Protein AF-0000000074857469 (afdb_homodimer)

InterPro domains:
  IPR003080 Glutathione S-transferase, alpha class [PR01266] (13-27)
  IPR003080 Glutathione S-transferase, alpha class [PR01266] (80-96)
  IPR003080 Glutathione S-transferase, alpha class [PR01266] (129-143)
  IPR004045 Glutathione S-transferase, N-terminal [PF02798] (4-75)
  IPR004045 Glutathione S-transferase, N-terminal [PS50404] (1-81)
  IPR004046 Glutathione S-transferase, C-terminal [PF14497] (116-196)
  IPR010987 Glutathione S-transferase, C-terminal-like [PS50405] (83-204)
  IPR036249 Thioredoxin-like superfamily [SSF52833] (1-76)
  IPR036282 Glutathione S-transferase, C-terminal domain superfamily [SSF47616] (79-199)
  IPR040079 Glutathione transferase family [SFLDS00019] (2-199)
  IPR050213 Glutathione S-transferase superfamily [PTHR11571] (2-197)

Solvent-accessible surface area (backbone atoms only — not comparable to full-atom values): 23228 Å² total; per-residue (Å²): 129,76,26,36,38,34,37,64,84,54,36,67,85,45,41,59,47,52,53,45,29,44,69,38,68,49,63,66,46,79,45,57,61,87,43,37,67,50,51,52,48,40,40,74,72,60,65,25,80,82,66,55,72,45,32,40,36,45,92,92,37,72,36,39,47,66,69,30,41,41,50,56,41,25,65,76,38,62,18,49,52,91,45,72,70,44,28,52,52,29,39,28,40,23,52,51,14,43,66,61,25,53,65,60,58,43,52,63,80,43,63,51,70,60,42,50,47,46,40,64,69,49,43,46,68,58,43,50,60,46,48,22,49,42,19,48,72,52,64,60,44,27,61,54,70,84,50,75,30,51,26,45,49,32,38,44,55,31,51,55,54,47,33,73,76,67,34,73,64,75,36,68,94,25,66,40,37,43,46,26,50,53,48,55,49,59,36,67,56,46,32,51,44,72,73,34,88,81,45,56,62,79,79,44,74,66,56,37,53,51,51,34,57,42,68,62,66,119,129,77,25,36,39,34,37,64,84,55,35,67,84,47,40,60,47,52,54,46,28,43,70,39,67,49,63,65,47,79,45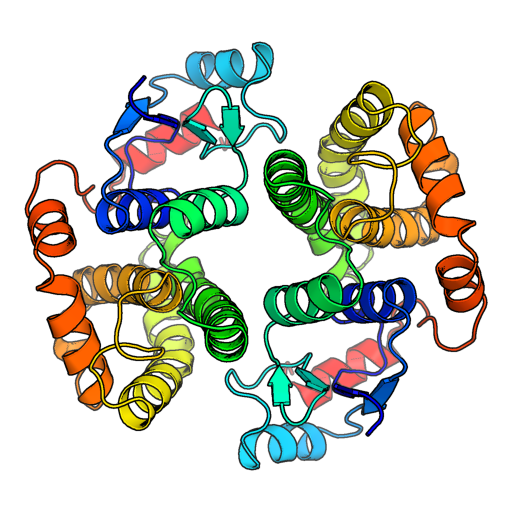,56,60,88,45,38,67,51,50,51,47,40,41,74,72,60,65,25,82,83,67,56,73,44,31,41,36,45,92,92,38,72,36,40,45,65,70,31,40,42,49,56,43,26,64,76,37,60,17,49,52,91,45,72,70,44,30,52,51,31,38,28,41,24,52,50,15,44,65,63,26,52,66,62,55,43,52,62,80,42,64,52,71,60,43,51,48,45,38,64,71,48,43,45,68,59,43,50,60,45,49,22,49,44,21,48,73,52,62,60,43,28,61,54,70,83,50,76,30,51,26,43,49,33,38,43,55,32,50,56,53,45,34,71,75,66,33,74,64,74,38,68,93,25,65,40,37,44,45,25,51,52,47,55,51,60,35,67,56,47,32,53,43,69,71,34,88,82,46,56,61,80,78,45,72,67,56,37,53,51,52,34,58,42,68,63,66,120

Organism: Aplysia californica (NCBI:txid6500)

Secondary structure (DSSP, 8-state):
--EEEE--SSSGGGHHHHHHHHHHT--EEEE--SSHHHHHHHHHTT--TTS-S-EEEETTEEEESHHHHHHHHHHHTT-S-SSHHHHHHHHHHHHHHHHHHGGGGGBTTB-HHHHHHHIIIIIHHHHHHHHHHHHHHH-SSSSSTTS--HHHHHHHHHHHHHHHHH-GGGGTT-HHHHHHHHHHHHSHHHHHHHTSTTS-----HHHHHHHHHHHT--/--EEEE--SSSGGGHHHHHHHHHHT--EEEE--SSHHHHHHHHHTT--TTS-S-EEEETTEEEESHHHHHHHHHHHTT-S-SSHHHHHHHHHHHHHHHHHHGGGGGBTTB-HHHHHHHIIIIIHHHHHHHHHHHHHHH-SSSSSTTS--HHHHHHHHHHHHHHHHH-GGGGTT-HHHHHHHHHHHHSHHHHHHHTSTTS-----HHHHHHHHHHHT--

Nearest PDB structures (foldseek):
  6zj9-assembly1_A  TM=9.426E-01  e=2.611E-17  Equus caballus
  1vf4-assembly1_A  TM=9.135E-01  e=1.188E-16  Gallus gallus
  7bic-assembly2_C  TM=9.462E-01  e=5.678E-16  Homo sapiens
  3q74-assembly1_B  TM=9.249E-01  e=1.303E-15  Homo sapiens
  7bic-assembly1_A  TM=9.121E-01  e=4.878E-15  Homo sapiens

Structure (mmCIF, N/CA/C/O backbone):
data_AF-0000000074857469-model_v1
#
loop_
_entity.id
_entity.type
_entity.pdbx_description
1 polymer 'Glutathione S-transferase alpha-5'
#
loop_
_atom_site.group_PDB
_atom_site.id
_atom_site.type_symbol
_atom_site.label_atom_id
_atom_site.label_alt_id
_atom_site.label_comp_id
_atom_site.label_asym_id
_atom_site.label_entity_id
_atom_site.label_seq_id
_atom_site.pdbx_PDB_ins_code
_atom_site.Cartn_x
_atom_site.Cartn_y
_atom_site.Cartn_z
_atom_site.occupancy
_atom_site.B_iso_or_equiv
_atom_site.auth_seq_id
_atom_site.auth_comp_id
_atom_site.auth_asym_id
_atom_site.auth_atom_id
_atom_site.pdbx_PDB_model_num
ATOM 1 N N . MET A 1 1 ? -25.703 6.844 -10.453 1 59.84 1 MET A N 1
ATOM 2 C CA . MET A 1 1 ? -26.016 6.352 -9.109 1 59.84 1 MET A CA 1
ATOM 3 C C . MET A 1 1 ? -24.938 6.734 -8.117 1 59.84 1 MET A C 1
ATOM 5 O O . MET A 1 1 ? -23.766 6.867 -8.492 1 59.84 1 MET A O 1
ATOM 9 N N . SER A 1 2 ? -25.266 7.254 -6.816 1 86.94 2 SER A N 1
ATOM 10 C CA . SER A 1 2 ? -24.391 7.781 -5.785 1 86.94 2 SER A CA 1
ATOM 11 C C . SER A 1 2 ? -23.484 6.691 -5.227 1 86.94 2 SER A C 1
ATOM 13 O O . SER A 1 2 ? -23.844 5.516 -5.207 1 86.94 2 SER A O 1
ATOM 15 N N . ALA A 1 3 ? -22.188 6.82 -5.094 1 97.31 3 ALA A N 1
ATOM 16 C CA . ALA A 1 3 ? -21.219 5.898 -4.508 1 97.31 3 ALA A CA 1
ATOM 17 C C . ALA A 1 3 ? -21.641 5.48 -3.102 1 97.31 3 ALA A C 1
ATOM 19 O O . ALA A 1 3 ? -22.344 6.219 -2.414 1 97.31 3 ALA A O 1
ATOM 20 N N . LYS A 1 4 ? -21.422 4.199 -2.738 1 98.38 4 LYS A N 1
ATOM 21 C CA . LYS A 1 4 ? -21.672 3.676 -1.399 1 98.38 4 LYS A CA 1
ATOM 22 C C . LYS A 1 4 ? -20.391 3.125 -0.779 1 98.38 4 LYS A C 1
ATOM 24 O O . LYS A 1 4 ? -19.719 2.283 -1.379 1 98.38 4 LYS A O 1
ATOM 29 N N . LEU A 1 5 ? -20 3.619 0.391 1 98.38 5 LEU A N 1
ATOM 30 C CA . LEU A 1 5 ? -18.828 3.141 1.124 1 98.38 5 LEU A CA 1
ATOM 31 C C . LEU A 1 5 ? -19.234 2.148 2.207 1 98.38 5 LEU A C 1
ATOM 33 O O . LEU A 1 5 ? -19.953 2.506 3.143 1 98.38 5 LEU A O 1
ATOM 37 N N . TYR A 1 6 ? -18.828 0.907 2.043 1 98.31 6 TYR A N 1
ATOM 38 C CA . TYR A 1 6 ? -19.078 -0.149 3.021 1 98.31 6 TYR A CA 1
ATOM 39 C C . TYR A 1 6 ? -17.922 -0.228 4.027 1 98.31 6 TYR A C 1
ATOM 41 O O . TYR A 1 6 ? -16.797 -0.571 3.666 1 98.31 6 TYR A O 1
ATOM 49 N N . TYR A 1 7 ? -18.188 0.102 5.254 1 96.69 7 TYR A N 1
ATOM 50 C CA . TYR A 1 7 ? -17.203 0.071 6.336 1 96.69 7 TYR A CA 1
ATOM 51 C C . TYR A 1 7 ? -17.891 0.152 7.695 1 96.69 7 TYR A C 1
ATOM 53 O O . TYR A 1 7 ? -19.109 0.265 7.773 1 96.69 7 TYR A O 1
ATOM 61 N N . PHE A 1 8 ? -17.156 -0.029 8.773 1 93.75 8 PHE A N 1
ATOM 62 C CA . PHE A 1 8 ? -17.688 0.167 10.117 1 93.75 8 PHE A CA 1
ATOM 63 C C . PHE A 1 8 ? -18.031 1.632 10.359 1 93.75 8 PHE A C 1
ATOM 65 O O . PHE A 1 8 ? -17.578 2.51 9.617 1 93.75 8 PHE A O 1
ATOM 72 N N . TYR A 1 9 ? -18.797 1.899 11.367 1 89.19 9 TYR A N 1
ATOM 73 C CA . TYR A 1 9 ? -19.188 3.27 11.68 1 89.19 9 TYR A CA 1
ATOM 74 C C . TYR A 1 9 ? -18 4.062 12.227 1 89.19 9 TYR A C 1
ATOM 76 O O . TYR A 1 9 ? -18.047 5.293 12.289 1 89.19 9 TYR A O 1
ATOM 84 N N . HIS A 1 10 ? -16.938 3.508 12.398 1 87.25 10 HIS A N 1
ATOM 85 C CA . HIS A 1 10 ? -15.75 4.156 12.961 1 87.25 10 HIS A CA 1
ATOM 86 C C . HIS A 1 10 ? -14.828 4.672 11.859 1 87.25 10 HIS A C 1
ATOM 88 O O . HIS A 1 10 ? -15.039 4.383 10.68 1 87.25 10 HIS A O 1
ATOM 94 N N . ARG A 1 11 ? -13.945 5.605 12.156 1 88.69 11 ARG A N 1
ATOM 95 C CA . ARG A 1 11 ? -13.008 6.195 11.211 1 88.69 11 ARG A CA 1
ATOM 96 C C . ARG A 1 11 ? -12.125 5.121 10.578 1 88.69 11 ARG A C 1
ATOM 98 O O . ARG A 1 11 ? -12.18 4.898 9.367 1 88.69 11 ARG A O 1
ATOM 105 N N . GLY A 1 12 ? -11.328 4.402 11.383 1 89.75 12 GLY A N 1
ATOM 106 C CA . GLY A 1 12 ? -10.484 3.289 10.992 1 89.75 12 GLY A CA 1
ATOM 107 C C . GLY A 1 12 ? -9.891 3.455 9.602 1 89.75 12 GLY A C 1
ATOM 108 O O . GLY A 1 12 ? -9.5 4.559 9.219 1 89.75 12 GLY A O 1
ATOM 109 N N . ALA A 1 13 ? -9.82 2.447 8.82 1 92.06 13 ALA A N 1
ATOM 110 C CA . ALA A 1 13 ? -9.125 2.377 7.535 1 92.06 13 ALA A CA 1
ATOM 111 C C . ALA A 1 13 ? -9.891 3.127 6.453 1 92.06 13 ALA A C 1
ATOM 113 O O . ALA A 1 13 ? -9.344 3.436 5.391 1 92.06 13 ALA A O 1
ATOM 114 N N . ALA A 1 14 ? -11.117 3.482 6.699 1 95.69 14 ALA A N 1
ATOM 115 C CA . ALA A 1 14 ? -11.945 4.09 5.66 1 95.69 14 ALA A CA 1
ATOM 116 C C . ALA A 1 14 ? -11.789 5.605 5.645 1 95.69 14 ALA A C 1
ATOM 118 O O . ALA A 1 14 ? -12.234 6.273 4.711 1 95.69 14 ALA A O 1
ATOM 119 N N . GLU A 1 15 ? -11.141 6.133 6.656 1 96.25 15 GLU A N 1
ATOM 120 C CA . GLU A 1 15 ? -11.094 7.586 6.777 1 96.25 15 GLU A CA 1
ATOM 121 C C . GLU A 1 15 ? -10.406 8.219 5.574 1 96.25 15 GLU A C 1
ATOM 123 O O . GLU A 1 15 ? -10.859 9.242 5.055 1 96.25 15 GLU A O 1
ATOM 128 N N . LEU A 1 16 ? -9.328 7.668 5.168 1 97.88 16 LEU A N 1
ATOM 129 C CA . LEU A 1 16 ? -8.656 8.242 4.012 1 97.88 16 LEU A CA 1
ATOM 130 C C . LEU A 1 16 ? -9.539 8.172 2.773 1 97.88 16 LEU A C 1
ATOM 132 O O . LEU A 1 16 ? -9.523 9.078 1.939 1 97.88 16 LEU A O 1
ATOM 136 N N . THR A 1 17 ? -10.289 7.086 2.596 1 98.31 17 THR A N 1
ATOM 137 C CA . THR A 1 17 ? -11.242 6.977 1.496 1 98.31 17 THR A CA 1
ATOM 138 C C . THR A 1 17 ? -12.273 8.094 1.562 1 98.31 17 THR A C 1
ATOM 140 O O . THR A 1 17 ? -12.578 8.727 0.549 1 98.31 17 THR A O 1
ATOM 143 N N . ARG A 1 18 ? -12.766 8.383 2.758 1 98.19 18 ARG A N 1
ATOM 144 C CA . ARG A 1 18 ? -13.727 9.461 2.951 1 98.19 18 ARG A CA 1
ATOM 145 C C . ARG A 1 18 ? -13.133 10.805 2.541 1 98.19 18 ARG A C 1
ATOM 147 O O . ARG A 1 18 ? -13.734 11.539 1.758 1 98.19 18 ARG A O 1
ATOM 154 N N . LEU A 1 19 ? -11.961 11.07 3.029 1 98.5 19 LEU A N 1
ATOM 155 C CA . LEU A 1 19 ? -11.281 12.32 2.705 1 98.5 19 LEU A CA 1
ATOM 156 C C . LEU A 1 19 ? -11.07 12.445 1.201 1 98.5 19 LEU A C 1
ATOM 158 O O . LEU A 1 19 ? -11.227 13.531 0.636 1 98.5 19 LEU A O 1
ATOM 162 N N . THR A 1 20 ? -10.695 11.352 0.562 1 98.81 20 THR A N 1
ATOM 163 C CA . THR A 1 20 ? -10.414 11.375 -0.87 1 98.81 20 THR A CA 1
ATOM 164 C C . THR A 1 20 ? -11.688 11.617 -1.667 1 98.81 20 THR A C 1
ATOM 166 O O . THR A 1 20 ? -11.688 12.383 -2.631 1 98.81 20 THR A O 1
ATOM 169 N N . CYS A 1 21 ? -12.805 10.984 -1.273 1 98.56 21 CYS A N 1
ATOM 170 C CA . CYS A 1 21 ? -14.086 11.227 -1.926 1 98.56 21 CYS A CA 1
ATOM 171 C C . CYS A 1 21 ? -14.492 12.688 -1.805 1 98.56 21 CYS A C 1
ATOM 173 O O . CYS A 1 21 ? -14.914 13.305 -2.787 1 98.56 21 CYS A O 1
ATOM 175 N N . VAL A 1 22 ? -14.328 13.234 -0.661 1 98.44 22 VAL A N 1
ATOM 176 C CA . VAL A 1 22 ? -14.672 14.625 -0.393 1 98.44 22 VAL A CA 1
ATOM 177 C C . VAL A 1 22 ? -13.836 15.547 -1.278 1 98.44 22 VAL A C 1
ATOM 179 O O . VAL A 1 22 ? -14.375 16.422 -1.953 1 98.44 22 VAL A O 1
ATOM 182 N N . ALA A 1 23 ? -12.555 15.305 -1.281 1 98.62 23 ALA A N 1
ATOM 183 C CA . ALA A 1 23 ? -11.641 16.109 -2.08 1 98.62 23 ALA A CA 1
ATOM 184 C C . ALA A 1 23 ? -11.984 16.031 -3.564 1 98.62 23 ALA A C 1
ATOM 186 O O . ALA A 1 23 ? -11.891 17.031 -4.285 1 98.62 23 ALA A O 1
ATOM 187 N N . ALA A 1 24 ? -12.398 14.859 -4.02 1 98.25 24 ALA A N 1
ATOM 188 C CA . ALA A 1 24 ? -12.688 14.625 -5.43 1 98.25 24 ALA A CA 1
ATOM 189 C C . ALA A 1 24 ? -14.094 15.102 -5.793 1 98.25 24 ALA A C 1
ATOM 191 O O . ALA A 1 24 ? -14.477 15.086 -6.965 1 98.25 24 ALA A O 1
ATOM 192 N N . GLY A 1 25 ? -14.852 15.477 -4.77 1 97.44 25 GLY A N 1
ATOM 193 C CA . GLY A 1 25 ? -16.219 15.898 -5.008 1 97.44 25 GLY A CA 1
ATOM 194 C C . GLY A 1 25 ? -17.156 14.742 -5.312 1 97.44 25 GLY A C 1
ATOM 195 O O . GLY A 1 25 ? -18.156 14.914 -6.023 1 97.44 25 GLY A O 1
ATOM 196 N N . ILE A 1 26 ? -16.859 13.602 -4.871 1 97.56 26 ILE A N 1
ATOM 197 C CA . ILE A 1 26 ? -17.688 12.422 -5.078 1 97.56 26 ILE A CA 1
ATOM 198 C C . ILE A 1 26 ? -18.656 12.258 -3.906 1 97.56 26 ILE A C 1
ATOM 200 O O . ILE A 1 26 ? -18.234 12.047 -2.768 1 97.56 26 ILE A O 1
ATOM 204 N N . GLU A 1 27 ? -19.891 12.375 -4.191 1 96.69 27 GLU A N 1
ATOM 205 C CA . GLU A 1 27 ? -20.906 12.109 -3.188 1 96.69 27 GLU A CA 1
ATOM 206 C C . GLU A 1 27 ? -21.047 10.609 -2.928 1 96.69 27 GLU A C 1
ATOM 208 O O . GLU A 1 27 ? -21 9.805 -3.859 1 96.69 27 GLU A O 1
ATOM 213 N N . TYR A 1 28 ? -21.156 10.305 -1.62 1 97.38 28 TYR A N 1
ATOM 214 C CA . TYR A 1 28 ? -21.312 8.898 -1.262 1 97.38 28 TYR A CA 1
ATOM 215 C C . TYR A 1 28 ? -22.172 8.734 -0.02 1 97.38 28 TYR A C 1
ATOM 217 O O . TYR A 1 28 ? -22.297 9.656 0.787 1 97.38 28 TYR A O 1
ATOM 225 N N . THR A 1 29 ? -22.766 7.574 0.077 1 97.31 29 THR A N 1
ATOM 226 C CA . THR A 1 29 ? -23.438 7.172 1.31 1 97.31 29 THR A CA 1
ATOM 227 C C . THR A 1 29 ? -22.641 6.078 2.021 1 97.31 29 THR A C 1
ATOM 229 O O . THR A 1 29 ? -21.812 5.41 1.409 1 97.31 29 THR A O 1
ATOM 232 N N . GLU A 1 30 ? -22.844 5.949 3.309 1 96.5 30 GLU A N 1
ATOM 233 C CA . GLU A 1 30 ? -22.156 4.934 4.094 1 96.5 30 GLU A CA 1
ATOM 234 C C . GLU A 1 30 ? -23.062 3.736 4.367 1 96.5 30 GLU A C 1
ATOM 236 O O . GLU A 1 30 ? -24.25 3.902 4.629 1 96.5 30 GLU A O 1
ATOM 241 N N . VAL A 1 31 ? -22.562 2.557 4.219 1 97.25 31 VAL A N 1
ATOM 242 C CA . VAL A 1 31 ? -23.219 1.314 4.602 1 97.25 31 VAL A CA 1
ATOM 243 C C . VAL A 1 31 ? -22.422 0.622 5.703 1 97.25 31 VAL A C 1
ATOM 245 O O . VAL A 1 31 ? -21.328 0.12 5.465 1 97.25 31 VAL A O 1
ATOM 248 N N . ASN A 1 32 ? -22.938 0.618 6.914 1 96.31 32 ASN A N 1
ATOM 249 C CA . ASN A 1 32 ? -22.266 0.044 8.078 1 96.31 32 ASN A CA 1
ATOM 250 C C . ASN A 1 32 ? -22.922 -1.263 8.516 1 96.31 32 ASN A C 1
ATOM 252 O O . ASN A 1 32 ? -24.156 -1.355 8.578 1 96.31 32 ASN A O 1
ATOM 256 N N . PRO A 1 33 ? -22.172 -2.252 8.727 1 95.81 33 PRO A N 1
ATOM 257 C CA . PRO A 1 33 ? -22.781 -3.459 9.305 1 95.81 33 PRO A CA 1
ATOM 258 C C . PRO A 1 33 ? -23.203 -3.271 10.758 1 95.81 33 PRO A C 1
ATOM 260 O O . PRO A 1 33 ? -22.469 -2.676 11.547 1 95.81 33 PRO A O 1
ATOM 263 N N . GLU A 1 34 ? -24.328 -3.75 11.117 1 93.62 34 GLU A N 1
ATOM 264 C CA . GLU A 1 34 ? -24.797 -3.701 12.5 1 93.62 34 GLU A CA 1
ATOM 265 C C . GLU A 1 34 ? -24.484 -5.004 13.234 1 93.62 34 GLU A C 1
ATOM 267 O O . GLU A 1 34 ? -24.328 -5.008 14.453 1 93.62 34 GLU A O 1
ATOM 272 N N . THR A 1 35 ? -24.469 -6.078 12.516 1 94.88 35 THR A N 1
ATOM 273 C CA . THR A 1 35 ? -24.188 -7.395 13.086 1 94.88 35 THR A CA 1
ATOM 274 C C . THR A 1 35 ? -23.172 -8.141 12.234 1 94.88 35 THR A C 1
ATOM 276 O O . THR A 1 35 ? -22.859 -7.727 11.117 1 94.88 35 THR A O 1
ATOM 279 N N . ARG A 1 36 ? -22.656 -9.188 12.789 1 95.44 36 ARG A N 1
ATOM 280 C CA . ARG A 1 36 ? -21.766 -10.07 12.031 1 95.44 36 ARG A CA 1
ATOM 281 C C . ARG A 1 36 ? -22.469 -10.617 10.797 1 95.44 36 ARG A C 1
ATOM 283 O O . ARG A 1 36 ? -21.844 -10.773 9.742 1 95.44 36 ARG A O 1
ATOM 290 N N . SER A 1 37 ? -23.734 -10.953 10.922 1 96.81 37 SER A N 1
ATOM 291 C CA . SER A 1 37 ? -24.516 -11.492 9.812 1 96.81 37 SER A CA 1
ATOM 292 C C . SER A 1 37 ? -24.547 -10.516 8.641 1 96.81 37 SER A C 1
ATOM 294 O O . SER A 1 37 ? -24.547 -10.93 7.48 1 96.81 37 SER A O 1
ATOM 296 N N . ASP A 1 38 ? -24.578 -9.227 8.875 1 96.81 38 ASP A N 1
ATOM 297 C CA . ASP A 1 38 ? -24.531 -8.211 7.824 1 96.81 38 ASP A CA 1
ATOM 298 C C . ASP A 1 38 ? -23.234 -8.312 7.016 1 96.81 38 ASP A C 1
ATOM 300 O O . ASP A 1 38 ? -23.266 -8.312 5.785 1 96.81 38 ASP A O 1
ATOM 304 N N . PHE A 1 39 ? -22.203 -8.453 7.75 1 96.56 39 PHE A N 1
ATOM 305 C CA . PHE A 1 39 ? -20.875 -8.547 7.145 1 96.56 39 PHE A CA 1
ATOM 306 C C . PHE A 1 39 ? -20.734 -9.828 6.328 1 96.56 39 PHE A C 1
ATOM 308 O O . PHE A 1 39 ? -20.297 -9.797 5.184 1 96.56 39 PHE A O 1
ATOM 315 N N . LEU A 1 40 ? -21.203 -10.953 6.898 1 96.94 40 LEU A N 1
ATOM 316 C CA . LEU A 1 40 ? -21.125 -12.25 6.223 1 96.94 40 LEU A CA 1
ATOM 317 C C . LEU A 1 40 ? -21.984 -12.258 4.969 1 96.94 40 LEU A C 1
ATOM 319 O O . LEU A 1 40 ? -21.641 -12.906 3.977 1 96.94 40 LEU A O 1
ATOM 323 N N . LYS A 1 41 ? -23.078 -11.562 4.988 1 97.5 41 LYS A N 1
ATOM 324 C CA . LYS A 1 41 ? -23.953 -11.453 3.824 1 97.5 41 LYS A CA 1
ATOM 325 C C . LYS A 1 41 ? -23.234 -10.781 2.66 1 97.5 41 LYS A C 1
ATOM 327 O O . LYS A 1 41 ? -23.391 -11.195 1.507 1 97.5 41 LYS A O 1
ATOM 332 N N . TRP A 1 42 ? -22.438 -9.68 2.99 1 97.19 42 TRP A N 1
ATOM 333 C CA . TRP A 1 42 ? -21.672 -9.016 1.949 1 97.19 42 TRP A CA 1
ATOM 334 C C . TRP A 1 42 ? -20.672 -9.977 1.309 1 97.19 42 TRP A C 1
ATOM 336 O O . TRP A 1 42 ? -20.453 -9.938 0.096 1 97.19 42 TRP A O 1
ATOM 346 N N . ILE A 1 43 ? -20.062 -10.844 2.1 1 96.25 43 ILE A N 1
ATOM 347 C CA . ILE A 1 43 ? -19.109 -11.836 1.61 1 96.25 43 ILE A CA 1
ATOM 348 C C . ILE A 1 43 ? -19.844 -12.859 0.731 1 96.25 43 ILE A C 1
ATOM 350 O O . ILE A 1 43 ? -19.391 -13.164 -0.375 1 96.25 43 ILE A O 1
ATOM 354 N N . GLU A 1 44 ? -20.953 -13.344 1.202 1 96.31 44 GLU A N 1
ATOM 355 C CA . GLU A 1 44 ? -21.734 -14.359 0.499 1 96.31 44 GLU A CA 1
ATOM 356 C C . GLU A 1 44 ? -22.234 -13.836 -0.845 1 96.31 44 GLU A C 1
ATOM 358 O O . GLU A 1 44 ? -22.328 -14.594 -1.814 1 96.31 44 GLU A O 1
ATOM 363 N N . GLU A 1 45 ? -22.5 -12.578 -0.881 1 95.94 45 GLU A N 1
ATOM 364 C CA . GLU A 1 45 ? -23 -11.945 -2.1 1 95.94 45 GLU A CA 1
ATOM 365 C C . GLU A 1 45 ? -21.859 -11.68 -3.086 1 95.94 45 GLU A C 1
ATOM 367 O O . GLU A 1 45 ? -22.094 -11.273 -4.223 1 95.94 45 GLU A O 1
ATOM 372 N N . GLY A 1 46 ? -20.656 -11.883 -2.619 1 93.56 46 GLY A N 1
ATOM 373 C CA . GLY A 1 46 ? -19.516 -11.727 -3.502 1 93.56 46 GLY A CA 1
ATOM 374 C C . GLY A 1 46 ? -19.031 -10.297 -3.611 1 93.56 46 GLY A C 1
ATOM 375 O O . GLY A 1 46 ? -18.219 -9.969 -4.492 1 93.56 46 GLY A O 1
ATOM 376 N N . LYS A 1 47 ? -19.422 -9.422 -2.689 1 93.06 47 LYS A N 1
ATOM 377 C CA . LYS A 1 47 ? -19.078 -8.008 -2.74 1 93.06 47 LYS A CA 1
ATOM 378 C C . LYS A 1 47 ? -17.641 -7.777 -2.295 1 93.06 47 LYS A C 1
ATOM 380 O O . LYS A 1 47 ? -16.984 -6.824 -2.736 1 93.06 47 LYS A O 1
ATOM 385 N N . LEU A 1 48 ? -17.203 -8.68 -1.419 1 97.12 48 LEU A N 1
ATOM 386 C CA . LEU A 1 48 ? -15.906 -8.477 -0.77 1 97.12 48 LEU A CA 1
ATOM 387 C C . LEU A 1 48 ? -14.898 -9.531 -1.22 1 97.12 48 LEU A C 1
ATOM 389 O O . LEU A 1 48 ? -14.719 -10.547 -0.546 1 97.12 48 LEU A O 1
ATOM 393 N N . LEU A 1 49 ? -14.219 -9.227 -2.248 1 97.25 49 LEU A N 1
ATOM 394 C CA . LEU A 1 49 ? -13.344 -10.195 -2.896 1 97.25 49 LEU A CA 1
ATOM 395 C C . LEU A 1 49 ? -12.391 -10.828 -1.886 1 97.25 49 LEU A C 1
ATOM 397 O O . LEU A 1 49 ? -12.211 -12.047 -1.875 1 97.25 49 LEU A O 1
ATOM 401 N N . PHE A 1 50 ? -11.852 -10.039 -1.016 1 98.06 50 PHE A N 1
ATOM 402 C CA . PHE A 1 50 ? -10.867 -10.531 -0.059 1 98.06 50 PHE A CA 1
ATOM 403 C C . PHE A 1 50 ? -11.484 -10.68 1.326 1 98.06 50 PHE A C 1
ATOM 405 O O . PHE A 1 50 ? -10.766 -10.766 2.326 1 98.06 50 PHE A O 1
ATOM 412 N N . LYS A 1 51 ? -12.844 -10.539 1.358 1 96.75 51 LYS A N 1
ATOM 413 C CA . LYS A 1 51 ? -13.609 -10.742 2.586 1 96.75 51 LYS A CA 1
ATOM 414 C C . LYS A 1 51 ? -13.219 -9.727 3.652 1 96.75 51 LYS A C 1
ATOM 416 O O . LYS A 1 51 ? -13.086 -10.07 4.828 1 96.75 51 LYS A O 1
ATOM 421 N N . GLN A 1 52 ? -12.961 -8.539 3.154 1 96 52 GLN A N 1
ATOM 422 C CA . GLN A 1 52 ? -12.594 -7.43 4.031 1 96 52 GLN A CA 1
ATOM 423 C C . GLN A 1 52 ? -13.281 -6.137 3.602 1 96 52 GLN A C 1
ATOM 425 O O . GLN A 1 52 ? -13.766 -6.027 2.473 1 96 52 GLN A O 1
ATOM 430 N N . ILE A 1 53 ? -13.438 -5.262 4.43 1 96.62 53 ILE A N 1
ATOM 431 C CA . ILE A 1 53 ? -13.867 -3.896 4.148 1 96.62 53 ILE A CA 1
ATOM 432 C C . ILE A 1 53 ? -12.766 -2.916 4.547 1 96.62 53 ILE A C 1
ATOM 434 O O . ILE A 1 53 ? -11.945 -3.215 5.422 1 96.62 53 ILE A O 1
ATOM 438 N N . PRO A 1 54 ? -12.594 -1.816 3.816 1 97.69 54 PRO A N 1
ATOM 439 C CA . PRO A 1 54 ? -13.633 -1.077 3.094 1 97.69 54 PRO A CA 1
ATOM 440 C C . PRO A 1 54 ? -13.836 -1.592 1.671 1 97.69 54 PRO A C 1
ATOM 442 O O . PRO A 1 54 ? -12.938 -2.215 1.099 1 97.69 54 PRO A O 1
ATOM 445 N N . MET A 1 55 ? -15.008 -1.396 1.187 1 98.62 55 MET A N 1
ATOM 446 C CA . MET A 1 55 ? -15.391 -1.554 -0.213 1 98.62 55 MET A CA 1
ATOM 447 C C . MET A 1 55 ? -16.188 -0.348 -0.697 1 98.62 55 MET A C 1
ATOM 449 O O . MET A 1 55 ? -17.062 0.15 0.017 1 98.62 55 MET A O 1
ATOM 453 N N . LEU A 1 56 ? -15.828 0.233 -1.832 1 98.75 56 LEU A N 1
ATOM 454 C CA . LEU A 1 56 ? -16.562 1.338 -2.443 1 98.75 56 LEU A CA 1
ATOM 455 C C . LEU A 1 56 ? -17.328 0.866 -3.672 1 98.75 56 LEU A C 1
ATOM 457 O O . LEU A 1 56 ? -16.734 0.331 -4.613 1 98.75 56 LEU A O 1
ATOM 461 N N . GLU A 1 57 ? -18.609 0.911 -3.578 1 98.25 57 GLU A N 1
ATOM 462 C CA . GLU A 1 57 ? -19.453 0.713 -4.754 1 98.25 57 GLU A CA 1
ATOM 463 C C . GLU A 1 57 ? -19.625 2.012 -5.539 1 98.25 57 GLU A C 1
ATOM 465 O O . GLU A 1 57 ? -20.156 2.994 -5.016 1 98.25 57 GLU A O 1
ATOM 470 N N . ILE A 1 58 ? -19.156 2.047 -6.73 1 97.88 58 ILE A N 1
ATOM 471 C CA . ILE A 1 58 ? -19.172 3.256 -7.547 1 97.88 58 ILE A CA 1
ATOM 472 C C . ILE A 1 58 ? -19.125 2.881 -9.023 1 97.88 58 ILE A C 1
ATOM 474 O O . ILE A 1 58 ? -18.406 1.965 -9.414 1 97.88 58 ILE A O 1
ATOM 478 N N . ASP A 1 59 ? -19.844 3.568 -9.961 1 96.62 59 ASP A N 1
ATOM 479 C CA . ASP A 1 59 ? -19.828 3.4 -11.414 1 96.62 59 ASP A CA 1
ATOM 480 C C . ASP A 1 59 ? -20.094 1.946 -11.797 1 96.62 59 ASP A C 1
ATOM 482 O O . ASP A 1 59 ? -19.469 1.422 -12.719 1 96.62 59 ASP A O 1
ATOM 486 N N . GLY A 1 60 ? -20.922 1.323 -11.023 1 94.94 60 GLY A N 1
ATOM 487 C CA . GLY A 1 60 ? -21.297 -0.05 -11.328 1 94.94 60 GLY A CA 1
ATOM 488 C C . GLY A 1 60 ? -20.234 -1.058 -10.93 1 94.94 60 GLY A C 1
ATOM 489 O O . GLY A 1 60 ? -20.281 -2.217 -11.344 1 94.94 60 GLY A O 1
ATOM 490 N N . ARG A 1 61 ? -19.312 -0.639 -10.086 1 95.62 61 ARG A N 1
ATOM 491 C CA . ARG A 1 61 ? -18.234 -1.513 -9.664 1 95.62 61 ARG A CA 1
ATOM 492 C C . ARG A 1 61 ? -18.156 -1.598 -8.148 1 95.62 61 ARG A C 1
ATOM 494 O O . ARG A 1 61 ? -18.578 -0.677 -7.445 1 95.62 61 ARG A O 1
ATOM 501 N N . GLN A 1 62 ? -17.656 -2.729 -7.703 1 97.81 62 GLN A N 1
ATOM 502 C CA . GLN A 1 62 ? -17.234 -2.914 -6.316 1 97.81 62 GLN A CA 1
ATOM 503 C C . GLN A 1 62 ? -15.711 -2.875 -6.199 1 97.81 62 GLN A C 1
ATOM 505 O O . GLN A 1 62 ? -15.023 -3.801 -6.641 1 97.81 62 GLN A O 1
ATOM 510 N N . ILE A 1 63 ? -15.219 -1.826 -5.645 1 98.5 63 ILE A N 1
ATOM 511 C CA . ILE A 1 63 ? -13.766 -1.668 -5.543 1 98.5 63 ILE A CA 1
ATOM 512 C C . ILE A 1 63 ? -13.32 -1.932 -4.109 1 98.5 63 ILE A C 1
ATOM 514 O O . ILE A 1 63 ? -13.82 -1.312 -3.17 1 98.5 63 ILE A O 1
ATOM 518 N N . VAL A 1 64 ? -12.383 -2.898 -4 1 98.44 64 VAL A N 1
ATOM 519 C CA . VAL A 1 64 ? -11.859 -3.27 -2.691 1 98.44 64 VAL A CA 1
ATOM 520 C C . VAL A 1 64 ? -10.383 -2.893 -2.6 1 98.44 64 VAL A C 1
ATOM 522 O O . VAL A 1 64 ? -9.781 -2.457 -3.586 1 98.44 64 VAL A O 1
ATOM 525 N N . GLN A 1 65 ? -9.828 -3.033 -1.409 1 98.06 65 GLN A N 1
ATOM 526 C CA . GLN A 1 65 ? -8.461 -2.625 -1.109 1 98.06 65 GLN A CA 1
ATOM 527 C C . GLN A 1 65 ? -8.344 -1.104 -1.058 1 98.06 65 GLN A C 1
ATOM 529 O O . GLN A 1 65 ? -8.477 -0.429 -2.08 1 98.06 65 GLN A O 1
ATOM 534 N N . THR A 1 66 ? -7.98 -0.619 0.079 1 98 66 THR A N 1
ATOM 535 C CA . THR A 1 66 ? -7.992 0.807 0.39 1 98 66 THR A CA 1
ATOM 536 C C . THR A 1 66 ? -7.195 1.595 -0.643 1 98 66 THR A C 1
ATOM 538 O O . THR A 1 66 ? -7.699 2.561 -1.22 1 98 66 THR A O 1
ATOM 541 N N . ARG A 1 67 ? -6.027 1.132 -0.958 1 98.5 67 ARG A N 1
ATOM 542 C CA . ARG A 1 67 ? -5.172 1.872 -1.88 1 98.5 67 ARG A CA 1
ATOM 543 C C . ARG A 1 67 ? -5.766 1.889 -3.285 1 98.5 67 ARG A C 1
ATOM 545 O O . ARG A 1 67 ? -5.629 2.875 -4.012 1 98.5 67 ARG A O 1
ATOM 552 N N . ALA A 1 68 ? -6.406 0.803 -3.678 1 98.62 68 ALA A N 1
ATOM 553 C CA . ALA A 1 68 ? -7.066 0.749 -4.98 1 98.62 68 ALA A CA 1
ATOM 554 C C . ALA A 1 68 ? -8.258 1.697 -5.031 1 98.62 68 ALA A C 1
ATOM 556 O O . ALA A 1 68 ? -8.469 2.391 -6.031 1 98.62 68 ALA A O 1
ATOM 557 N N . ILE A 1 69 ? -9.031 1.746 -3.932 1 98.75 69 ILE A N 1
ATOM 558 C CA . ILE A 1 69 ? -10.18 2.646 -3.84 1 98.75 69 ILE A CA 1
ATOM 559 C C . ILE A 1 69 ? -9.703 4.094 -3.984 1 98.75 69 ILE A C 1
ATOM 561 O O . ILE A 1 69 ? -10.242 4.848 -4.801 1 98.75 69 ILE A O 1
ATOM 565 N N . ILE A 1 70 ? -8.695 4.375 -3.262 1 98.75 70 ILE A N 1
ATOM 566 C CA . ILE A 1 70 ? -8.188 5.742 -3.223 1 98.75 70 ILE A CA 1
ATOM 567 C C . ILE A 1 70 ? -7.684 6.145 -4.605 1 98.75 70 ILE A C 1
ATOM 569 O O . ILE A 1 70 ? -7.969 7.25 -5.078 1 98.75 70 ILE A O 1
ATOM 573 N N . ARG A 1 71 ? -6.996 5.293 -5.238 1 98.38 71 ARG A N 1
ATOM 574 C CA . ARG A 1 71 ? -6.461 5.609 -6.559 1 98.38 71 ARG A CA 1
ATOM 575 C C . ARG A 1 71 ? -7.582 5.801 -7.574 1 98.38 71 ARG A C 1
ATOM 577 O O . ARG A 1 71 ? -7.504 6.68 -8.43 1 98.38 71 ARG A O 1
ATOM 584 N N . TYR A 1 72 ? -8.578 4.98 -7.543 1 98.56 72 TYR A N 1
ATOM 585 C CA . TYR A 1 72 ? -9.711 5.121 -8.445 1 98.56 72 TYR A CA 1
ATOM 586 C C . TYR A 1 72 ? -10.367 6.488 -8.289 1 98.56 72 TYR A C 1
ATOM 588 O O . TYR A 1 72 ? -10.602 7.184 -9.281 1 98.56 72 TYR A O 1
ATOM 596 N N . VAL A 1 73 ? -10.617 6.875 -7.051 1 98.5 73 VAL A N 1
ATOM 597 C CA . VAL A 1 73 ? -11.258 8.148 -6.746 1 98.5 73 VAL A CA 1
ATOM 598 C C . VAL A 1 73 ? -10.328 9.305 -7.129 1 98.5 73 VAL A C 1
ATOM 600 O O . VAL A 1 73 ? -10.781 10.312 -7.668 1 98.5 73 VAL A O 1
ATOM 603 N N . ALA A 1 74 ? -9.102 9.102 -6.836 1 98.44 74 ALA A N 1
ATOM 604 C CA . ALA A 1 74 ? -8.109 10.133 -7.117 1 98.44 74 ALA A CA 1
ATOM 605 C C . ALA A 1 74 ? -8.039 10.438 -8.609 1 98.44 74 ALA A C 1
ATOM 607 O O . ALA A 1 74 ? -7.871 11.594 -9.008 1 98.44 74 ALA A O 1
ATOM 608 N N . ARG A 1 75 ? -8.102 9.406 -9.461 1 97.19 75 ARG A N 1
ATOM 609 C CA . ARG A 1 75 ? -8.117 9.609 -10.906 1 97.19 75 ARG A CA 1
ATOM 610 C C . ARG A 1 75 ? -9.32 10.438 -11.336 1 97.19 75 ARG A C 1
ATOM 612 O O . ARG A 1 75 ? -9.211 11.312 -12.188 1 97.19 75 ARG A O 1
ATOM 619 N N . LYS A 1 76 ? -10.406 10.219 -10.711 1 96.56 76 LYS A N 1
ATOM 620 C CA . LYS A 1 76 ? -11.641 10.938 -11.047 1 96.56 76 LYS A CA 1
ATOM 621 C C . LYS A 1 76 ? -11.562 12.398 -10.609 1 96.56 76 LYS A C 1
ATOM 623 O O . LYS A 1 76 ? -12.18 13.266 -11.227 1 96.56 76 LYS A O 1
ATOM 628 N N . GLY A 1 77 ? -10.812 12.633 -9.578 1 97.19 77 GLY A N 1
ATOM 629 C CA . GLY A 1 77 ? -10.75 13.969 -9 1 97.19 77 GLY A CA 1
ATOM 630 C C . GLY A 1 77 ? -9.492 14.719 -9.375 1 97.19 77 GLY A C 1
ATOM 631 O O . GLY A 1 77 ? -9.219 15.797 -8.836 1 97.19 77 GLY A O 1
ATOM 632 N N . ALA A 1 78 ? -8.617 14.141 -10.258 1 97.06 78 ALA A N 1
ATOM 633 C CA . ALA A 1 78 ? -7.348 14.734 -10.656 1 97.06 78 ALA A CA 1
ATOM 634 C C . ALA A 1 78 ? -6.461 15.008 -9.445 1 97.06 78 ALA A C 1
ATOM 636 O O . ALA A 1 78 ? -5.934 16.109 -9.281 1 97.06 78 ALA A O 1
ATOM 637 N N . LEU A 1 79 ? -6.32 14.07 -8.633 1 98.75 79 LEU A N 1
ATOM 638 C CA . LEU A 1 79 ? -5.602 14.195 -7.371 1 98.75 79 LEU A CA 1
ATOM 639 C C . LEU A 1 79 ? -4.266 13.461 -7.434 1 98.75 79 LEU A C 1
ATOM 641 O O . LEU A 1 79 ? -3.666 13.172 -6.395 1 98.75 79 LEU A O 1
ATOM 645 N N . LEU A 1 80 ? -3.775 13.102 -8.648 1 98.5 80 LEU A N 1
ATOM 646 C CA . LEU A 1 80 ? -2.572 12.281 -8.758 1 98.5 80 LEU A CA 1
ATOM 647 C C . LEU A 1 80 ? -1.406 13.109 -9.297 1 98.5 80 LEU A C 1
ATOM 649 O O . LEU A 1 80 ? -0.352 12.562 -9.625 1 98.5 80 LEU A O 1
ATOM 653 N N . GLY A 1 81 ? -1.572 14.43 -9.328 1 98.19 81 GLY A N 1
ATOM 654 C CA . GLY A 1 81 ? -0.553 15.289 -9.898 1 98.19 81 GLY A CA 1
ATOM 655 C C . GLY A 1 81 ? -0.842 15.68 -11.336 1 98.19 81 GLY A C 1
ATOM 656 O O . GLY A 1 81 ? -1.714 15.094 -11.984 1 98.19 81 GLY A O 1
ATOM 657 N N . LYS A 1 82 ? -0.059 16.625 -11.906 1 97.69 82 LYS A N 1
ATOM 658 C CA . LYS A 1 82 ? -0.4 17.25 -13.188 1 97.69 82 LYS A CA 1
ATOM 659 C C . LYS A 1 82 ? 0.443 16.672 -14.32 1 97.69 82 LYS A C 1
ATOM 661 O O . LYS A 1 82 ? 0.178 16.922 -15.492 1 97.69 82 LYS A O 1
ATOM 666 N N . ASN A 1 83 ? 1.453 15.992 -14.016 1 97.25 83 ASN A N 1
ATOM 667 C CA . ASN A 1 83 ? 2.336 15.367 -14.992 1 97.25 83 ASN A CA 1
ATOM 668 C C . ASN A 1 83 ? 3.014 14.125 -14.414 1 97.25 83 ASN A C 1
ATOM 670 O O . ASN A 1 83 ? 2.842 13.805 -13.242 1 97.25 83 ASN A O 1
ATOM 674 N N . ALA A 1 84 ? 3.748 13.43 -15.203 1 95.19 84 ALA A N 1
ATOM 675 C CA . ALA A 1 84 ? 4.336 12.148 -14.828 1 95.19 84 ALA A CA 1
ATOM 676 C C . ALA A 1 84 ? 5.293 12.305 -13.648 1 95.19 84 ALA A C 1
ATOM 678 O O . ALA A 1 84 ? 5.355 11.438 -12.773 1 95.19 84 ALA A O 1
ATOM 679 N N . ASP A 1 85 ? 6.031 13.344 -13.664 1 96.5 85 ASP A N 1
ATOM 680 C CA . ASP A 1 85 ? 6.973 13.594 -12.578 1 96.5 85 ASP A CA 1
ATOM 681 C C . ASP A 1 85 ? 6.242 13.781 -11.25 1 96.5 85 ASP A C 1
ATOM 683 O O . ASP A 1 85 ? 6.633 13.203 -10.234 1 96.5 85 ASP A O 1
ATOM 687 N N . GLU A 1 86 ? 5.199 14.609 -11.273 1 98.38 86 GLU A N 1
ATOM 688 C CA . GLU A 1 86 ? 4.402 14.812 -10.07 1 98.38 86 GLU A CA 1
ATOM 689 C C . GLU A 1 86 ? 3.744 13.508 -9.625 1 98.38 86 GLU A C 1
ATOM 691 O O . GLU A 1 86 ? 3.689 13.211 -8.422 1 98.38 86 GLU A O 1
ATOM 696 N N . GLU A 1 87 ? 3.256 12.773 -10.586 1 98.25 87 GLU A N 1
ATOM 697 C CA . GLU A 1 87 ? 2.586 11.523 -10.25 1 98.25 87 GLU A CA 1
ATOM 698 C C . GLU A 1 87 ? 3.516 10.586 -9.477 1 98.25 87 GLU A C 1
ATOM 700 O O . GLU A 1 87 ? 3.102 9.945 -8.508 1 98.25 87 GLU A O 1
ATOM 705 N N . THR A 1 88 ? 4.762 10.5 -9.883 1 98.38 88 THR A N 1
ATOM 706 C CA . THR A 1 88 ? 5.742 9.656 -9.211 1 98.38 88 THR A CA 1
ATOM 707 C C . THR A 1 88 ? 6.004 10.156 -7.789 1 98.38 88 THR A C 1
ATOM 709 O O . THR A 1 88 ? 6.043 9.367 -6.844 1 98.38 88 THR A O 1
ATOM 712 N N . THR A 1 89 ? 6.148 11.461 -7.66 1 98.75 89 THR A N 1
ATOM 713 C CA . THR A 1 89 ? 6.371 12.047 -6.344 1 98.75 89 THR A CA 1
ATOM 714 C C . THR A 1 89 ? 5.152 11.852 -5.449 1 98.75 89 THR A C 1
ATOM 716 O O . THR A 1 89 ? 5.293 11.547 -4.262 1 98.75 89 THR A O 1
ATOM 719 N N . VAL A 1 90 ? 3.994 11.961 -6.043 1 98.88 90 VAL A N 1
ATOM 720 C CA . VAL A 1 90 ? 2.752 11.742 -5.312 1 98.88 90 VAL A CA 1
ATOM 721 C C . VAL A 1 90 ? 2.707 10.312 -4.789 1 98.88 90 VAL A C 1
ATOM 723 O O . VAL A 1 90 ? 2.383 10.078 -3.621 1 98.88 90 VAL A O 1
ATOM 726 N N . ASP A 1 91 ? 3.088 9.375 -5.629 1 98.75 91 ASP A N 1
ATOM 727 C CA . ASP A 1 91 ? 3.082 7.973 -5.211 1 98.75 91 ASP A CA 1
ATOM 728 C C . ASP A 1 91 ? 4.02 7.746 -4.027 1 98.75 91 ASP A C 1
ATOM 730 O O . ASP A 1 91 ? 3.66 7.066 -3.064 1 98.75 91 ASP A O 1
ATOM 734 N N . MET A 1 92 ? 5.195 8.328 -4.051 1 98.81 92 MET A N 1
ATOM 735 C CA . MET A 1 92 ? 6.172 8.164 -2.98 1 98.81 92 MET A CA 1
ATOM 736 C C . MET A 1 92 ? 5.652 8.75 -1.674 1 98.81 92 MET A C 1
ATOM 738 O O . MET A 1 92 ? 5.68 8.094 -0.635 1 98.81 92 MET A O 1
ATOM 742 N N . LEU A 1 93 ? 5.141 9.93 -1.747 1 98.94 93 LEU A N 1
ATOM 743 C CA . LEU A 1 93 ? 4.727 10.641 -0.542 1 98.94 93 LEU A CA 1
ATOM 744 C C . LEU A 1 93 ? 3.416 10.078 -0.002 1 98.94 93 LEU A C 1
ATOM 746 O O . LEU A 1 93 ? 3.197 10.062 1.211 1 98.94 93 LEU A O 1
ATOM 750 N N . PHE A 1 94 ? 2.57 9.602 -0.938 1 98.94 94 PHE A N 1
ATOM 751 C CA . PHE A 1 94 ? 1.363 8.906 -0.512 1 98.94 94 PHE A CA 1
ATOM 752 C C . PHE A 1 94 ? 1.711 7.703 0.36 1 98.94 94 PHE A C 1
ATOM 754 O O . PHE A 1 94 ? 1.151 7.535 1.445 1 98.94 94 PHE A O 1
ATOM 761 N N . GLU A 1 95 ? 2.639 6.91 -0.104 1 98.81 95 GLU A N 1
ATOM 762 C CA . GLU A 1 95 ? 3.041 5.727 0.647 1 98.81 95 GLU A CA 1
ATOM 763 C C . GLU A 1 95 ? 3.748 6.109 1.945 1 98.81 95 GLU A C 1
ATOM 765 O O . GLU A 1 95 ? 3.57 5.449 2.973 1 98.81 95 GLU A O 1
ATOM 770 N N . GLY A 1 96 ? 4.59 7.145 1.897 1 98.81 96 GLY A N 1
ATOM 771 C CA . GLY A 1 96 ? 5.164 7.664 3.129 1 98.81 96 GLY A CA 1
ATOM 772 C C . GLY A 1 96 ? 4.121 8.133 4.121 1 98.81 96 GLY A C 1
ATOM 773 O O . GLY A 1 96 ? 4.254 7.906 5.328 1 98.81 96 GLY A O 1
ATOM 774 N N . GLY A 1 97 ? 3.102 8.82 3.602 1 98.75 97 GLY A N 1
ATOM 775 C CA . GLY A 1 97 ? 1.98 9.234 4.43 1 98.75 97 GLY A CA 1
ATOM 776 C C . GLY A 1 97 ? 1.25 8.07 5.074 1 98.75 97 GLY A C 1
ATOM 777 O O . GLY A 1 97 ? 0.841 8.148 6.234 1 98.75 97 GLY A O 1
ATOM 778 N N . ARG A 1 98 ? 1.104 7 4.305 1 98.25 98 ARG A N 1
ATOM 779 C CA . ARG A 1 98 ? 0.485 5.801 4.863 1 98.25 98 ARG A CA 1
ATOM 780 C C . ARG A 1 98 ? 1.325 5.234 6.004 1 98.25 98 ARG A C 1
ATOM 782 O O . ARG A 1 98 ? 0.788 4.832 7.039 1 98.25 98 ARG A O 1
ATOM 789 N N . ASP A 1 99 ? 2.656 5.203 5.824 1 98.06 99 ASP A N 1
ATOM 790 C CA . ASP A 1 99 ? 3.543 4.73 6.883 1 98.06 99 ASP A CA 1
ATOM 791 C C . ASP A 1 99 ? 3.424 5.605 8.133 1 98.06 99 ASP A C 1
ATOM 793 O O . ASP A 1 99 ? 3.52 5.109 9.25 1 98.06 99 ASP A O 1
ATOM 797 N N . PHE A 1 100 ? 3.244 6.824 7.965 1 98.44 100 PHE A N 1
ATOM 798 C CA . PHE A 1 100 ? 3.123 7.836 9.008 1 98.44 100 PHE A CA 1
ATOM 799 C C . PHE A 1 100 ? 1.827 7.66 9.789 1 98.44 100 PHE A C 1
ATOM 801 O O . PHE A 1 100 ? 1.812 7.785 11.016 1 98.44 100 PHE A O 1
ATOM 808 N N . THR A 1 101 ? 0.77 7.258 9.07 1 97.81 101 THR A N 1
ATOM 809 C CA . THR A 1 101 ? -0.58 7.324 9.617 1 97.81 101 THR A CA 1
ATOM 810 C C . THR A 1 101 ? -1.021 5.957 10.141 1 97.81 101 THR A C 1
ATOM 812 O O . THR A 1 101 ? -1.739 5.871 11.141 1 97.81 101 THR A O 1
ATOM 815 N N . THR A 1 102 ? -0.572 4.91 9.586 1 96.5 102 THR A N 1
ATOM 816 C CA . THR A 1 102 ? -1.121 3.57 9.781 1 96.5 102 THR A CA 1
ATOM 817 C C . THR A 1 102 ? -0.935 3.115 11.227 1 96.5 102 THR A C 1
ATOM 819 O O . THR A 1 102 ? -1.812 2.461 11.789 1 96.5 102 THR A O 1
ATOM 822 N N . PRO A 1 103 ? 0.195 3.447 11.891 1 95.69 103 PRO A N 1
ATOM 823 C CA . PRO A 1 103 ? 0.362 3.012 13.273 1 95.69 103 PRO A CA 1
ATOM 824 C C . PRO A 1 103 ? -0.75 3.518 14.188 1 95.69 103 PRO A C 1
ATOM 826 O O . PRO A 1 103 ? -1.102 2.854 15.172 1 95.69 103 PRO A O 1
ATOM 829 N N . SER A 1 104 ? -1.313 4.598 13.859 1 95.06 104 SER A N 1
ATOM 830 C CA . SER A 1 104 ? -2.342 5.18 14.719 1 95.06 104 SER A CA 1
ATOM 831 C C . SER A 1 104 ? -3.689 4.496 14.508 1 95.06 104 SER A C 1
ATOM 833 O O . SER A 1 104 ? -4.609 4.66 15.312 1 95.06 104 SER A O 1
ATOM 835 N N . LEU A 1 105 ? -3.805 3.701 13.445 1 92 105 LEU A N 1
ATOM 836 C CA . LEU A 1 105 ? -5.062 3.023 13.156 1 92 105 LEU A CA 1
ATOM 837 C C . LEU A 1 105 ? -5.355 1.955 14.203 1 92 105 LEU A C 1
ATOM 839 O O . LEU A 1 105 ? -6.492 1.491 14.32 1 92 105 LEU A O 1
ATOM 843 N N . ALA A 1 106 ? -4.344 1.609 14.945 1 89.56 106 ALA A N 1
ATOM 844 C CA . ALA A 1 106 ? -4.492 0.569 15.961 1 89.56 106 ALA A CA 1
ATOM 845 C C . ALA A 1 106 ? -5.18 1.114 17.203 1 89.56 106 ALA A C 1
ATOM 847 O O . ALA A 1 106 ? -5.551 0.351 18.109 1 89.56 106 ALA A O 1
ATOM 848 N N . ILE A 1 107 ? -5.328 2.41 17.219 1 87.44 107 ILE A N 1
ATOM 849 C CA . ILE A 1 107 ? -6 3.008 18.375 1 87.44 107 ILE A CA 1
ATOM 850 C C . ILE A 1 107 ? -7.383 2.383 18.547 1 87.44 107 ILE A C 1
ATOM 852 O O . ILE A 1 107 ? -8.156 2.297 17.594 1 87.44 107 ILE A O 1
ATOM 856 N N . GLY A 1 108 ? -7.684 1.767 19.688 1 79.56 108 GLY A N 1
ATOM 857 C CA . GLY A 1 108 ? -8.945 1.111 20 1 79.56 108 GLY A CA 1
ATOM 858 C C . GLY A 1 108 ? -8.852 -0.402 19.953 1 79.56 108 GLY A C 1
ATOM 859 O O . GLY A 1 108 ? -9.68 -1.092 20.562 1 79.56 108 GLY A O 1
ATOM 860 N N . PHE A 1 109 ? -7.805 -0.867 19.188 1 82.06 109 PHE A N 1
ATOM 861 C CA . PHE A 1 109 ? -7.672 -2.314 19.078 1 82.06 109 PHE A CA 1
ATOM 862 C C . PHE A 1 109 ? -6.535 -2.828 19.953 1 82.06 109 PHE A C 1
ATOM 864 O O . PHE A 1 109 ? -6.434 -4.031 20.188 1 82.06 109 PHE A O 1
ATOM 871 N N . ARG A 1 110 ? -5.727 -1.823 20.25 1 86.94 110 ARG A N 1
ATOM 872 C CA . ARG A 1 110 ? -4.652 -2.02 21.234 1 86.94 110 ARG A CA 1
ATOM 873 C C . ARG A 1 110 ? -4.754 -1.012 22.359 1 86.94 110 ARG A C 1
ATOM 875 O O . ARG A 1 110 ? -5.52 -0.048 22.281 1 86.94 110 ARG A O 1
ATOM 882 N N . PRO A 1 111 ? -4.082 -1.36 23.469 1 89.94 111 PRO A N 1
ATOM 883 C CA . PRO A 1 111 ? -4.105 -0.334 24.516 1 89.94 111 PRO A CA 1
ATOM 884 C C . PRO A 1 111 ? -3.719 1.048 23.984 1 89.94 111 PRO A C 1
ATOM 886 O O . PRO A 1 111 ? -2.637 1.216 23.422 1 89.94 111 PRO A O 1
ATOM 889 N N . GLU A 1 112 ? -4.625 1.924 24.203 1 91.25 112 GLU A N 1
ATOM 890 C CA . GLU A 1 112 ? -4.492 3.27 23.641 1 91.25 112 GLU A CA 1
ATOM 891 C C . GLU A 1 112 ? -3.174 3.908 24.062 1 91.25 112 GLU A C 1
ATOM 893 O O . GLU A 1 112 ? -2.49 4.527 23.234 1 91.25 112 GLU A O 1
ATOM 898 N N . ALA A 1 113 ? -2.82 3.725 25.328 1 93.94 113 ALA A N 1
ATOM 899 C CA . ALA A 1 113 ? -1.597 4.316 25.859 1 93.94 113 ALA A CA 1
ATOM 900 C C . ALA A 1 113 ? -0.368 3.807 25.109 1 93.94 113 ALA A C 1
ATOM 902 O O . ALA A 1 113 ? 0.568 4.566 24.859 1 93.94 113 ALA A O 1
ATOM 903 N N . ASP A 1 114 ? -0.394 2.529 24.766 1 95.88 114 ASP A N 1
ATOM 904 C CA . ASP A 1 114 ? 0.727 1.932 24.047 1 95.88 114 ASP A CA 1
ATOM 905 C C . ASP A 1 114 ? 0.823 2.48 22.625 1 95.88 114 ASP A C 1
ATOM 907 O O . ASP A 1 114 ? 1.916 2.789 22.156 1 95.88 114 ASP A O 1
ATOM 911 N N . VAL A 1 115 ? -0.274 2.621 22 1 95.56 115 VAL A N 1
ATOM 912 C CA . VAL A 1 115 ? -0.313 3.121 20.625 1 95.56 115 VAL A CA 1
ATOM 913 C C . VAL A 1 115 ? 0.144 4.578 20.594 1 95.56 115 VAL A C 1
ATOM 915 O O . VAL A 1 115 ? 0.993 4.953 19.781 1 95.56 115 VAL A O 1
ATOM 918 N N . LEU A 1 116 ? -0.369 5.344 21.5 1 96.44 116 LEU A N 1
ATOM 919 C CA . LEU A 1 116 ? -0.035 6.766 21.531 1 96.44 116 LEU A CA 1
ATOM 920 C C . LEU A 1 116 ? 1.433 6.969 21.891 1 96.44 116 LEU A C 1
ATOM 922 O O . LEU A 1 116 ? 2.078 7.891 21.391 1 96.44 116 LEU A O 1
ATOM 926 N N . SER A 1 117 ? 1.922 6.113 22.781 1 97.62 117 SER A N 1
ATOM 927 C CA . SER A 1 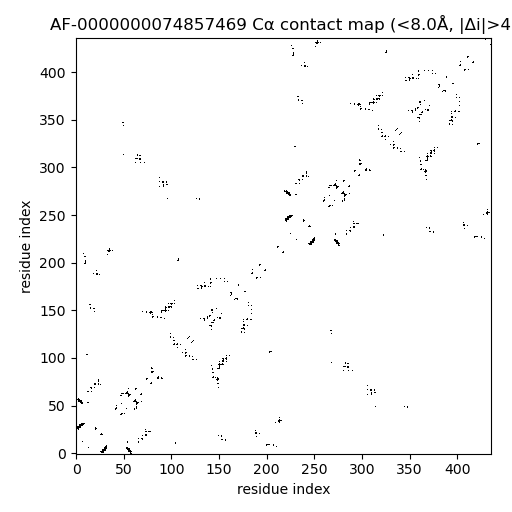117 ? 3.338 6.184 23.125 1 97.62 117 SER A CA 1
ATOM 928 C C . SER A 1 117 ? 4.215 5.906 21.906 1 97.62 117 SER A C 1
ATOM 930 O O . SER A 1 117 ? 5.207 6.602 21.672 1 97.62 117 SER A O 1
ATOM 932 N N . ASN A 1 118 ? 3.852 4.926 21.125 1 97.69 118 ASN A N 1
ATOM 933 C CA . ASN A 1 118 ? 4.59 4.613 19.906 1 97.69 118 ASN A CA 1
ATOM 934 C C . ASN A 1 118 ? 4.535 5.766 18.906 1 97.69 118 ASN A C 1
ATOM 936 O O . ASN A 1 118 ? 5.551 6.121 18.312 1 97.69 118 ASN A O 1
ATOM 940 N N . VAL A 1 119 ? 3.373 6.344 18.781 1 97.88 119 VAL A N 1
ATOM 941 C CA . VAL A 1 119 ? 3.189 7.457 17.844 1 97.88 119 VAL A CA 1
ATOM 942 C C . VAL A 1 119 ? 4.062 8.633 18.281 1 97.88 119 VAL A C 1
ATOM 944 O O . VAL A 1 119 ? 4.809 9.188 17.469 1 97.88 119 VAL A O 1
ATOM 947 N N . LYS A 1 120 ? 3.998 8.961 19.5 1 97.69 120 LYS A N 1
ATOM 948 C CA . LYS A 1 120 ? 4.684 10.141 20.031 1 97.69 120 LYS A CA 1
ATOM 949 C C . LYS A 1 120 ? 6.195 9.938 20.031 1 97.69 120 LYS A C 1
ATOM 951 O O . LYS A 1 120 ? 6.945 10.867 19.719 1 97.69 120 LYS A O 1
ATOM 956 N N . ASN A 1 121 ? 6.613 8.734 20.312 1 97.75 121 ASN A N 1
ATOM 957 C CA . ASN A 1 121 ? 8.031 8.523 20.594 1 97.75 121 ASN A CA 1
ATOM 958 C C . ASN A 1 121 ? 8.758 7.973 19.359 1 97.75 121 ASN A C 1
ATOM 960 O O . ASN A 1 121 ? 9.984 8.07 19.281 1 97.75 121 ASN A O 1
ATOM 964 N N . ASP A 1 122 ? 8.039 7.414 18.438 1 97.56 122 ASP A N 1
ATOM 965 C CA . ASP A 1 122 ? 8.711 6.754 17.328 1 97.56 122 ASP A CA 1
ATOM 966 C C . ASP A 1 122 ? 8.227 7.316 15.992 1 97.56 122 ASP A C 1
ATOM 968 O O . ASP A 1 122 ? 9.031 7.758 15.172 1 97.56 122 ASP A O 1
ATOM 972 N N . ILE A 1 123 ? 6.953 7.387 15.844 1 98.31 123 ILE A N 1
ATOM 973 C CA . ILE A 1 123 ? 6.395 7.703 14.531 1 98.31 123 ILE A CA 1
ATOM 974 C C . ILE A 1 123 ? 6.578 9.195 14.242 1 98.31 123 ILE A C 1
ATOM 976 O O . ILE A 1 123 ? 7.195 9.562 13.242 1 98.31 123 ILE A O 1
ATOM 980 N N . MET A 1 124 ? 6.098 10.078 15.109 1 98.5 124 MET A N 1
ATOM 981 C CA . MET A 1 124 ? 6.156 11.523 14.875 1 98.5 124 MET A CA 1
ATOM 982 C C . MET A 1 124 ? 7.598 11.992 14.742 1 98.5 124 MET A C 1
ATOM 984 O O . MET A 1 124 ? 7.941 12.711 13.805 1 98.5 124 MET A O 1
ATOM 988 N N . PRO A 1 125 ? 8.484 11.531 15.609 1 98.19 125 PRO A N 1
ATOM 989 C CA . PRO A 1 125 ? 9.875 11.992 15.492 1 98.19 125 PRO A CA 1
ATOM 990 C C . PRO A 1 125 ? 10.523 11.57 14.18 1 98.19 125 PRO A C 1
ATOM 992 O O . PRO A 1 125 ? 11.414 12.266 13.68 1 98.19 125 PRO A O 1
ATOM 995 N N . LYS A 1 126 ? 10.07 10.5 13.633 1 97.69 126 LYS A N 1
ATOM 996 C CA . LYS A 1 126 ? 10.641 10.047 12.367 1 97.69 126 LYS A CA 1
ATOM 997 C C . LYS A 1 126 ? 10.07 10.828 11.188 1 97.69 126 LYS A C 1
ATOM 999 O O . LYS A 1 126 ? 10.812 11.344 10.359 1 97.69 126 LYS A O 1
ATOM 1004 N N . TYR A 1 127 ? 8.797 11.008 11.156 1 98.75 127 TYR A N 1
ATOM 1005 C CA . TYR A 1 127 ? 8.148 11.391 9.898 1 98.75 127 TYR A CA 1
ATOM 1006 C C . TYR A 1 127 ? 7.875 12.891 9.859 1 98.75 127 TYR A C 1
ATOM 1008 O O . TYR A 1 127 ? 7.863 13.492 8.789 1 98.75 127 TYR A O 1
ATOM 1016 N N . MET A 1 128 ? 7.656 13.555 11 1 98.81 128 MET A N 1
ATOM 1017 C CA . MET A 1 128 ? 7.324 14.977 10.992 1 98.81 128 MET A CA 1
ATOM 1018 C C . MET A 1 128 ? 8.469 15.797 10.414 1 98.81 128 MET A C 1
ATOM 1020 O O . MET A 1 128 ? 8.25 16.672 9.57 1 98.81 128 MET A O 1
ATOM 1024 N N . PRO A 1 129 ? 9.727 15.477 10.828 1 98.62 129 PRO A N 1
ATOM 1025 C CA . PRO A 1 129 ? 10.812 16.234 10.195 1 98.62 129 PRO A CA 1
ATOM 1026 C C . PRO A 1 129 ? 10.883 16 8.688 1 98.62 129 PRO A C 1
ATOM 1028 O O . PRO A 1 129 ? 11.25 16.906 7.934 1 98.62 129 PRO A O 1
ATOM 1031 N N . ILE A 1 130 ? 10.586 14.836 8.219 1 98.69 130 ILE A N 1
ATOM 1032 C CA . ILE A 1 130 ? 10.633 14.5 6.801 1 98.69 130 ILE A CA 1
ATOM 1033 C C . ILE A 1 130 ? 9.578 15.312 6.047 1 98.69 130 ILE A C 1
ATOM 1035 O O . ILE A 1 130 ? 9.891 15.969 5.047 1 98.69 130 ILE A O 1
ATOM 1039 N N . PHE A 1 131 ? 8.367 15.289 6.523 1 98.88 131 PHE A N 1
ATOM 1040 C CA . PHE A 1 131 ? 7.289 15.984 5.828 1 98.88 131 PHE A CA 1
ATOM 1041 C C . PHE A 1 131 ? 7.43 17.5 5.996 1 98.88 131 PHE A C 1
ATOM 1043 O O . PHE A 1 131 ? 7.004 18.266 5.129 1 98.88 131 PHE A O 1
ATOM 1050 N N . GLU A 1 132 ? 8.047 17.922 7.129 1 98.88 132 GLU A N 1
ATOM 1051 C CA . GLU A 1 132 ? 8.43 19.328 7.25 1 98.88 132 GLU A CA 1
ATOM 1052 C C . GLU A 1 132 ? 9.352 19.75 6.109 1 98.88 132 GLU A C 1
ATOM 1054 O O . GLU A 1 132 ? 9.156 20.797 5.496 1 98.88 132 GLU A O 1
ATOM 1059 N N . LYS A 1 133 ? 10.344 18.953 5.863 1 98.56 133 LYS A N 1
ATOM 1060 C CA . LYS A 1 133 ? 11.297 19.234 4.797 1 98.56 133 LYS A CA 1
ATOM 1061 C C . LYS A 1 133 ? 10.609 19.234 3.432 1 98.56 133 LYS A C 1
ATOM 1063 O O . LYS A 1 133 ? 10.828 20.125 2.619 1 98.56 133 LYS A O 1
ATOM 1068 N N . VAL A 1 134 ? 9.773 18.234 3.18 1 98.75 134 VAL A N 1
ATOM 1069 C CA . VAL A 1 134 ? 9.062 18.109 1.912 1 98.75 134 VAL A CA 1
ATOM 1070 C C . VAL A 1 134 ? 8.188 19.344 1.685 1 98.75 134 VAL A C 1
ATOM 1072 O O . VAL A 1 134 ? 8.227 19.953 0.61 1 98.75 134 VAL A O 1
ATOM 1075 N N . ALA A 1 135 ? 7.453 19.734 2.686 1 98.81 135 ALA A N 1
ATOM 1076 C CA . ALA A 1 135 ? 6.555 20.875 2.58 1 98.81 135 ALA A CA 1
ATOM 1077 C C . ALA A 1 135 ? 7.34 22.172 2.371 1 98.81 135 ALA A C 1
ATOM 1079 O O . ALA A 1 135 ? 6.953 23.016 1.56 1 98.81 135 ALA A O 1
ATOM 1080 N N . SER A 1 136 ? 8.398 22.266 3.135 1 98.75 136 SER A N 1
ATOM 1081 C CA . SER A 1 136 ? 9.227 23.469 3.039 1 98.75 136 SER A CA 1
ATOM 1082 C C . SER A 1 136 ? 9.836 23.609 1.649 1 98.75 136 SER A C 1
ATOM 1084 O O . SER A 1 136 ? 9.812 24.688 1.062 1 98.75 136 SER A O 1
ATOM 1086 N N . GLU A 1 137 ? 10.352 22.547 1.111 1 98.25 137 GLU A N 1
ATOM 1087 C CA . GLU A 1 137 ? 11.016 22.562 -0.189 1 98.25 137 GLU A CA 1
ATOM 1088 C C . GLU A 1 137 ? 10.016 22.812 -1.313 1 98.25 137 GLU A C 1
ATOM 1090 O O . GLU A 1 137 ? 10.336 23.484 -2.299 1 98.25 137 GLU A O 1
ATOM 1095 N N . ASN A 1 138 ? 8.812 22.234 -1.174 1 98.12 138 ASN A N 1
ATOM 1096 C CA . ASN A 1 138 ? 7.797 22.5 -2.186 1 98.12 138 ASN A CA 1
ATOM 1097 C C . ASN A 1 138 ? 7.316 23.953 -2.121 1 98.12 138 ASN A C 1
ATOM 1099 O O . ASN A 1 138 ? 7.164 24.594 -3.154 1 98.12 138 ASN A O 1
ATOM 1103 N N . GLY A 1 139 ? 6.969 24.484 -0.946 1 97.56 139 GLY A N 1
ATOM 1104 C CA . GLY A 1 139 ? 6.762 25.906 -0.669 1 97.56 139 GLY A CA 1
ATOM 1105 C C . GLY A 1 139 ? 5.391 26.391 -1.085 1 97.56 139 GLY A C 1
ATOM 1106 O O . GLY A 1 139 ? 5.043 27.562 -0.851 1 97.56 139 GLY A O 1
ATOM 1107 N N . THR A 1 140 ? 4.523 25.562 -1.675 1 97.81 140 THR A N 1
ATOM 1108 C CA . THR A 1 140 ? 3.254 26.016 -2.229 1 97.81 140 THR A CA 1
ATOM 1109 C C . THR A 1 140 ? 2.129 25.859 -1.211 1 97.81 140 THR A C 1
ATOM 1111 O O . THR A 1 140 ? 1.015 26.344 -1.431 1 97.81 140 THR A O 1
ATOM 1114 N N . GLY A 1 141 ? 2.432 25.156 -0.148 1 98.06 141 GLY A N 1
ATOM 1115 C CA . GLY A 1 141 ? 1.392 24.797 0.804 1 98.06 141 GLY A CA 1
ATOM 1116 C C . GLY A 1 141 ? 0.836 23.406 0.59 1 98.06 141 GLY A C 1
ATOM 1117 O O . GLY A 1 141 ? 0.031 22.922 1.389 1 98.06 141 GLY A O 1
ATOM 1118 N N . TYR A 1 142 ? 1.256 22.781 -0.482 1 98.81 142 TYR A N 1
ATOM 1119 C CA . TYR A 1 142 ? 1.002 21.375 -0.743 1 98.81 142 TYR A CA 1
ATOM 1120 C C . TYR A 1 142 ? 2.297 20.562 -0.707 1 98.81 142 TYR A C 1
ATOM 1122 O O . TYR A 1 142 ? 3.385 21.141 -0.601 1 98.81 142 TYR A O 1
ATOM 1130 N N . LEU A 1 143 ? 2.176 19.266 -0.703 1 98.88 143 LEU A N 1
ATOM 1131 C CA . LEU A 1 143 ? 3.377 18.438 -0.653 1 98.88 143 LEU A CA 1
ATOM 1132 C C . LEU A 1 143 ? 3.973 18.266 -2.045 1 98.88 143 LEU A C 1
ATOM 1134 O O . LEU A 1 143 ? 5.176 18.047 -2.186 1 98.88 143 LEU A O 1
ATOM 1138 N N . VAL A 1 144 ? 3.09 18.266 -3.072 1 98.81 144 VAL A N 1
ATOM 1139 C CA . VAL A 1 144 ? 3.527 18.109 -4.457 1 98.81 144 VAL A CA 1
ATOM 1140 C C . VAL A 1 144 ? 2.867 19.172 -5.332 1 98.81 144 VAL A C 1
ATOM 1142 O O . VAL A 1 144 ? 1.644 19.328 -5.309 1 98.81 144 VAL A O 1
ATOM 1145 N N . GLY A 1 145 ? 3.668 19.859 -6.09 1 98.25 145 GLY A N 1
ATOM 1146 C CA . GLY A 1 145 ? 3.113 20.859 -6.992 1 98.25 145 GLY A CA 1
ATOM 1147 C C . GLY A 1 145 ? 2.305 21.922 -6.277 1 98.25 145 GLY A C 1
ATOM 1148 O O . GLY A 1 145 ? 2.668 22.359 -5.184 1 98.25 145 GLY A O 1
ATOM 1149 N N . ASP A 1 146 ? 1.26 22.406 -6.934 1 98.31 146 ASP A N 1
ATOM 1150 C CA . ASP A 1 146 ? 0.517 23.531 -6.402 1 98.31 146 ASP A CA 1
ATOM 1151 C C . ASP A 1 146 ? -0.967 23.203 -6.262 1 98.31 146 ASP A C 1
ATOM 1153 O O . ASP A 1 146 ? -1.813 24.109 -6.281 1 98.31 146 ASP A O 1
ATOM 1157 N N . SER A 1 147 ? -1.27 21.969 -6.25 1 98 147 SER A N 1
ATOM 1158 C CA . SER A 1 147 ? -2.656 21.531 -6.09 1 98 147 SER A CA 1
ATOM 1159 C C . SER A 1 147 ? -2.756 20.312 -5.176 1 98 147 SER A C 1
ATOM 1161 O O . SER A 1 147 ? -1.758 19.625 -4.934 1 98 147 SER A O 1
ATOM 1163 N N . LEU A 1 148 ? -3.957 20.094 -4.703 1 98.81 148 LEU A N 1
ATOM 1164 C CA . LEU A 1 148 ? -4.223 18.984 -3.777 1 98.81 148 LEU A CA 1
ATOM 1165 C C . LEU A 1 148 ? -4.012 17.641 -4.457 1 98.81 148 LEU A C 1
ATOM 1167 O O . LEU A 1 148 ? -4.43 17.438 -5.598 1 98.81 148 LEU A O 1
ATOM 1171 N N . THR A 1 149 ? -3.312 16.719 -3.832 1 98.94 149 THR A N 1
ATOM 1172 C CA . THR A 1 149 ? -3.133 15.352 -4.293 1 98.94 149 THR A CA 1
ATOM 1173 C C . THR A 1 149 ? -3.381 14.367 -3.158 1 98.94 149 THR A C 1
ATOM 1175 O O . THR A 1 149 ? -3.578 14.766 -2.01 1 98.94 149 THR A O 1
ATOM 1178 N N . ILE A 1 150 ? -3.336 13.086 -3.412 1 98.88 150 ILE A N 1
ATOM 1179 C CA . ILE A 1 150 ? -3.541 12.062 -2.391 1 98.88 150 ILE A CA 1
ATOM 1180 C C . ILE A 1 150 ? -2.334 12.023 -1.457 1 98.88 150 ILE A C 1
ATOM 1182 O O . ILE A 1 150 ? -2.42 11.492 -0.345 1 98.88 150 ILE A O 1
ATOM 1186 N N . ALA A 1 151 ? -1.168 12.492 -1.896 1 98.94 151 ALA A N 1
ATOM 1187 C CA . ALA A 1 151 ? -0.048 12.641 -0.97 1 98.94 151 ALA A CA 1
ATOM 1188 C C . ALA A 1 151 ? -0.422 13.555 0.197 1 98.94 151 ALA A C 1
ATOM 1190 O O . ALA A 1 151 ? -0.128 13.242 1.354 1 98.94 151 ALA A O 1
ATOM 1191 N N . ASP A 1 152 ? -1.081 14.648 -0.103 1 98.94 152 ASP A N 1
ATOM 1192 C CA . ASP A 1 152 ? -1.525 15.578 0.933 1 98.94 152 ASP A CA 1
ATOM 1193 C C . ASP A 1 152 ? -2.52 14.906 1.879 1 98.94 152 ASP A C 1
ATOM 1195 O O . ASP A 1 152 ? -2.395 15.016 3.1 1 98.94 152 ASP A O 1
ATOM 1199 N N . LEU A 1 153 ? -3.441 14.219 1.298 1 98.94 153 LEU A N 1
ATOM 1200 C CA . LEU A 1 153 ? -4.535 13.648 2.078 1 98.94 153 LEU A CA 1
ATOM 1201 C C . LEU A 1 153 ? -4.031 12.547 2.996 1 98.94 153 LEU A C 1
ATOM 1203 O O . LEU A 1 153 ? -4.531 12.383 4.113 1 98.94 153 LEU A O 1
ATOM 1207 N N . SER A 1 154 ? -3.092 11.766 2.496 1 98.81 154 SER A N 1
ATOM 1208 C CA . SER A 1 154 ? -2.541 10.672 3.297 1 98.81 154 SER A CA 1
ATOM 1209 C C . SER A 1 154 ? -1.829 11.203 4.535 1 98.81 154 SER A C 1
ATOM 1211 O O . SER A 1 154 ? -1.929 10.617 5.617 1 98.81 154 SER A O 1
ATOM 1213 N N . VAL A 1 155 ? -1.119 12.312 4.414 1 98.88 155 VAL A N 1
ATOM 1214 C CA . VAL A 1 155 ? -0.419 12.93 5.535 1 98.88 155 VAL A CA 1
ATOM 1215 C C . VAL A 1 155 ? -1.419 13.664 6.43 1 98.88 155 VAL A C 1
ATOM 1217 O O . VAL A 1 155 ? -1.331 13.594 7.656 1 98.88 155 VAL A O 1
ATOM 1220 N N . LEU A 1 156 ? -2.383 14.32 5.832 1 98.88 156 LEU A N 1
ATOM 1221 C CA . LEU A 1 156 ? -3.393 15.062 6.578 1 98.88 156 LEU A CA 1
ATOM 1222 C C . LEU A 1 156 ? -4.129 14.148 7.555 1 98.88 156 LEU A C 1
ATOM 1224 O O . LEU A 1 156 ? -4.402 14.539 8.688 1 98.88 156 LEU A O 1
ATOM 1228 N N . GLU A 1 157 ? -4.496 12.953 7.094 1 98 157 GLU A N 1
ATOM 1229 C CA . GLU A 1 157 ? -5.211 12.008 7.945 1 98 157 GLU A CA 1
ATOM 1230 C C . GLU A 1 157 ? -4.492 11.812 9.273 1 98 157 GLU A C 1
ATOM 1232 O O . GLU A 1 157 ? -5.117 11.867 10.336 1 98 157 GLU A O 1
ATOM 1237 N N . GLY A 1 158 ? -3.158 11.578 9.211 1 97.81 158 GLY A N 1
ATOM 1238 C CA . GLY A 1 158 ? -2.363 11.391 10.422 1 97.81 158 GLY A CA 1
ATOM 1239 C C . GLY A 1 158 ? -2.301 12.633 11.289 1 97.81 158 GLY A C 1
ATOM 1240 O O . GLY A 1 158 ? -2.477 12.555 12.508 1 97.81 158 GLY A O 1
ATOM 1241 N N . LEU A 1 159 ? -2.096 13.766 10.656 1 98.69 159 LEU A N 1
ATOM 1242 C CA . LEU A 1 159 ? -1.968 15.016 11.398 1 98.69 159 LEU A CA 1
ATOM 1243 C C . LEU A 1 159 ? -3.27 15.359 12.117 1 98.69 159 LEU A C 1
ATOM 1245 O O . LEU A 1 159 ? -3.252 15.875 13.234 1 98.69 159 LEU A O 1
ATOM 1249 N N . LEU A 1 160 ? -4.383 15.109 11.453 1 97.94 160 LEU A N 1
ATOM 1250 C CA . LEU A 1 160 ? -5.676 15.312 12.094 1 97.94 160 LEU A CA 1
ATOM 1251 C C . LEU A 1 160 ? -5.801 14.461 13.352 1 97.94 160 LEU A C 1
ATOM 1253 O O . LEU A 1 160 ? -6.199 14.953 14.406 1 97.94 160 LEU A O 1
ATOM 1257 N N . THR A 1 161 ? -5.422 13.195 13.242 1 96.38 161 THR A N 1
ATOM 1258 C CA . THR A 1 161 ? -5.48 12.281 14.375 1 96.38 161 THR A CA 1
ATOM 1259 C C . THR A 1 161 ? -4.543 12.734 15.492 1 96.38 161 THR A C 1
ATOM 1261 O O . THR A 1 161 ? -4.93 12.773 16.656 1 96.38 161 THR A O 1
ATOM 1264 N N . PHE A 1 162 ? -3.316 13.102 15.125 1 97.81 162 PHE A N 1
ATOM 1265 C CA . PHE A 1 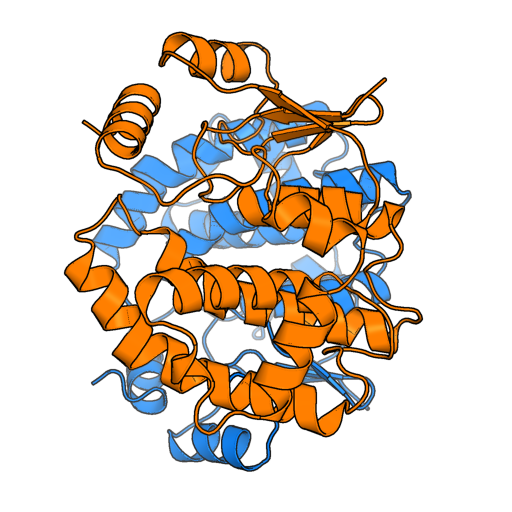162 ? -2.309 13.484 16.109 1 97.81 162 PHE A CA 1
ATOM 1266 C C . PHE A 1 162 ? -2.705 14.773 16.812 1 97.81 162 PHE A C 1
ATOM 1268 O O . PHE A 1 162 ? -2.5 14.914 18.016 1 97.81 162 PHE A O 1
ATOM 1275 N N . THR A 1 163 ? -3.277 15.727 16.078 1 97.69 163 THR A N 1
ATOM 1276 C CA . THR A 1 163 ? -3.729 16.969 16.703 1 97.69 163 THR A CA 1
ATOM 1277 C C . THR A 1 163 ? -4.859 16.703 17.688 1 97.69 163 THR A C 1
ATOM 1279 O O . THR A 1 163 ? -4.965 17.375 18.719 1 97.69 163 THR A O 1
ATOM 1282 N N . GLU A 1 164 ? -5.648 15.742 17.359 1 95.44 164 GLU A N 1
ATOM 1283 C CA . GLU A 1 164 ? -6.754 15.383 18.25 1 95.44 164 GLU A CA 1
ATOM 1284 C C . GLU A 1 164 ? -6.238 14.836 19.578 1 95.44 164 GLU A C 1
ATOM 1286 O O . GLU A 1 164 ? -6.824 15.094 20.625 1 95.44 164 GLU A O 1
ATOM 1291 N N . TYR A 1 165 ? -5.18 14.102 19.547 1 95.38 165 TYR A N 1
ATOM 1292 C CA . TYR A 1 165 ? -4.727 13.406 20.75 1 95.38 165 TYR A CA 1
ATOM 1293 C C . TYR A 1 165 ? -3.658 14.211 21.484 1 95.38 165 TYR A C 1
ATOM 1295 O O . TYR A 1 165 ? -3.545 14.141 22.703 1 95.38 165 TYR A O 1
ATOM 1303 N N . PHE A 1 166 ? -2.871 15.008 20.75 1 97.38 166 PHE A N 1
ATOM 1304 C CA . PHE A 1 166 ? -1.709 15.633 21.359 1 97.38 166 PHE A CA 1
ATOM 1305 C C . PHE A 1 166 ? -1.821 17.156 21.312 1 97.38 166 PHE A C 1
ATOM 1307 O O . PHE A 1 166 ? -1.011 17.859 21.906 1 97.38 166 PHE A O 1
ATOM 1314 N N . GLY A 1 167 ? -2.807 17.672 20.562 1 97.62 167 GLY A N 1
ATOM 1315 C CA . GLY 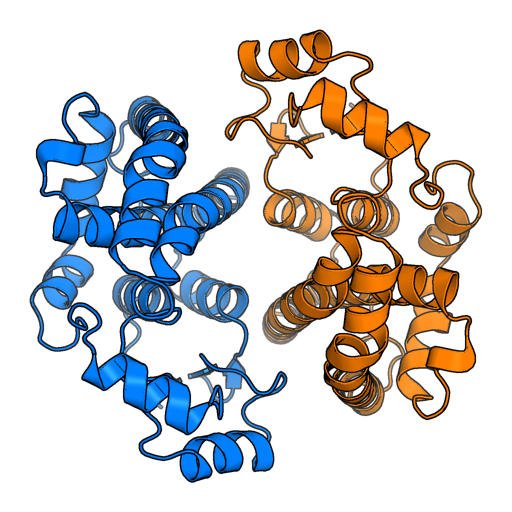A 1 167 ? -2.967 19.109 20.406 1 97.62 167 GLY A CA 1
ATOM 1316 C C . GLY A 1 167 ? -2.105 19.688 19.297 1 97.62 167 GLY A C 1
ATOM 1317 O O . GLY A 1 167 ? -1.291 18.984 18.703 1 97.62 167 GLY A O 1
ATOM 1318 N N . LYS A 1 168 ? -2.271 20.906 19 1 97.56 168 LYS A N 1
ATOM 1319 C CA . LYS A 1 168 ? -1.588 21.578 17.906 1 97.56 168 LYS A CA 1
ATOM 1320 C C . LYS A 1 168 ? -0.118 21.828 18.234 1 97.56 168 LYS A C 1
ATOM 1322 O O . LYS A 1 168 ? 0.662 22.219 17.375 1 97.56 168 LYS A O 1
ATOM 1327 N N . GLU A 1 169 ? 0.258 21.516 19.422 1 98 169 GLU A N 1
ATOM 1328 C CA . GLU A 1 169 ? 1.648 21.672 19.844 1 98 169 GLU A CA 1
ATOM 1329 C C . GLU A 1 169 ? 2.564 20.734 19.062 1 98 169 GLU A C 1
ATOM 1331 O O 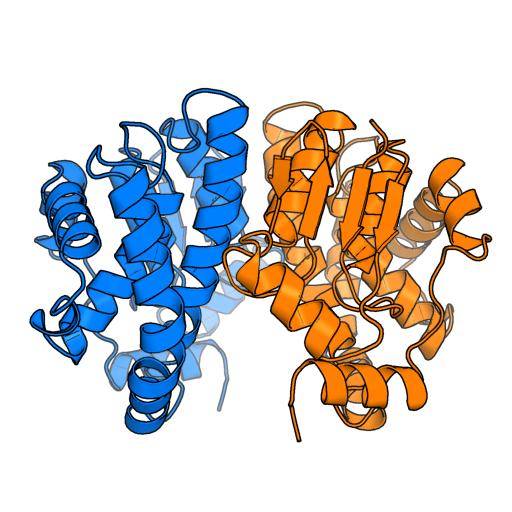. GLU A 1 169 ? 3.781 20.922 19.031 1 98 169 GLU A O 1
ATOM 1336 N N . ILE A 1 170 ? 1.965 19.766 18.406 1 98.38 170 ILE A N 1
ATOM 1337 C CA . ILE A 1 170 ? 2.762 18.812 17.625 1 98.38 170 ILE A CA 1
ATOM 1338 C C . ILE A 1 170 ? 3.494 19.562 16.516 1 98.38 170 ILE A C 1
ATOM 1340 O O . ILE A 1 170 ? 4.453 19.047 15.938 1 98.38 170 ILE A O 1
ATOM 1344 N N . PHE A 1 171 ? 3.008 20.766 16.172 1 98.69 171 PHE A N 1
ATOM 1345 C CA . PHE A 1 171 ? 3.58 21.5 15.055 1 98.69 171 PHE A CA 1
ATOM 1346 C C . PHE A 1 171 ? 4.742 22.375 15.508 1 98.69 171 PHE A C 1
ATOM 1348 O O . PHE A 1 171 ? 5.406 23.016 14.695 1 98.69 171 PHE A O 1
ATOM 1355 N N . GLU A 1 172 ? 4.949 22.5 16.859 1 98.44 172 GLU A N 1
ATOM 1356 C CA . GLU A 1 172 ? 6.109 23.25 17.328 1 98.44 172 GLU A CA 1
ATOM 1357 C C . GLU A 1 172 ? 7.395 22.75 16.688 1 98.44 172 GLU A C 1
ATOM 1359 O O . GLU A 1 172 ? 7.711 21.562 16.766 1 98.44 172 GLU A O 1
ATOM 1364 N N . GLY A 1 173 ? 8.109 23.562 16.016 1 98.38 173 GLY A N 1
ATOM 1365 C CA . GLY A 1 173 ? 9.328 23.188 15.312 1 98.38 173 GLY A CA 1
ATOM 1366 C C . GLY A 1 173 ? 9.086 22.734 13.883 1 98.38 173 GLY A C 1
ATOM 1367 O O . GLY A 1 173 ? 10.023 22.375 13.18 1 98.38 173 GLY A O 1
ATOM 1368 N N . PHE A 1 174 ? 7.82 22.828 13.461 1 98.75 174 PHE A N 1
ATOM 1369 C CA . PHE A 1 174 ? 7.473 22.375 12.125 1 98.75 174 PHE A CA 1
ATOM 1370 C C . PHE A 1 174 ? 6.566 23.375 11.422 1 98.75 174 PHE A C 1
ATOM 1372 O O . PHE A 1 174 ? 5.43 23.062 11.078 1 98.75 174 PHE A O 1
ATOM 1379 N N . PRO A 1 175 ? 7.062 24.547 11.117 1 98.62 175 PRO A N 1
ATOM 1380 C CA . PRO A 1 175 ? 6.223 25.609 10.57 1 98.62 175 PRO A CA 1
ATOM 1381 C C . PRO A 1 175 ? 5.699 25.297 9.172 1 98.62 175 PRO A C 1
ATOM 1383 O O . PRO A 1 175 ? 4.578 25.672 8.82 1 98.62 175 PRO A O 1
ATOM 1386 N N . ALA A 1 176 ? 6.5 24.672 8.289 1 98.75 176 ALA A N 1
ATOM 1387 C CA . ALA A 1 176 ? 6.043 24.328 6.941 1 98.75 176 ALA A CA 1
ATOM 1388 C C . ALA A 1 176 ? 4.918 23.297 6.988 1 98.75 176 ALA A C 1
ATOM 1390 O O . ALA A 1 176 ? 3.971 23.375 6.199 1 98.75 176 ALA A O 1
ATOM 1391 N N . LEU A 1 177 ? 5.043 22.391 7.863 1 98.69 177 LEU A N 1
ATOM 1392 C CA . LEU A 1 177 ? 4.008 21.375 8.031 1 98.69 177 LEU A CA 1
ATOM 1393 C C . LEU A 1 177 ? 2.725 22 8.578 1 98.69 177 LEU A C 1
ATOM 1395 O O . LEU A 1 177 ? 1.624 21.594 8.203 1 98.69 177 LEU A O 1
ATOM 1399 N N . GLU A 1 178 ? 2.879 22.906 9.516 1 98.69 178 GLU A N 1
ATOM 1400 C CA . GLU A 1 178 ? 1.714 23.625 10.016 1 98.69 178 GLU A CA 1
ATOM 1401 C C . GLU A 1 178 ? 1.025 24.406 8.898 1 98.69 178 GLU A C 1
ATOM 1403 O O . GLU A 1 178 ? -0.204 24.406 8.805 1 98.69 178 GLU A O 1
ATOM 1408 N N . LYS A 1 179 ? 1.837 25.078 8.094 1 98.56 179 LYS A N 1
ATOM 1409 C CA . LYS A 1 179 ? 1.298 25.797 6.941 1 98.56 179 LYS A CA 1
ATOM 1410 C C . LYS A 1 179 ? 0.538 24.859 6.016 1 98.56 179 LYS A C 1
ATOM 1412 O O . LYS A 1 179 ? -0.556 25.172 5.551 1 98.56 179 LYS A O 1
ATOM 1417 N N . PHE A 1 180 ? 1.122 23.75 5.707 1 98.69 180 PHE A N 1
ATOM 1418 C CA . PHE A 1 180 ? 0.482 22.703 4.922 1 98.69 180 PHE A CA 1
ATOM 1419 C C . PHE A 1 180 ? -0.846 22.281 5.547 1 98.69 180 PHE A C 1
ATOM 1421 O O . PHE A 1 180 ? -1.869 22.234 4.859 1 98.69 180 PHE A O 1
ATOM 1428 N N . PHE A 1 181 ? -0.816 21.984 6.848 1 98.81 181 PHE A N 1
ATOM 1429 C CA . PHE A 1 181 ? -1.997 21.547 7.582 1 98.81 181 PHE A CA 1
ATOM 1430 C C . PHE A 1 181 ? -3.109 22.578 7.484 1 98.81 181 PHE A C 1
ATOM 1432 O O . PHE A 1 181 ? -4.25 22.25 7.164 1 98.81 181 PHE A O 1
ATOM 1439 N N . ASN A 1 182 ? -2.781 23.797 7.727 1 98.62 182 ASN A N 1
ATOM 1440 C CA . ASN A 1 182 ? -3.752 24.891 7.684 1 98.62 182 ASN A CA 1
ATOM 1441 C C . ASN A 1 182 ? -4.309 25.094 6.277 1 98.62 182 ASN A C 1
ATOM 1443 O O . ASN A 1 182 ? -5.508 25.297 6.105 1 98.62 182 ASN A O 1
ATOM 1447 N N . LYS A 1 183 ? -3.455 25.062 5.324 1 98.56 183 LYS A N 1
ATOM 1448 C CA . LYS A 1 183 ? -3.877 25.219 3.934 1 98.56 183 LYS A CA 1
ATOM 1449 C C . LYS A 1 183 ? -4.879 24.141 3.533 1 98.56 183 LYS A C 1
ATOM 1451 O O . LYS A 1 183 ? -5.961 24.453 3.035 1 98.56 183 LYS A O 1
ATOM 1456 N N . VAL A 1 184 ? -4.551 22.922 3.725 1 98.81 184 VAL A N 1
ATOM 1457 C CA . VAL A 1 184 ? -5.367 21.812 3.238 1 98.81 184 VAL A CA 1
ATOM 1458 C C . VAL A 1 184 ? -6.68 21.766 4.02 1 98.81 184 VAL A C 1
ATOM 1460 O O . VAL A 1 184 ? -7.742 21.516 3.441 1 98.81 184 VAL A O 1
ATOM 1463 N N . THR A 1 185 ? -6.637 22.031 5.336 1 98.62 185 THR A N 1
ATOM 1464 C CA . THR A 1 185 ? -7.855 21.984 6.137 1 98.62 185 THR A CA 1
ATOM 1465 C C . THR A 1 185 ? -8.75 23.188 5.836 1 98.62 185 THR A C 1
ATOM 1467 O O . THR A 1 185 ? -9.922 23.203 6.211 1 98.62 185 THR A O 1
ATOM 1470 N N . SER A 1 186 ? -8.227 24.188 5.211 1 98.38 186 SER A N 1
ATOM 1471 C CA . SER A 1 186 ? -9.008 25.375 4.902 1 98.38 186 SER A CA 1
ATOM 1472 C C . SER A 1 186 ? -9.703 25.25 3.551 1 98.38 186 SER A C 1
ATOM 1474 O O . SER A 1 186 ? -10.578 26.047 3.215 1 98.38 186 SER A O 1
ATOM 1476 N N . LEU A 1 187 ? -9.258 24.281 2.713 1 98.56 187 LEU A N 1
ATOM 1477 C CA . LEU A 1 187 ? -9.945 24.078 1.443 1 98.56 187 LEU A CA 1
ATOM 1478 C C . LEU A 1 187 ? -11.445 23.859 1.664 1 98.56 187 LEU A C 1
ATOM 1480 O O . LEU A 1 187 ? -11.844 23.141 2.592 1 98.56 187 LEU A O 1
ATOM 1484 N N . GLU A 1 188 ? -12.25 24.406 0.842 1 98.19 188 GLU A N 1
ATOM 1485 C CA . GLU A 1 188 ? -13.688 24.484 1.06 1 98.19 188 GLU A CA 1
ATOM 1486 C C . GLU A 1 188 ? -14.289 23.109 1.339 1 98.19 188 GLU A C 1
ATOM 1488 O O . GLU A 1 188 ? -14.938 22.906 2.363 1 98.19 188 GLU A O 1
ATOM 1493 N N . LYS A 1 189 ? -14.047 22.156 0.496 1 97.88 189 LYS A N 1
ATOM 1494 C CA . LYS A 1 189 ? -14.648 20.844 0.637 1 97.88 189 LYS A CA 1
ATOM 1495 C C . LYS A 1 189 ? -14.125 20.125 1.881 1 97.88 189 LYS A C 1
ATOM 1497 O O . LYS A 1 189 ? -14.891 19.484 2.6 1 97.88 189 LYS A O 1
ATOM 1502 N N . ILE A 1 190 ? -12.836 20.203 2.158 1 98.56 190 ILE A N 1
ATOM 1503 C CA . ILE A 1 190 ? -12.219 19.531 3.297 1 98.56 190 ILE A CA 1
ATOM 1504 C C . ILE A 1 190 ? -12.711 20.156 4.598 1 98.56 190 ILE A C 1
ATOM 1506 O O . ILE A 1 190 ? -13.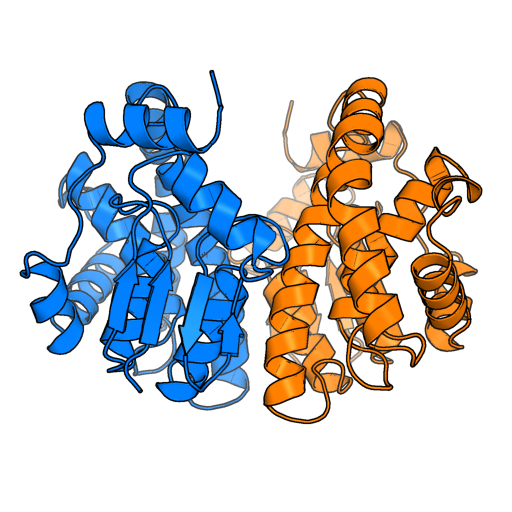094 19.453 5.535 1 98.56 190 ILE A O 1
ATOM 1510 N N . SER A 1 191 ? -12.695 21.453 4.605 1 98.62 191 SER A N 1
ATOM 1511 C CA . SER A 1 191 ? -13.156 22.188 5.781 1 98.62 191 SER A CA 1
ATOM 1512 C C . SER A 1 191 ? -14.602 21.828 6.117 1 98.62 191 SER A C 1
ATOM 1514 O O . SER A 1 191 ? -14.938 21.594 7.277 1 98.62 191 SER A O 1
ATOM 1516 N N . ALA A 1 192 ? -15.461 21.828 5.105 1 98.19 192 ALA A N 1
ATOM 1517 C CA . ALA A 1 192 ? -16.875 21.5 5.305 1 98.19 192 ALA A CA 1
ATOM 1518 C C . ALA A 1 192 ? -17.031 20.078 5.867 1 98.19 192 ALA A C 1
ATOM 1520 O O . ALA A 1 192 ? -17.828 19.859 6.773 1 98.19 192 ALA A O 1
ATOM 1521 N N . TYR A 1 193 ? -16.297 19.188 5.352 1 98.06 193 TYR A N 1
ATOM 1522 C CA . TYR A 1 193 ? -16.344 17.812 5.809 1 98.06 193 TYR A CA 1
ATOM 1523 C C . TYR A 1 193 ? -15.914 17.703 7.266 1 98.06 193 TYR A C 1
ATOM 1525 O O . TYR A 1 193 ? -16.594 17.062 8.078 1 98.06 193 TYR A O 1
ATOM 1533 N N . LEU A 1 194 ? -14.766 18.375 7.633 1 97.69 194 LEU A N 1
ATOM 1534 C CA . LEU A 1 194 ? -14.195 18.266 8.969 1 97.69 194 LEU A CA 1
ATOM 1535 C C . LEU A 1 194 ? -15.125 18.875 10.016 1 97.69 194 LEU A C 1
ATOM 1537 O O . LEU A 1 194 ? -15.086 18.5 11.188 1 97.69 194 LEU A O 1
ATOM 1541 N N . LYS A 1 195 ? -16.016 19.734 9.586 1 96.88 195 LYS A N 1
ATOM 1542 C CA . LYS A 1 195 ? -16.938 20.422 10.492 1 96.88 195 LYS A CA 1
ATOM 1543 C C . LYS A 1 195 ? -18.312 19.75 10.492 1 96.88 195 LYS A C 1
ATOM 1545 O O . LYS A 1 195 ? -19.188 20.125 11.258 1 96.88 195 LYS A O 1
ATOM 1550 N N . SER A 1 196 ? -18.484 18.766 9.68 1 96 196 SER A N 1
ATOM 1551 C CA . SER A 1 196 ? -19.781 18.125 9.508 1 96 196 SER A CA 1
ATOM 1552 C C . SER A 1 196 ? -19.906 16.891 10.398 1 96 196 SER A C 1
ATOM 1554 O O . SER A 1 196 ? -18.906 16.344 10.859 1 96 196 SER A O 1
ATOM 1556 N N . PRO A 1 197 ? -21.156 16.422 10.594 1 92.75 197 PRO A N 1
ATOM 1557 C CA . PRO A 1 197 ? -21.359 15.195 11.352 1 92.75 197 PRO A CA 1
ATOM 1558 C C . PRO A 1 197 ? -20.891 13.953 10.602 1 92.75 197 PRO A C 1
ATOM 1560 O O . PRO A 1 197 ? -20.828 12.859 11.18 1 92.75 197 PRO A O 1
ATOM 1563 N N . ARG A 1 198 ? -20.484 14.07 9.375 1 92.25 198 ARG A N 1
ATOM 1564 C CA . ARG A 1 198 ? -19.969 12.938 8.609 1 92.25 198 ARG A CA 1
ATOM 1565 C C . ARG A 1 198 ? -18.578 12.531 9.07 1 92.25 198 ARG A C 1
ATOM 1567 O O . ARG A 1 198 ? -18.156 11.391 8.852 1 92.25 198 ARG A O 1
ATOM 1574 N N . ARG A 1 199 ? -17.891 13.555 9.617 1 94.44 199 ARG A N 1
ATOM 1575 C CA . ARG A 1 199 ? -16.594 13.234 10.188 1 94.44 199 ARG A CA 1
ATOM 1576 C C . ARG A 1 199 ? -16.734 12.398 11.453 1 94.44 199 ARG A C 1
ATOM 1578 O O . ARG A 1 199 ? -17.281 12.859 12.453 1 94.44 199 ARG A O 1
ATOM 1585 N N . LYS A 1 200 ? -16.172 11.211 11.312 1 91.12 200 LYS A N 1
ATOM 1586 C CA . LYS A 1 200 ? -16.328 10.281 12.43 1 91.12 200 LYS A CA 1
ATOM 1587 C C . LYS A 1 200 ? -15.508 10.742 13.641 1 91.12 200 LYS A C 1
ATOM 1589 O O . LYS A 1 200 ? -14.398 11.25 13.484 1 91.12 200 LYS A O 1
ATOM 1594 N N . LYS A 1 201 ? -16.047 10.5 14.766 1 85.06 201 LYS A N 1
ATOM 1595 C CA . LYS A 1 201 ? -15.367 10.844 16.016 1 85.06 201 LYS A CA 1
ATOM 1596 C C . LYS A 1 201 ? -14.289 9.82 16.359 1 85.06 201 LYS A C 1
ATOM 1598 O O . LYS A 1 201 ? -14.18 8.781 15.703 1 85.06 201 LYS A O 1
ATOM 1603 N N . LYS A 1 202 ? -13.562 10.141 17.406 1 84.19 202 LYS A N 1
ATOM 1604 C CA . LYS A 1 202 ? -12.57 9.195 17.922 1 84.19 202 LYS A CA 1
ATOM 1605 C C . LYS A 1 202 ? -13.219 7.871 18.297 1 84.19 202 LYS A C 1
ATOM 1607 O O . LYS A 1 202 ? -14.336 7.844 18.812 1 84.19 202 LYS A O 1
ATOM 1612 N N . ASN A 1 203 ? -12.43 6.895 18.047 1 80.62 203 ASN A N 1
ATOM 1613 C CA . ASN A 1 203 ? -12.945 5.578 18.406 1 80.62 203 ASN A CA 1
ATOM 1614 C C . ASN A 1 203 ? -13.172 5.461 19.922 1 80.62 203 ASN A C 1
ATOM 1616 O O . ASN A 1 203 ? -12.383 5.961 20.719 1 80.62 203 ASN A O 1
ATOM 1620 N N . ASP A 1 204 ? -14.375 4.992 20.203 1 80.19 204 ASP A N 1
ATOM 1621 C CA . ASP A 1 204 ? -14.656 4.738 21.609 1 80.19 204 ASP A CA 1
ATOM 1622 C C . ASP A 1 204 ? -14.859 3.244 21.875 1 80.19 204 ASP A C 1
ATOM 1624 O O . ASP A 1 204 ? -14.766 2.432 20.938 1 80.19 204 ASP A O 1
ATOM 1628 N N . GLU A 1 205 ? -14.992 2.941 23.109 1 81.75 205 GLU A N 1
ATOM 1629 C CA . GLU A 1 205 ? -15.062 1.542 23.531 1 81.75 205 GLU A CA 1
ATOM 1630 C C . GLU A 1 205 ? -16.234 0.827 22.859 1 81.75 205 GLU A C 1
ATOM 1632 O O . GLU A 1 205 ? -16.141 -0.361 22.531 1 81.75 205 GLU A O 1
ATOM 1637 N N . HIS A 1 206 ? -17.219 1.517 22.641 1 81.31 206 HIS A N 1
ATOM 1638 C CA . HIS A 1 206 ? -18.406 0.924 22.031 1 81.31 206 HIS A CA 1
ATOM 1639 C C . HIS A 1 206 ? -18.141 0.549 20.578 1 81.31 206 HIS A C 1
ATOM 1641 O O . HIS A 1 206 ? -18.516 -0.538 20.125 1 81.31 206 HIS A O 1
ATOM 1647 N N . CYS A 1 207 ? -17.469 1.405 19.906 1 82.31 207 CYS A N 1
ATOM 1648 C CA . CYS A 1 207 ? -17.141 1.154 18.516 1 82.31 207 CYS A CA 1
ATOM 1649 C C . CYS A 1 207 ? -16.203 -0.041 18.391 1 82.31 207 CYS A C 1
ATOM 1651 O O . CYS A 1 207 ? -16.406 -0.9 17.531 1 82.31 207 CYS A O 1
ATOM 1653 N N . ILE A 1 208 ? -15.359 -0.159 19.281 1 83.44 208 ILE A N 1
ATOM 1654 C CA . ILE A 1 208 ? -14.367 -1.226 19.25 1 83.44 208 ILE A CA 1
ATOM 1655 C C . ILE A 1 208 ? -15.031 -2.566 19.531 1 83.44 208 ILE A C 1
ATOM 1657 O O . ILE A 1 208 ? -14.742 -3.568 18.875 1 83.44 208 ILE A O 1
ATOM 1661 N N . ALA A 1 209 ? -15.891 -2.52 20.5 1 84.69 209 ALA A N 1
ATOM 1662 C CA . ALA A 1 209 ? -16.625 -3.74 20.859 1 84.69 209 ALA A CA 1
ATOM 1663 C C . ALA A 1 209 ? -17.453 -4.238 19.688 1 84.69 209 ALA A C 1
ATOM 1665 O O . ALA A 1 209 ? -17.531 -5.445 19.438 1 84.69 209 ALA A O 1
ATOM 1666 N N . LYS A 1 210 ? -18.047 -3.334 18.984 1 87.62 210 LYS A N 1
ATOM 1667 C CA . LYS A 1 210 ? -18.891 -3.684 17.844 1 87.62 210 LYS A CA 1
ATOM 1668 C C . LYS A 1 210 ? -18.047 -4.281 16.719 1 87.62 210 LYS A C 1
ATOM 1670 O O . LYS A 1 210 ? -18.453 -5.27 16.094 1 87.62 210 LYS A O 1
ATOM 1675 N N . VAL A 1 211 ? -16.922 -3.709 16.469 1 88.06 211 VAL A N 1
ATOM 1676 C CA . VAL A 1 211 ? -16.031 -4.199 15.414 1 88.06 211 VAL A CA 1
ATOM 1677 C C . VAL A 1 211 ? -15.555 -5.609 15.758 1 88.06 211 VAL A C 1
ATOM 1679 O O . VAL A 1 211 ? -15.547 -6.492 14.898 1 88.06 211 VAL A O 1
ATOM 1682 N N . LYS A 1 212 ? -15.219 -5.824 17.016 1 87.06 212 LYS A N 1
ATOM 1683 C CA . LYS A 1 212 ? -14.75 -7.133 17.453 1 87.06 212 LYS A CA 1
ATOM 1684 C C . LYS A 1 212 ? -15.844 -8.188 17.328 1 87.06 212 LYS A C 1
ATOM 1686 O O . LYS A 1 212 ? -15.57 -9.328 16.938 1 87.06 212 LYS A O 1
ATOM 1691 N N . GLU A 1 213 ? -16.984 -7.781 17.641 1 89.06 213 GLU A N 1
ATOM 1692 C CA . GLU A 1 213 ? -18.141 -8.68 17.516 1 89.06 213 GLU A CA 1
ATOM 1693 C C . GLU A 1 213 ? -18.375 -9.062 16.062 1 89.06 213 GLU A C 1
ATOM 1695 O O . GLU A 1 213 ? -18.562 -10.242 15.742 1 89.06 213 GLU A O 1
ATOM 1700 N N . ILE A 1 214 ? -18.328 -8.102 15.219 1 91 214 ILE A N 1
ATOM 1701 C CA . ILE A 1 214 ? -18.641 -8.305 13.812 1 91 214 ILE A CA 1
ATOM 1702 C C . ILE A 1 214 ? -17.547 -9.164 13.156 1 91 214 ILE A C 1
ATOM 1704 O O . ILE A 1 214 ? -17.844 -10.031 12.344 1 91 214 ILE A O 1
ATOM 1708 N N . LEU A 1 215 ? -16.281 -8.961 13.562 1 87.81 215 LEU A N 1
ATOM 1709 C CA . LEU A 1 215 ? -15.164 -9.672 12.945 1 87.81 215 LEU A CA 1
ATOM 1710 C C . LEU A 1 215 ? -14.875 -10.969 13.688 1 87.81 215 LEU A C 1
ATOM 1712 O O . LEU A 1 215 ? -13.984 -11.727 13.289 1 87.81 215 LEU A O 1
ATOM 1716 N N . ASP A 1 216 ? -15.562 -11.25 14.719 1 86.19 216 ASP A N 1
ATOM 1717 C CA . ASP A 1 216 ? -15.414 -12.445 15.539 1 86.19 216 ASP A CA 1
ATOM 1718 C C . ASP A 1 216 ? -14 -12.539 16.125 1 86.19 216 ASP A C 1
ATOM 1720 O O . ASP A 1 216 ? -13.352 -13.578 16.016 1 86.19 216 ASP A O 1
ATOM 1724 N N . TRP A 1 217 ? -13.422 -11.422 16.516 1 71.56 217 TRP A N 1
ATOM 1725 C CA . TRP A 1 217 ? -12.109 -11.359 17.141 1 71.56 217 TRP A CA 1
ATOM 1726 C C . TRP A 1 217 ? -12.195 -11.727 18.625 1 71.56 217 TRP A C 1
ATOM 1728 O O . TRP A 1 217 ? -11.188 -11.719 19.328 1 71.56 217 TRP A O 1
ATOM 1738 N N . ASN A 1 218 ? -13.172 -12.5 19.047 1 55.72 218 ASN A N 1
ATOM 1739 C CA . ASN A 1 218 ? -13.328 -12.781 20.469 1 55.72 218 ASN A CA 1
ATOM 1740 C C . ASN A 1 218 ? -12.211 -13.68 21 1 55.72 218 ASN A C 1
ATOM 1742 O O . ASN A 1 218 ? -11.711 -14.539 20.281 1 55.72 218 ASN A O 1
ATOM 1746 N N . MET B 1 1 ? 21.312 6.055 -18.781 1 60.22 1 MET B N 1
ATOM 1747 C CA . MET B 1 1 ? 22.047 5.418 -17.688 1 60.22 1 MET B CA 1
ATOM 1748 C C . MET B 1 1 ? 21.234 4.293 -17.062 1 60.22 1 MET B C 1
ATOM 1750 O O . MET B 1 1 ? 20 4.34 -17.062 1 60.22 1 MET B O 1
ATOM 1754 N N . SER B 1 2 ? 21.844 3.031 -16.75 1 86.88 2 SER B N 1
ATOM 1755 C CA . SER B 1 2 ? 21.203 1.812 -16.266 1 86.88 2 SER B CA 1
ATOM 1756 C C . SER B 1 2 ? 20.641 2.008 -14.859 1 86.88 2 SER B C 1
ATOM 1758 O O . SER B 1 2 ? 21.156 2.818 -14.078 1 86.88 2 SER B O 1
ATOM 1760 N N . ALA B 1 3 ? 19.438 1.649 -14.508 1 97.31 3 ALA B N 1
ATOM 1761 C CA . ALA B 1 3 ? 18.797 1.706 -13.195 1 97.31 3 ALA B CA 1
ATOM 1762 C C . ALA B 1 3 ? 19.641 0.998 -12.141 1 97.31 3 ALA B C 1
ATOM 1764 O O . ALA B 1 3 ? 20.406 0.093 -12.461 1 97.31 3 ALA B O 1
ATOM 1765 N N . LYS B 1 4 ? 19.703 1.551 -10.914 1 98.38 4 LYS B N 1
ATOM 1766 C CA . LYS B 1 4 ? 20.359 0.937 -9.773 1 98.38 4 LYS B CA 1
ATOM 1767 C C . LYS B 1 4 ? 19.375 0.682 -8.633 1 98.38 4 LYS B C 1
ATOM 1769 O O . LYS B 1 4 ? 18.672 1.595 -8.203 1 98.38 4 LYS B O 1
ATOM 1774 N N . LEU B 1 5 ? 19.266 -0.564 -8.164 1 98.38 5 LEU B N 1
ATOM 1775 C CA . LEU B 1 5 ? 18.406 -0.935 -7.035 1 98.38 5 LEU B CA 1
ATOM 1776 C C . LEU B 1 5 ? 19.219 -1.027 -5.75 1 98.38 5 LEU B C 1
ATOM 1778 O O . LEU B 1 5 ? 20.125 -1.863 -5.633 1 98.38 5 LEU B O 1
ATOM 1782 N N . TYR B 1 6 ? 18.953 -0.125 -4.82 1 98.38 6 TYR B N 1
ATOM 1783 C CA . TYR B 1 6 ? 19.578 -0.119 -3.502 1 98.38 6 TYR B CA 1
ATOM 1784 C C . TYR B 1 6 ? 18.781 -0.952 -2.512 1 98.38 6 TYR B C 1
ATOM 1786 O O . TYR B 1 6 ? 17.641 -0.6 -2.172 1 98.38 6 TYR B O 1
ATOM 1794 N N . TYR B 1 7 ? 19.297 -2.053 -2.072 1 96.75 7 TYR B N 1
ATOM 1795 C CA . TYR B 1 7 ? 18.672 -2.953 -1.116 1 96.75 7 TYR B CA 1
ATOM 1796 C C . TYR B 1 7 ? 19.688 -3.928 -0.529 1 96.75 7 TYR B C 1
ATOM 1798 O O . TYR B 1 7 ? 20.859 -3.912 -0.904 1 96.75 7 TYR B O 1
ATOM 1806 N N . PHE B 1 8 ? 19.312 -4.699 0.469 1 93.88 8 PHE B N 1
ATOM 1807 C CA . PHE B 1 8 ? 20.156 -5.754 1.005 1 93.88 8 PHE B CA 1
ATOM 1808 C C . PHE B 1 8 ? 20.375 -6.852 -0.028 1 93.88 8 PHE B C 1
ATOM 1810 O O . PHE B 1 8 ? 19.625 -6.949 -1.005 1 93.88 8 PHE B O 1
ATOM 1817 N N . TYR B 1 9 ? 21.344 -7.672 0.178 1 89.44 9 TYR B N 1
ATOM 1818 C CA . TYR B 1 9 ? 21.641 -8.758 -0.752 1 89.44 9 TYR B CA 1
ATOM 1819 C C . TYR B 1 9 ? 20.562 -9.836 -0.685 1 89.44 9 TYR B C 1
ATOM 1821 O O . TYR B 1 9 ? 20.484 -10.703 -1.561 1 89.44 9 TYR B O 1
ATOM 1829 N N . HIS B 1 10 ? 19.672 -9.734 0.116 1 87.62 10 HIS B N 1
ATOM 1830 C CA . HIS B 1 10 ? 18.625 -10.742 0.301 1 87.62 10 HIS B CA 1
ATOM 1831 C C . HIS B 1 10 ? 17.375 -10.383 -0.494 1 87.62 10 HIS B C 1
ATOM 1833 O O . HIS B 1 10 ? 17.281 -9.297 -1.073 1 87.62 10 HIS B O 1
ATOM 1839 N N . ARG B 1 11 ? 16.469 -11.328 -0.732 1 89.06 11 ARG B N 1
ATOM 1840 C CA . ARG B 1 11 ? 15.242 -11.133 -1.489 1 89.06 11 ARG B CA 1
ATOM 1841 C C . ARG B 1 11 ? 14.367 -10.07 -0.848 1 89.06 11 ARG B C 1
ATOM 1843 O O . ARG B 1 11 ? 14.133 -9.008 -1.438 1 89.06 11 ARG B O 1
ATOM 1850 N N . GLY B 1 12 ? 13.906 -10.305 0.397 1 89.88 12 GLY B N 1
ATOM 1851 C CA . GLY B 1 12 ? 13.133 -9.375 1.209 1 89.88 12 GLY B CA 1
ATOM 1852 C C . GLY B 1 12 ? 12.164 -8.539 0.398 1 89.88 12 GLY B C 1
ATOM 1853 O O . GLY B 1 12 ? 11.547 -9.031 -0.546 1 89.88 12 GLY B O 1
ATOM 1854 N N . ALA B 1 13 ? 12.008 -7.297 0.675 1 92.19 13 ALA B N 1
ATOM 1855 C CA . ALA B 1 13 ? 11 -6.395 0.129 1 92.19 13 ALA B CA 1
ATOM 1856 C C . ALA B 1 13 ? 11.336 -5.992 -1.303 1 92.19 13 ALA B C 1
ATOM 1858 O O . ALA B 1 13 ? 10.484 -5.477 -2.027 1 92.19 13 ALA B O 1
ATOM 1859 N N . ALA B 1 14 ? 12.523 -6.254 -1.745 1 95.75 14 ALA B N 1
ATOM 1860 C CA . ALA B 1 14 ? 12.953 -5.781 -3.057 1 95.75 14 ALA B CA 1
ATOM 1861 C C . ALA B 1 14 ? 12.602 -6.789 -4.148 1 95.75 14 ALA B C 1
ATOM 1863 O O . ALA B 1 14 ? 12.688 -6.48 -5.34 1 95.75 14 ALA B O 1
ATOM 1864 N N . GLU B 1 15 ? 12.211 -7.965 -3.748 1 96.31 15 GLU B N 1
ATOM 1865 C CA . GLU B 1 15 ? 12.023 -9.023 -4.742 1 96.31 15 GLU B CA 1
ATOM 1866 C C . GLU B 1 15 ? 10.953 -8.633 -5.762 1 96.31 15 GLU B C 1
ATOM 1868 O O . GLU B 1 15 ? 11.125 -8.867 -6.961 1 96.31 15 GLU B O 1
ATOM 1873 N N . LEU B 1 16 ? 9.883 -8.109 -5.301 1 97.94 16 LEU B N 1
ATOM 1874 C CA . LEU B 1 16 ? 8.852 -7.711 -6.25 1 97.94 16 LEU B CA 1
ATOM 1875 C C . LEU B 1 16 ? 9.367 -6.641 -7.203 1 97.94 16 LEU B C 1
ATOM 1877 O O . LEU B 1 16 ? 9.008 -6.625 -8.383 1 97.94 16 LEU B O 1
ATOM 1881 N N . THR B 1 17 ? 10.172 -5.695 -6.707 1 98.31 17 THR B N 1
ATOM 1882 C CA . THR B 1 17 ? 10.789 -4.691 -7.562 1 98.31 17 THR B CA 1
ATOM 1883 C C . THR B 1 17 ? 11.656 -5.352 -8.633 1 98.31 17 THR B C 1
ATOM 1885 O O . THR B 1 17 ? 11.586 -4.984 -9.805 1 98.31 17 THR B O 1
ATOM 1888 N N . ARG B 1 18 ? 12.414 -6.363 -8.242 1 98.25 18 ARG B N 1
ATOM 1889 C CA . ARG B 1 18 ? 13.25 -7.098 -9.188 1 98.25 18 ARG B CA 1
ATOM 1890 C C . ARG B 1 18 ? 12.406 -7.758 -10.273 1 98.25 18 ARG B C 1
ATOM 1892 O O . ARG B 1 18 ? 12.672 -7.59 -11.461 1 98.25 18 ARG B O 1
ATOM 1899 N N . LEU B 1 19 ? 11.391 -8.445 -9.844 1 98.5 19 LEU B N 1
ATOM 1900 C CA . LEU B 1 19 ? 10.492 -9.117 -10.781 1 98.5 19 LEU B CA 1
ATOM 1901 C C . LEU B 1 19 ? 9.859 -8.117 -11.742 1 98.5 19 LEU B C 1
ATOM 1903 O O . LEU B 1 19 ? 9.727 -8.391 -12.938 1 98.5 19 LEU B O 1
ATOM 1907 N N . THR B 1 20 ? 9.461 -6.961 -11.227 1 98.81 20 THR B N 1
ATOM 1908 C CA . THR B 1 20 ? 8.805 -5.953 -12.047 1 98.81 20 THR B CA 1
ATOM 1909 C C . THR B 1 20 ? 9.773 -5.367 -13.07 1 98.81 20 THR B C 1
ATOM 1911 O O . THR B 1 20 ? 9.414 -5.16 -14.227 1 98.81 20 THR B O 1
ATOM 1914 N N . CYS B 1 21 ? 11.023 -5.098 -12.656 1 98.56 21 CYS B N 1
ATOM 1915 C CA . CYS B 1 21 ? 12.039 -4.613 -13.586 1 98.56 21 CYS B CA 1
ATOM 1916 C C . CYS B 1 21 ? 12.273 -5.617 -14.703 1 98.56 21 CYS B C 1
ATOM 1918 O O . CYS B 1 21 ? 12.328 -5.246 -15.875 1 98.56 21 CYS B O 1
ATOM 1920 N N . VAL B 1 22 ? 12.367 -6.844 -14.352 1 98.38 22 VAL B N 1
ATOM 1921 C CA . VAL B 1 22 ? 12.594 -7.922 -15.312 1 98.38 22 VAL B CA 1
ATOM 1922 C C . VAL B 1 22 ? 11.438 -7.98 -16.312 1 98.38 22 VAL B C 1
ATOM 1924 O O . VAL B 1 22 ? 11.656 -8 -17.516 1 98.38 22 VAL B O 1
ATOM 1927 N N . ALA B 1 23 ? 10.25 -7.98 -15.789 1 98.62 23 ALA B N 1
ATOM 1928 C CA . ALA B 1 23 ? 9.055 -8.039 -16.625 1 98.62 23 ALA B CA 1
ATOM 1929 C C . ALA B 1 23 ? 8.992 -6.848 -17.578 1 98.62 23 ALA B C 1
ATOM 1931 O O . ALA B 1 23 ? 8.586 -6.984 -18.734 1 98.62 23 ALA B O 1
ATOM 1932 N N . ALA B 1 24 ? 9.406 -5.68 -17.109 1 98.25 24 ALA B N 1
ATOM 1933 C CA . ALA B 1 24 ? 9.32 -4.441 -17.875 1 98.25 24 ALA B CA 1
ATOM 1934 C C . ALA B 1 24 ? 10.5 -4.312 -18.844 1 98.25 24 ALA B C 1
ATOM 1936 O O . ALA B 1 24 ? 10.547 -3.387 -19.656 1 98.25 24 ALA B O 1
ATOM 1937 N N . GLY B 1 25 ? 11.477 -5.227 -18.688 1 97.44 25 GLY B N 1
ATOM 1938 C CA . GLY B 1 25 ? 12.664 -5.156 -19.531 1 97.44 25 GLY B CA 1
ATOM 1939 C C . GLY B 1 25 ? 13.617 -4.047 -19.109 1 97.44 25 GLY B C 1
ATOM 1940 O O . GLY B 1 25 ? 14.344 -3.508 -19.953 1 97.44 25 GLY B O 1
ATOM 1941 N N . ILE B 1 26 ? 13.586 -3.652 -17.922 1 97.5 26 ILE B N 1
ATOM 1942 C CA . ILE B 1 26 ? 14.469 -2.615 -17.406 1 97.5 26 ILE B CA 1
ATOM 1943 C C . ILE B 1 26 ? 15.734 -3.254 -16.828 1 97.5 26 ILE B C 1
ATOM 1945 O O . ILE B 1 26 ? 15.664 -4.012 -15.859 1 97.5 26 ILE B O 1
ATOM 1949 N N . GLU B 1 27 ? 16.812 -2.977 -17.438 1 96.69 27 GLU B N 1
ATOM 1950 C CA . GLU B 1 27 ? 18.109 -3.414 -16.891 1 96.69 27 GLU B CA 1
ATOM 1951 C C . GLU B 1 27 ? 18.5 -2.602 -15.664 1 96.69 27 GLU B C 1
ATOM 1953 O O . GLU B 1 27 ? 18.297 -1.387 -15.625 1 96.69 27 GLU B O 1
ATOM 1958 N N . TYR B 1 28 ? 19 -3.346 -14.664 1 97.38 28 TYR B N 1
ATOM 1959 C CA . TYR B 1 28 ? 19.406 -2.666 -13.445 1 97.38 28 TYR B CA 1
ATOM 1960 C C . TYR B 1 28 ? 20.594 -3.367 -12.797 1 97.38 28 TYR B C 1
ATOM 1962 O O . TYR B 1 28 ? 20.812 -4.562 -13.016 1 97.38 28 TYR B O 1
ATOM 1970 N N . THR B 1 29 ? 21.328 -2.602 -12.039 1 97.31 29 THR B N 1
ATOM 1971 C CA . THR B 1 29 ? 22.359 -3.162 -11.164 1 97.31 29 THR B CA 1
ATOM 1972 C C . THR B 1 29 ? 21.938 -3.062 -9.703 1 97.31 29 THR B C 1
ATOM 1974 O O . THR B 1 29 ? 21.062 -2.264 -9.352 1 97.31 29 THR B O 1
ATOM 1977 N N . GLU B 1 30 ? 22.484 -3.91 -8.875 1 96.56 30 GLU B N 1
ATOM 1978 C CA . GLU B 1 30 ? 22.172 -3.906 -7.445 1 96.56 30 GLU B CA 1
ATOM 1979 C C . GLU B 1 30 ? 23.266 -3.195 -6.645 1 96.56 30 GLU B C 1
ATOM 1981 O O . GLU B 1 30 ? 24.453 -3.34 -6.938 1 96.56 30 GLU B O 1
ATOM 1986 N N . VAL B 1 31 ? 22.891 -2.363 -5.719 1 97.31 31 VAL B N 1
ATOM 1987 C CA . VAL B 1 31 ? 23.781 -1.738 -4.746 1 97.31 31 VAL B CA 1
ATOM 1988 C C . VAL B 1 31 ? 23.406 -2.193 -3.338 1 97.31 31 VAL B C 1
ATOM 1990 O O . VAL B 1 31 ? 22.359 -1.821 -2.816 1 97.31 31 VAL B O 1
ATOM 1993 N N . ASN B 1 32 ? 24.234 -3.014 -2.727 1 96.44 32 ASN B N 1
ATOM 1994 C CA . ASN B 1 32 ? 23.969 -3.578 -1.404 1 96.44 32 ASN B CA 1
ATOM 1995 C C . ASN B 1 32 ? 24.875 -2.955 -0.347 1 96.44 32 ASN B C 1
ATOM 1997 O O . ASN B 1 32 ? 26.078 -2.783 -0.574 1 96.44 32 ASN B O 1
ATOM 2001 N N . PRO B 1 33 ? 24.344 -2.561 0.721 1 95.88 33 PRO B N 1
ATOM 2002 C CA . PRO B 1 33 ? 25.219 -2.111 1.803 1 95.88 33 PRO B CA 1
ATOM 2003 C C . PRO B 1 33 ? 26 -3.256 2.445 1 95.88 33 PRO B C 1
ATOM 2005 O O . PRO B 1 33 ? 25.438 -4.324 2.701 1 95.88 33 PRO B O 1
ATOM 2008 N N . GLU B 1 34 ? 27.234 -3.055 2.703 1 93.69 34 GLU B N 1
ATOM 2009 C CA . GLU B 1 34 ? 28.047 -4.047 3.389 1 93.69 34 GLU B CA 1
ATOM 2010 C C . GLU B 1 34 ? 28.125 -3.77 4.887 1 93.69 34 GLU B C 1
ATOM 2012 O O . GLU B 1 34 ? 28.312 -4.688 5.688 1 93.69 34 GLU B O 1
ATOM 2017 N N . THR B 1 35 ? 28.047 -2.531 5.25 1 94.88 35 THR B N 1
ATOM 2018 C CA . THR B 1 35 ? 28.094 -2.109 6.645 1 94.88 35 THR B CA 1
ATOM 2019 C C . THR B 1 35 ? 26.984 -1.116 6.957 1 94.88 35 THR B C 1
ATOM 2021 O O . THR B 1 35 ? 26.328 -0.608 6.047 1 94.88 35 THR B O 1
ATOM 2024 N N . ARG B 1 36 ? 26.766 -0.898 8.211 1 95.44 36 ARG B N 1
ATOM 2025 C CA . ARG B 1 36 ? 25.828 0.132 8.641 1 95.44 36 ARG B CA 1
ATOM 2026 C C . ARG B 1 36 ? 26.234 1.499 8.094 1 95.44 36 ARG B C 1
ATOM 2028 O O . ARG B 1 36 ? 25.359 2.301 7.727 1 95.44 36 ARG B O 1
ATOM 2035 N N . SER B 1 37 ? 27.516 1.778 8.062 1 96.88 37 SER B N 1
ATOM 2036 C CA . SER B 1 37 ? 28.016 3.051 7.559 1 96.88 37 SER B CA 1
ATOM 2037 C C . SER B 1 37 ? 27.609 3.273 6.109 1 96.88 37 SER B C 1
ATOM 2039 O O . SER B 1 37 ? 27.328 4.406 5.703 1 96.88 37 SER B O 1
ATOM 2041 N N . ASP B 1 38 ? 27.531 2.25 5.301 1 96.94 38 ASP B N 1
ATOM 2042 C CA . ASP B 1 38 ? 27.078 2.352 3.916 1 96.94 38 ASP B CA 1
ATOM 2043 C C . ASP B 1 38 ? 25.641 2.854 3.848 1 96.94 38 ASP B C 1
ATOM 2045 O O . ASP B 1 38 ? 25.328 3.766 3.078 1 96.94 38 ASP B O 1
ATOM 2049 N N . PHE B 1 39 ? 24.859 2.275 4.695 1 96.62 39 PHE B N 1
ATOM 2050 C CA . PHE B 1 39 ? 23.453 2.619 4.75 1 96.62 39 PHE B CA 1
ATOM 2051 C C . PHE B 1 39 ? 23.266 4.055 5.23 1 96.62 39 PHE B C 1
ATOM 2053 O O . PHE B 1 39 ? 22.516 4.824 4.625 1 96.62 39 PHE B O 1
ATOM 2060 N N . LEU B 1 40 ? 24 4.445 6.285 1 97 40 LEU B N 1
ATOM 2061 C CA . LEU B 1 40 ? 23.906 5.789 6.844 1 97 40 LEU B CA 1
ATOM 2062 C C . LEU B 1 40 ? 24.391 6.828 5.84 1 97 40 LEU B C 1
ATOM 2064 O O . LEU B 1 40 ? 23.859 7.945 5.797 1 97 40 LEU B O 1
ATOM 2068 N N . LYS B 1 41 ? 25.344 6.484 5.039 1 97.5 41 LYS B N 1
ATOM 2069 C CA . LYS B 1 41 ? 25.844 7.383 4 1 97.5 41 LYS B CA 1
ATOM 2070 C C . LYS B 1 41 ? 24.75 7.707 2.982 1 97.5 41 LYS B C 1
ATOM 2072 O O . LYS B 1 41 ? 24.641 8.852 2.531 1 97.5 41 LYS B O 1
ATOM 2077 N N . TRP B 1 42 ? 23.953 6.637 2.596 1 97.25 42 TRP B N 1
ATOM 2078 C CA . TRP B 1 42 ? 22.859 6.867 1.672 1 97.25 42 TRP B CA 1
ATOM 2079 C C . TRP B 1 42 ? 21.844 7.852 2.262 1 97.25 42 TRP B C 1
ATOM 2081 O O . TRP B 1 42 ? 21.297 8.695 1.544 1 97.25 42 TRP B O 1
ATOM 2091 N N . ILE B 1 43 ? 21.594 7.77 3.561 1 96.38 43 ILE B N 1
ATOM 2092 C CA . ILE B 1 43 ? 20.672 8.672 4.25 1 96.38 43 ILE B CA 1
ATOM 2093 C C . ILE B 1 43 ? 21.25 10.086 4.262 1 96.38 43 ILE B C 1
ATOM 2095 O O . ILE B 1 43 ? 20.562 11.055 3.934 1 96.38 43 ILE B O 1
ATOM 2099 N N . GLU B 1 44 ? 22.516 10.203 4.605 1 96.44 44 GLU B N 1
ATOM 2100 C CA . GLU B 1 44 ? 23.188 11.492 4.707 1 96.44 44 GLU B CA 1
ATOM 2101 C C . GLU B 1 44 ? 23.234 12.203 3.355 1 96.44 44 GLU B C 1
ATOM 2103 O O . GLU B 1 44 ? 23.156 13.43 3.291 1 96.44 44 GLU B O 1
ATOM 2108 N N . GLU B 1 45 ? 23.328 11.422 2.334 1 96 45 GLU B N 1
ATOM 2109 C CA . GLU B 1 45 ? 23.391 11.961 0.979 1 96 45 GLU B CA 1
ATOM 2110 C C . GLU B 1 45 ? 22 12.375 0.485 1 96 45 GLU B C 1
ATOM 2112 O O . GLU B 1 45 ? 21.875 12.969 -0.585 1 96 45 GLU B O 1
ATOM 2117 N N . GLY B 1 46 ? 21 12.008 1.246 1 93.69 46 GLY B N 1
ATOM 2118 C CA . GLY B 1 46 ? 19.641 12.414 0.903 1 93.69 46 GLY B CA 1
ATOM 2119 C C . GLY B 1 46 ? 18.969 11.477 -0.084 1 93.69 46 GLY B C 1
ATOM 2120 O O . GLY B 1 46 ? 17.922 11.812 -0.645 1 93.69 46 GLY B O 1
ATOM 2121 N N . LYS B 1 47 ? 19.5 10.266 -0.274 1 93.12 47 LYS B N 1
ATOM 2122 C CA . LYS B 1 47 ? 18.984 9.32 -1.252 1 93.12 47 LYS B CA 1
ATOM 2123 C C . LYS B 1 47 ? 17.688 8.664 -0.748 1 93.12 47 LYS B C 1
ATOM 2125 O O . LYS B 1 47 ? 16.828 8.273 -1.542 1 93.12 47 LYS B O 1
ATOM 2130 N N . LEU B 1 48 ? 17.625 8.562 0.582 1 97.12 48 LEU B N 1
ATOM 2131 C CA . LEU B 1 48 ? 16.547 7.793 1.19 1 97.12 48 LEU B CA 1
ATOM 2132 C C . LEU B 1 48 ? 15.602 8.703 1.97 1 97.12 48 LEU B C 1
ATOM 2134 O O . LEU B 1 48 ? 15.742 8.852 3.186 1 97.12 48 LEU B O 1
ATOM 2138 N N . LEU B 1 49 ? 14.641 9.172 1.292 1 97.31 49 LEU B N 1
ATOM 2139 C CA . LEU B 1 49 ? 13.75 10.188 1.851 1 97.31 49 LEU B CA 1
ATOM 2140 C C . LEU B 1 49 ? 13.195 9.734 3.199 1 97.31 49 LEU B C 1
ATOM 2142 O O . LEU B 1 49 ? 13.172 10.516 4.156 1 97.31 49 LEU B O 1
ATOM 2146 N N . PHE B 1 50 ? 12.812 8.5 3.295 1 98.06 50 PHE B N 1
ATOM 2147 C CA . PHE B 1 50 ? 12.203 8 4.516 1 98.06 50 PHE B CA 1
ATOM 2148 C C . PHE B 1 50 ? 13.188 7.148 5.309 1 98.06 50 PHE B C 1
ATOM 2150 O O . PHE B 1 50 ? 12.789 6.383 6.188 1 98.06 50 PHE B O 1
ATOM 2157 N N . LYS B 1 51 ? 14.469 7.195 4.863 1 96.81 51 LYS B N 1
ATOM 2158 C CA . LYS B 1 51 ? 15.562 6.523 5.566 1 96.81 51 LYS B CA 1
ATOM 2159 C C . LYS B 1 51 ? 15.359 5.008 5.566 1 96.81 51 LYS B C 1
ATOM 2161 O O . LYS B 1 51 ? 15.594 4.348 6.578 1 96.81 51 LYS B O 1
ATOM 2166 N N . GLN B 1 52 ? 14.836 4.562 4.441 1 96.12 52 GLN B N 1
ATOM 2167 C CA . GLN B 1 52 ? 14.586 3.135 4.266 1 96.12 52 GLN B CA 1
ATOM 2168 C C . GLN B 1 52 ? 14.961 2.686 2.854 1 96.12 52 GLN B C 1
ATOM 2170 O O . GLN B 1 52 ? 15.086 3.512 1.947 1 96.12 52 GLN B O 1
ATOM 2175 N N . ILE B 1 53 ? 15.227 1.512 2.68 1 96.69 53 ILE B N 1
ATOM 2176 C CA . ILE B 1 53 ? 15.383 0.872 1.378 1 96.69 53 ILE B CA 1
ATOM 2177 C C . ILE B 1 53 ? 14.32 -0.208 1.2 1 96.69 53 ILE B C 1
ATOM 2179 O O . ILE B 1 53 ? 13.82 -0.76 2.182 1 96.69 53 ILE B O 1
ATOM 2183 N N . PRO B 1 54 ? 13.82 -0.413 -0.008 1 97.69 54 PRO B N 1
ATOM 2184 C CA . PRO B 1 54 ? 14.516 -0.241 -1.284 1 97.69 54 PRO B CA 1
ATOM 2185 C C . PRO B 1 54 ? 14.391 1.178 -1.837 1 97.69 54 PRO B C 1
ATOM 2187 O O . PRO B 1 54 ? 13.453 1.902 -1.485 1 97.69 54 PRO B O 1
ATOM 2190 N N . MET B 1 55 ? 15.352 1.552 -2.6 1 98.62 55 MET B N 1
ATOM 2191 C CA . MET B 1 55 ? 15.359 2.74 -3.449 1 98.62 55 MET B CA 1
ATOM 2192 C C . MET B 1 55 ? 15.844 2.398 -4.855 1 98.62 55 MET B C 1
ATOM 2194 O O . MET B 1 55 ? 16.797 1.649 -5.023 1 98.62 55 MET B O 1
ATOM 2198 N N . LEU B 1 56 ? 15.102 2.812 -5.883 1 98.75 56 LEU B N 1
ATOM 2199 C CA . LEU B 1 56 ? 15.5 2.625 -7.277 1 98.75 56 LEU B CA 1
ATOM 2200 C C . LEU B 1 56 ? 15.961 3.941 -7.895 1 98.75 56 LEU B C 1
ATOM 2202 O O . LEU B 1 56 ? 15.211 4.922 -7.906 1 98.75 56 LEU B O 1
ATOM 2206 N N . GLU B 1 57 ? 17.203 3.996 -8.227 1 98.25 57 GLU B N 1
ATOM 2207 C CA . GLU B 1 57 ? 17.703 5.102 -9.031 1 98.25 57 GLU B CA 1
ATOM 2208 C C . GLU B 1 57 ? 17.5 4.848 -10.523 1 98.25 57 GLU B C 1
ATOM 2210 O O . GLU B 1 57 ? 18.016 3.879 -11.07 1 98.25 57 GLU B O 1
ATOM 2215 N N . ILE B 1 58 ? 16.719 5.652 -11.148 1 97.88 58 ILE B N 1
ATOM 2216 C CA . ILE B 1 58 ? 16.359 5.461 -12.547 1 97.88 58 ILE B CA 1
ATOM 2217 C C . ILE B 1 58 ? 15.953 6.797 -13.164 1 97.88 58 ILE B C 1
ATOM 2219 O O . ILE B 1 58 ? 15.266 7.598 -12.531 1 97.88 58 ILE B O 1
ATOM 2223 N N . ASP B 1 59 ? 16.297 7.117 -14.453 1 96.56 59 ASP B N 1
ATOM 2224 C CA . ASP B 1 59 ? 15.898 8.297 -15.219 1 96.56 59 ASP B CA 1
ATOM 2225 C C . ASP B 1 59 ? 16.219 9.578 -14.453 1 96.56 59 ASP B C 1
ATOM 2227 O O . ASP B 1 59 ? 15.438 10.523 -14.453 1 96.56 59 ASP B O 1
ATOM 2231 N N . GLY B 1 60 ? 17.312 9.531 -13.742 1 94.94 60 GLY B N 1
ATOM 2232 C CA . GLY B 1 60 ? 17.75 10.711 -13.016 1 94.94 60 GLY B CA 1
ATOM 2233 C C . GLY B 1 60 ? 16.984 10.953 -11.734 1 94.94 60 GLY B C 1
ATOM 2234 O O . GLY B 1 60 ? 17.062 12.031 -11.148 1 94.94 60 GLY B O 1
ATOM 2235 N N . ARG B 1 61 ? 16.281 9.93 -11.281 1 95.62 61 ARG B N 1
ATOM 2236 C CA . ARG B 1 61 ? 15.461 10.055 -10.078 1 95.62 61 ARG B CA 1
ATOM 2237 C C . ARG B 1 61 ? 15.812 8.977 -9.055 1 95.62 61 ARG B C 1
ATOM 2239 O O . ARG B 1 61 ? 16.297 7.906 -9.422 1 95.62 61 ARG B O 1
ATOM 2246 N N . GLN B 1 62 ? 15.617 9.344 -7.809 1 97.81 62 GLN B N 1
ATOM 2247 C CA . GLN B 1 62 ? 15.609 8.391 -6.703 1 97.81 62 GLN B CA 1
ATOM 2248 C C . GLN B 1 62 ? 14.188 8.094 -6.242 1 97.81 62 GLN B C 1
ATOM 2250 O O . GLN B 1 62 ? 13.531 8.945 -5.641 1 97.81 62 GLN B O 1
ATOM 2255 N N . ILE B 1 63 ? 13.734 6.914 -6.535 1 98.5 63 ILE B N 1
ATOM 2256 C CA . ILE B 1 63 ? 12.367 6.551 -6.191 1 98.5 63 ILE B CA 1
ATOM 2257 C C . ILE B 1 63 ? 12.359 5.609 -4.988 1 98.5 63 ILE B C 1
ATOM 2259 O O . ILE B 1 63 ? 13.023 4.566 -5.008 1 98.5 63 ILE B O 1
ATOM 2263 N N . VAL B 1 64 ? 11.617 6.062 -3.955 1 98.44 64 VAL B N 1
ATOM 2264 C CA . VAL B 1 64 ? 11.523 5.273 -2.732 1 98.44 64 VAL B CA 1
ATOM 2265 C C . VAL B 1 64 ? 10.094 4.77 -2.551 1 98.44 64 VAL B C 1
ATOM 2267 O O . VAL B 1 64 ? 9.195 5.145 -3.309 1 98.44 64 VAL B O 1
ATOM 2270 N N . GLN B 1 65 ? 9.914 3.91 -1.567 1 98.06 65 GLN B N 1
ATOM 2271 C CA . GLN B 1 65 ? 8.641 3.242 -1.312 1 98.06 65 GLN B CA 1
ATOM 2272 C C . GLN B 1 65 ? 8.359 2.182 -2.373 1 98.06 65 GLN B C 1
ATOM 2274 O O . GLN B 1 65 ? 8.141 2.506 -3.541 1 98.06 65 GLN B O 1
ATOM 2279 N N . THR B 1 66 ? 8.242 0.969 -1.932 1 98 66 THR B N 1
ATOM 2280 C CA . THR B 1 66 ? 8.164 -0.203 -2.797 1 98 66 THR B CA 1
ATOM 2281 C C . THR B 1 66 ? 7.02 -0.059 -3.797 1 98 66 THR B C 1
ATOM 2283 O O . THR B 1 66 ? 7.223 -0.212 -5.004 1 98 66 THR B O 1
ATOM 2286 N N . ARG B 1 67 ? 5.887 0.344 -3.328 1 98.44 67 ARG B N 1
ATOM 2287 C CA . ARG B 1 67 ? 4.723 0.432 -4.207 1 98.44 67 ARG B CA 1
ATOM 2288 C C . ARG B 1 67 ? 4.906 1.533 -5.246 1 98.44 67 ARG B C 1
ATOM 2290 O O . ARG B 1 67 ? 4.453 1.4 -6.387 1 98.44 67 ARG B O 1
ATOM 2297 N N . ALA B 1 68 ? 5.539 2.617 -4.859 1 98.62 68 ALA B N 1
ATOM 2298 C CA . ALA B 1 68 ? 5.816 3.697 -5.805 1 98.62 68 ALA B CA 1
ATOM 2299 C C . ALA B 1 68 ? 6.82 3.256 -6.863 1 98.62 68 ALA B C 1
ATOM 2301 O O . ALA B 1 68 ? 6.66 3.561 -8.047 1 98.62 68 ALA B O 1
ATOM 2302 N N . ILE B 1 69 ? 7.859 2.51 -6.434 1 98.75 69 ILE B N 1
ATOM 2303 C CA . ILE B 1 69 ? 8.859 1.989 -7.359 1 98.75 69 ILE B CA 1
ATOM 2304 C C . ILE B 1 69 ? 8.188 1.078 -8.383 1 98.75 69 ILE B C 1
ATOM 2306 O O . ILE B 1 69 ? 8.383 1.248 -9.594 1 98.75 69 ILE B O 1
ATOM 2310 N N . ILE B 1 70 ? 7.395 0.22 -7.879 1 98.75 70 ILE B N 1
ATOM 2311 C CA . ILE B 1 70 ? 6.75 -0.777 -8.727 1 98.75 70 ILE B CA 1
ATOM 2312 C C . ILE B 1 70 ? 5.84 -0.084 -9.734 1 98.75 70 ILE B C 1
ATOM 2314 O O . ILE B 1 70 ? 5.84 -0.428 -10.922 1 98.75 70 ILE B O 1
ATOM 2318 N N . ARG B 1 71 ? 5.113 0.877 -9.305 1 98.31 71 ARG B N 1
ATOM 2319 C CA . ARG B 1 71 ? 4.199 1.577 -10.203 1 98.31 71 ARG B CA 1
ATOM 2320 C C . ARG B 1 71 ? 4.969 2.34 -11.273 1 98.31 71 ARG B C 1
ATOM 2322 O O . ARG B 1 71 ? 4.551 2.381 -12.43 1 98.31 71 ARG B O 1
ATOM 2329 N N . TYR B 1 72 ? 6.031 2.977 -10.922 1 98.5 72 TYR B N 1
ATOM 2330 C CA . TYR B 1 72 ? 6.852 3.693 -11.891 1 98.5 72 TYR B CA 1
ATOM 2331 C C . TYR B 1 72 ? 7.348 2.756 -12.984 1 98.5 72 TYR B C 1
ATOM 2333 O O . TYR B 1 72 ? 7.211 3.053 -14.172 1 98.5 72 TYR B O 1
ATOM 2341 N N . VAL B 1 73 ? 7.871 1.611 -12.57 1 98.44 73 VAL B N 1
ATOM 2342 C CA . VAL B 1 73 ? 8.406 0.622 -13.5 1 98.44 73 VAL B CA 1
ATOM 2343 C C . VAL B 1 73 ? 7.273 0.027 -14.336 1 98.44 73 VAL B C 1
ATOM 2345 O O . VAL B 1 73 ? 7.43 -0.191 -15.539 1 98.44 73 VAL B O 1
ATOM 2348 N N . ALA B 1 74 ? 6.207 -0.208 -13.664 1 98.44 74 ALA B N 1
ATOM 2349 C CA . ALA B 1 74 ? 5.055 -0.809 -14.336 1 98.44 74 ALA B CA 1
ATOM 2350 C C . ALA B 1 74 ? 4.547 0.084 -15.461 1 98.44 74 ALA B C 1
ATOM 2352 O O . ALA B 1 74 ? 4.129 -0.408 -16.516 1 98.44 74 ALA B O 1
ATOM 2353 N N . ARG B 1 75 ? 4.5 1.402 -15.242 1 97.12 75 ARG B N 1
ATOM 2354 C CA . ARG B 1 75 ? 4.09 2.338 -16.281 1 97.12 75 ARG B CA 1
ATOM 2355 C C . ARG B 1 75 ? 5.02 2.256 -17.484 1 97.12 75 ARG B C 1
ATOM 2357 O O . ARG B 1 75 ? 4.566 2.295 -18.641 1 97.12 75 ARG B O 1
ATOM 2364 N N . LYS B 1 76 ? 6.254 2.074 -17.25 1 96.44 76 LYS B N 1
ATOM 2365 C CA . LYS B 1 76 ? 7.242 2.006 -18.312 1 96.44 76 LYS B CA 1
ATOM 2366 C C . LYS B 1 76 ? 7.109 0.708 -19.109 1 96.44 76 LYS B C 1
ATOM 2368 O O . LYS B 1 76 ? 7.422 0.665 -20.297 1 96.44 76 LYS B O 1
ATOM 2373 N N . GLY B 1 77 ? 6.648 -0.312 -18.438 1 97.12 77 GLY B N 1
ATOM 2374 C CA . GLY B 1 77 ? 6.582 -1.627 -19.062 1 97.12 77 GLY B CA 1
ATOM 2375 C C . GLY B 1 77 ? 5.18 -2.008 -19.5 1 97.12 77 GLY B C 1
ATOM 2376 O O . GLY B 1 77 ? 4.934 -3.152 -19.891 1 97.12 77 GLY B O 1
ATOM 2377 N N . ALA B 1 78 ? 4.184 -1.075 -19.375 1 96.94 78 ALA B N 1
ATOM 2378 C CA . ALA B 1 78 ? 2.785 -1.33 -19.719 1 96.94 78 ALA B CA 1
ATOM 2379 C C . ALA B 1 78 ? 2.236 -2.516 -18.922 1 96.94 78 ALA B C 1
ATOM 2381 O O . ALA B 1 78 ? 1.638 -3.428 -19.5 1 96.94 78 ALA B O 1
ATOM 2382 N N . LEU B 1 79 ? 2.445 -2.514 -17.703 1 98.75 79 LEU B N 1
ATOM 2383 C CA . LEU B 1 79 ? 2.09 -3.619 -16.812 1 98.75 79 LEU B CA 1
ATOM 2384 C C . LEU B 1 79 ? 0.888 -3.258 -15.953 1 98.75 79 LEU B C 1
ATOM 2386 O O . LEU B 1 79 ? 0.636 -3.904 -14.93 1 98.75 79 LEU B O 1
ATOM 2390 N N . LEU B 1 80 ? 0.134 -2.182 -16.297 1 98.5 80 LEU B N 1
ATOM 2391 C CA . LEU B 1 80 ? -0.946 -1.707 -15.438 1 98.5 80 LEU B CA 1
ATOM 2392 C C . LEU B 1 80 ? -2.305 -2 -16.062 1 98.5 80 LEU B C 1
ATOM 2394 O O . LEU B 1 80 ? -3.332 -1.518 -15.578 1 98.5 80 LEU B O 1
ATOM 2398 N N . GLY B 1 81 ? -2.314 -2.836 -17.094 1 98.19 81 GLY B N 1
ATOM 2399 C CA . GLY B 1 81 ? -3.549 -3.113 -17.812 1 98.19 81 GLY B CA 1
ATOM 2400 C C . GLY B 1 81 ? -3.709 -2.279 -19.078 1 98.19 81 GLY B C 1
ATOM 2401 O O . GLY B 1 81 ? -2.973 -1.313 -19.281 1 98.19 81 GLY B O 1
ATOM 2402 N N . LYS B 1 82 ? -4.738 -2.578 -19.906 1 97.69 82 LYS B N 1
ATOM 2403 C CA . LYS B 1 82 ? -4.84 -2 -21.25 1 97.69 82 LYS B CA 1
ATOM 2404 C C . LYS B 1 82 ? -5.879 -0.884 -21.281 1 97.69 82 LYS B C 1
ATOM 2406 O O . LYS B 1 82 ? -5.98 -0.157 -22.281 1 97.69 82 LYS B O 1
ATOM 2411 N N . ASN B 1 83 ? -6.676 -0.785 -20.328 1 97.25 83 ASN B N 1
ATOM 2412 C CA . ASN B 1 83 ? -7.703 0.244 -20.219 1 97.25 83 ASN B CA 1
ATOM 2413 C C . ASN B 1 83 ? -8.039 0.555 -18.766 1 97.25 83 ASN B C 1
ATOM 2415 O O . ASN B 1 83 ? -7.508 -0.084 -17.859 1 97.25 83 ASN B O 1
ATOM 2419 N N . ALA B 1 84 ? -8.875 1.5 -18.531 1 95.31 84 ALA B N 1
ATOM 2420 C CA . ALA B 1 84 ? -9.172 2 -17.203 1 95.31 84 ALA B CA 1
ATOM 2421 C C . ALA B 1 84 ? -9.781 0.905 -16.328 1 95.31 84 ALA B C 1
ATOM 2423 O O . ALA B 1 84 ? -9.492 0.822 -15.133 1 95.31 84 ALA B O 1
ATOM 2424 N N . ASP B 1 85 ? -10.617 0.138 -16.906 1 96.62 85 ASP B N 1
ATOM 2425 C CA . ASP B 1 85 ? -11.25 -0.946 -16.156 1 96.62 85 ASP B CA 1
ATOM 2426 C C . ASP B 1 85 ? -10.211 -1.963 -15.68 1 96.62 85 ASP B C 1
ATOM 2428 O O . ASP B 1 85 ? -10.234 -2.383 -14.516 1 96.62 85 ASP B O 1
ATOM 2432 N N . GLU B 1 86 ? -9.328 -2.369 -16.594 1 98.38 86 GLU B N 1
ATOM 2433 C CA . GLU B 1 86 ? -8.258 -3.293 -16.219 1 98.38 86 GLU B CA 1
ATOM 2434 C C . GLU B 1 86 ? -7.348 -2.68 -15.156 1 98.38 86 GLU B C 1
ATOM 2436 O O . GLU B 1 86 ? -6.934 -3.361 -14.219 1 98.38 86 GLU B O 1
ATOM 2441 N N . GLU B 1 87 ? -7.055 -1.411 -15.336 1 98.25 87 GLU B N 1
ATOM 2442 C CA . GLU B 1 87 ? -6.168 -0.748 -14.391 1 98.25 87 GLU B CA 1
ATOM 2443 C C . GLU B 1 87 ? -6.73 -0.812 -12.969 1 98.25 87 GLU B C 1
ATOM 2445 O O . GLU B 1 87 ? -5.992 -1.054 -12.016 1 98.25 87 GLU B O 1
ATOM 2450 N N . THR B 1 88 ? -8.016 -0.622 -12.82 1 98.38 88 THR B N 1
ATOM 2451 C CA . THR B 1 88 ? -8.664 -0.681 -11.516 1 98.38 88 THR B CA 1
ATOM 2452 C C . THR B 1 88 ? -8.586 -2.092 -10.938 1 98.38 88 THR B C 1
ATOM 2454 O O . THR B 1 88 ? -8.266 -2.27 -9.758 1 98.38 88 THR B O 1
ATOM 2457 N N . THR B 1 89 ? -8.852 -3.062 -11.781 1 98.75 89 THR B N 1
ATOM 2458 C CA . THR B 1 89 ? -8.781 -4.449 -11.336 1 98.75 89 THR B CA 1
ATOM 2459 C C . THR B 1 89 ? -7.348 -4.828 -10.969 1 98.75 89 THR B C 1
ATOM 2461 O O . THR B 1 89 ? -7.121 -5.52 -9.977 1 98.75 89 THR B O 1
ATOM 2464 N N . VAL B 1 90 ? -6.418 -4.328 -11.742 1 98.88 90 VAL B N 1
ATOM 2465 C CA . VAL B 1 90 ? -5.008 -4.57 -11.469 1 98.88 90 VAL B CA 1
ATOM 2466 C C . VAL B 1 90 ? -4.641 -4 -10.094 1 98.88 90 VAL B C 1
ATOM 2468 O O . VAL B 1 90 ? -3.984 -4.668 -9.297 1 98.88 90 VAL B O 1
ATOM 2471 N N . ASP B 1 91 ? -5.121 -2.805 -9.805 1 98.75 91 ASP B N 1
ATOM 2472 C CA . ASP B 1 91 ? -4.828 -2.186 -8.523 1 98.75 91 ASP B CA 1
ATOM 2473 C C . ASP B 1 91 ? -5.371 -3.027 -7.367 1 98.75 91 ASP B C 1
ATOM 2475 O O . ASP B 1 91 ? -4.684 -3.246 -6.371 1 98.75 91 ASP B O 1
ATOM 2479 N N . MET B 1 92 ? -6.566 -3.539 -7.496 1 98.81 92 MET B N 1
ATOM 2480 C CA . MET B 1 92 ? -7.188 -4.344 -6.449 1 98.81 92 MET B CA 1
ATOM 2481 C C . MET B 1 92 ? -6.41 -5.637 -6.219 1 98.81 92 MET B C 1
ATOM 2483 O O . MET B 1 92 ? -6.07 -5.973 -5.086 1 98.81 92 MET B O 1
ATOM 2487 N N . LEU B 1 93 ? -6.09 -6.297 -7.281 1 98.94 93 LEU B N 1
ATOM 2488 C CA . LEU B 1 93 ? -5.453 -7.605 -7.176 1 98.94 93 LEU B CA 1
ATOM 2489 C C . LEU B 1 93 ? -3.986 -7.469 -6.785 1 98.94 93 LEU B C 1
ATOM 2491 O O . LEU B 1 93 ? -3.445 -8.328 -6.078 1 98.94 93 LEU B O 1
ATOM 2495 N N . PHE B 1 94 ? -3.373 -6.359 -7.234 1 98.94 94 PHE B N 1
ATOM 2496 C CA . PHE B 1 94 ? -2.02 -6.062 -6.781 1 98.94 94 PHE B CA 1
ATOM 2497 C C . PHE B 1 94 ? -1.966 -5.953 -5.266 1 98.94 94 PHE B C 1
ATOM 2499 O O . PHE B 1 94 ? -1.116 -6.574 -4.621 1 98.94 94 PHE B O 1
ATOM 2506 N N . GLU B 1 95 ? -2.877 -5.199 -4.719 1 98.81 95 GLU B N 1
ATOM 2507 C CA . GLU B 1 95 ? -2.91 -5.016 -3.27 1 98.81 95 GLU B CA 1
ATOM 2508 C C . GLU B 1 95 ? -3.279 -6.312 -2.559 1 98.81 95 GLU B C 1
ATOM 2510 O O . GLU B 1 95 ? -2.748 -6.613 -1.487 1 98.81 95 GLU B O 1
ATOM 2515 N N . GLY B 1 96 ? -4.219 -7.066 -3.125 1 98.75 96 GLY B N 1
ATOM 2516 C CA . GLY B 1 96 ? -4.5 -8.391 -2.59 1 98.75 96 GLY B CA 1
ATOM 2517 C C . GLY B 1 96 ? -3.291 -9.305 -2.607 1 98.75 96 GLY B C 1
ATOM 2518 O O . GLY B 1 96 ? -3.062 -10.055 -1.659 1 98.75 96 GLY B O 1
ATOM 2519 N N . GLY B 1 97 ? -2.551 -9.25 -3.715 1 98.75 97 GLY B N 1
ATOM 2520 C CA . GLY B 1 97 ? -1.309 -10 -3.816 1 98.75 97 GLY B CA 1
ATOM 2521 C C . GLY B 1 97 ? -0.291 -9.617 -2.76 1 98.75 97 GLY B C 1
ATOM 2522 O O . GLY B 1 97 ? 0.403 -10.477 -2.213 1 98.75 97 GLY B O 1
ATOM 2523 N N . ARG B 1 98 ? -0.218 -8.312 -2.49 1 98.25 98 ARG B N 1
ATOM 2524 C CA . ARG B 1 98 ? 0.671 -7.855 -1.428 1 98.25 98 ARG B CA 1
ATOM 2525 C C . ARG B 1 98 ? 0.252 -8.43 -0.078 1 98.25 98 ARG B C 1
ATOM 2527 O O . ARG B 1 98 ? 1.098 -8.859 0.708 1 98.25 98 ARG B O 1
ATOM 2534 N N . ASP B 1 99 ? -1.058 -8.445 0.204 1 98.06 99 ASP B N 1
ATOM 2535 C CA . ASP B 1 99 ? -1.557 -9.023 1.446 1 98.06 99 ASP B CA 1
ATOM 2536 C C . ASP B 1 99 ? -1.21 -10.508 1.537 1 98.06 99 ASP B C 1
ATOM 2538 O O . ASP B 1 99 ? -0.924 -11.023 2.623 1 98.06 99 ASP B O 1
ATOM 2542 N N . PHE B 1 100 ? -1.243 -11.172 0.486 1 98.44 100 PHE B N 1
ATOM 2543 C CA . PHE B 1 100 ? -0.972 -12.602 0.346 1 98.44 100 PHE B CA 1
ATOM 2544 C C . PHE B 1 100 ? 0.499 -12.898 0.608 1 98.44 100 PHE B C 1
ATOM 2546 O O . PHE B 1 100 ? 0.829 -13.891 1.266 1 98.44 100 PHE B O 1
ATOM 2553 N N . THR B 1 101 ? 1.363 -11.961 0.183 1 97.81 101 THR B N 1
ATOM 2554 C CA . THR B 1 101 ? 2.793 -12.242 0.105 1 97.81 101 THR B CA 1
ATOM 2555 C C . THR B 1 101 ? 3.523 -11.672 1.316 1 97.81 101 THR B C 1
ATOM 2557 O O . THR B 1 101 ? 4.492 -12.258 1.799 1 97.81 101 THR B O 1
ATOM 2560 N N . THR B 1 102 ? 3.068 -10.625 1.878 1 96.5 102 THR B N 1
ATOM 2561 C CA . THR B 1 102 ? 3.811 -9.82 2.838 1 96.5 102 THR B CA 1
ATOM 2562 C C . THR B 1 102 ? 4.082 -10.609 4.113 1 96.5 102 THR B C 1
ATOM 2564 O O . THR B 1 102 ? 5.156 -10.484 4.707 1 96.5 102 THR B O 1
ATOM 2567 N N . PRO B 1 103 ? 3.154 -11.461 4.59 1 95.62 103 PRO B N 1
ATOM 2568 C CA . PRO B 1 103 ? 3.428 -12.219 5.812 1 95.62 103 PRO B CA 1
ATOM 2569 C C . PRO B 1 103 ? 4.676 -13.094 5.699 1 95.62 103 PRO B C 1
ATOM 2571 O O . PRO B 1 103 ? 5.359 -13.328 6.699 1 95.62 103 PRO B O 1
ATOM 2574 N N . SER B 1 104 ? 4.992 -13.492 4.543 1 95.12 104 SER B N 1
ATOM 2575 C CA . SER B 1 104 ? 6.137 -14.375 4.363 1 95.12 104 SER B CA 1
ATOM 2576 C C . SER B 1 104 ? 7.445 -13.602 4.367 1 95.12 104 SER B C 1
ATOM 2578 O O . SER B 1 104 ? 8.523 -14.188 4.488 1 95.12 104 SER B O 1
ATOM 2580 N N . LEU B 1 105 ? 7.359 -12.266 4.266 1 92 105 LEU B N 1
ATOM 2581 C CA . LEU B 1 105 ? 8.57 -11.445 4.242 1 92 105 LEU B CA 1
ATOM 2582 C C . LEU B 1 105 ? 9.266 -11.469 5.598 1 92 105 LEU B C 1
ATOM 2584 O O . LEU B 1 105 ? 10.438 -11.109 5.703 1 92 105 LEU B O 1
ATOM 2588 N N . ALA B 1 106 ? 8.547 -11.93 6.578 1 89.44 106 ALA B N 1
ATOM 2589 C CA . ALA B 1 106 ? 9.094 -11.961 7.934 1 89.44 106 ALA B CA 1
ATOM 2590 C C . ALA B 1 106 ? 10.023 -13.164 8.117 1 89.44 106 ALA B C 1
ATOM 2592 O O . ALA B 1 106 ? 10.711 -13.273 9.141 1 89.44 106 ALA B O 1
ATOM 2593 N N . ILE B 1 107 ? 10.008 -14.008 7.129 1 87.38 107 ILE B N 1
ATOM 2594 C CA . ILE B 1 107 ? 10.883 -15.172 7.219 1 87.38 107 ILE B CA 1
ATOM 2595 C C . ILE B 1 107 ? 12.328 -14.719 7.41 1 87.38 107 ILE B C 1
ATOM 2597 O O . ILE B 1 107 ? 12.82 -13.859 6.672 1 87.38 107 ILE B O 1
ATOM 2601 N N . GLY B 1 108 ? 13.008 -15.125 8.484 1 79.5 108 GLY B N 1
ATOM 2602 C CA . GLY B 1 108 ? 14.375 -14.758 8.812 1 79.5 108 GLY B CA 1
ATOM 2603 C C . GLY B 1 108 ? 14.469 -13.75 9.945 1 79.5 108 GLY B C 1
ATOM 2604 O O . GLY B 1 108 ? 15.508 -13.648 10.602 1 79.5 108 GLY B O 1
ATOM 2605 N N . PHE B 1 109 ? 13.32 -12.992 10.094 1 82.12 109 PHE B N 1
ATOM 2606 C CA . PHE B 1 109 ? 13.344 -11.969 11.125 1 82.12 109 PHE B CA 1
ATOM 2607 C C . PHE B 1 109 ? 12.57 -12.422 12.359 1 82.12 109 PHE B C 1
ATOM 2609 O O . PHE B 1 109 ? 12.688 -11.828 13.43 1 82.12 109 PHE B O 1
ATOM 2616 N N . ARG B 1 110 ? 11.75 -13.414 12.016 1 86.88 110 ARG B N 1
ATOM 2617 C CA . ARG B 1 110 ? 11.016 -14.133 13.055 1 86.88 110 ARG B CA 1
ATOM 2618 C C . ARG B 1 110 ? 11.289 -15.633 12.984 1 86.88 110 ARG B C 1
ATOM 2620 O O . ARG B 1 110 ? 11.875 -16.109 12.016 1 86.88 110 ARG B O 1
ATOM 2627 N N . PRO B 1 111 ? 10.992 -16.297 14.109 1 89.94 111 PRO B N 1
ATOM 2628 C CA . PRO B 1 111 ? 11.172 -17.734 13.984 1 89.94 111 PRO B CA 1
ATOM 2629 C C . PRO B 1 111 ? 10.484 -18.328 12.75 1 89.94 111 PRO B C 1
ATOM 2631 O O . PRO B 1 111 ? 9.281 -18.141 12.57 1 89.94 111 PRO B O 1
ATOM 2634 N N . GLU B 1 112 ? 11.297 -18.938 11.992 1 91.19 112 GLU B N 1
ATOM 2635 C CA . GLU B 1 112 ? 10.852 -19.438 10.688 1 91.19 112 GLU B CA 1
ATOM 2636 C C . GLU B 1 112 ? 9.633 -20.344 10.836 1 91.19 112 GLU B C 1
ATOM 2638 O O . GLU B 1 112 ? 8.68 -20.234 10.055 1 91.19 112 GLU B O 1
ATOM 2643 N N . ALA B 1 113 ? 9.672 -21.188 11.852 1 93.88 113 ALA B N 1
ATOM 2644 C CA . ALA B 1 113 ? 8.578 -22.141 12.078 1 93.88 113 ALA B CA 1
ATOM 2645 C C . ALA B 1 113 ? 7.266 -21.406 12.328 1 93.88 113 ALA B C 1
ATOM 2647 O O . ALA B 1 113 ? 6.207 -21.828 11.859 1 93.88 113 ALA B O 1
ATOM 2648 N N . ASP B 1 114 ? 7.348 -20.297 13.047 1 95.81 114 ASP B N 1
ATOM 2649 C CA . ASP B 1 114 ? 6.152 -19.516 13.352 1 95.81 114 ASP B CA 1
ATOM 2650 C C . ASP B 1 114 ? 5.605 -18.844 12.094 1 95.81 114 ASP B C 1
ATOM 2652 O O . ASP B 1 114 ? 4.395 -18.828 11.867 1 95.81 114 ASP B O 1
ATOM 2656 N N . VAL B 1 115 ? 6.457 -18.328 11.312 1 95.5 115 VAL B N 1
ATOM 2657 C CA . VAL B 1 115 ? 6.059 -17.641 10.086 1 95.5 115 VAL B CA 1
ATOM 2658 C C . VAL B 1 115 ? 5.434 -18.641 9.117 1 95.5 115 VAL B C 1
ATOM 2660 O O . VAL B 1 115 ? 4.355 -18.391 8.57 1 95.5 115 VAL B O 1
ATOM 2663 N N . LEU B 1 116 ? 6.078 -19.75 8.969 1 96.44 116 LEU B N 1
ATOM 2664 C CA . LEU B 1 116 ? 5.594 -20.75 8.023 1 96.44 116 LEU B CA 1
ATOM 2665 C C . LEU B 1 116 ? 4.27 -21.344 8.492 1 96.44 116 LEU B C 1
ATOM 2667 O O . LEU B 1 116 ? 3.4 -21.656 7.676 1 96.44 116 LEU B O 1
ATOM 2671 N N . SER B 1 117 ? 4.152 -21.484 9.797 1 97.62 117 SER B N 1
ATOM 2672 C CA . SER B 1 117 ? 2.885 -21.969 10.336 1 97.62 117 SER B CA 1
ATOM 2673 C C . SER B 1 117 ? 1.751 -20.984 10.039 1 97.62 117 SER B C 1
ATOM 2675 O O . SER B 1 117 ? 0.658 -21.406 9.648 1 97.62 117 SER B O 1
ATOM 2677 N N . ASN B 1 118 ? 1.996 -19.734 10.18 1 97.69 118 ASN B N 1
ATOM 2678 C CA . ASN B 1 118 ? 0.998 -18.719 9.859 1 97.69 118 ASN B CA 1
ATOM 2679 C C . ASN B 1 118 ? 0.635 -18.734 8.383 1 97.69 118 ASN B C 1
ATOM 2681 O O . ASN B 1 118 ? -0.542 -18.656 8.023 1 97.69 118 ASN B O 1
ATOM 2685 N N . VAL B 1 119 ? 1.639 -18.859 7.559 1 97.88 119 VAL B N 1
ATOM 2686 C CA . VAL B 1 119 ? 1.423 -18.891 6.117 1 97.88 119 VAL B CA 1
ATOM 2687 C C . VAL B 1 119 ? 0.563 -20.094 5.742 1 97.88 119 VAL B C 1
ATOM 2689 O O . VAL B 1 119 ? -0.439 -19.953 5.039 1 97.88 119 VAL B O 1
ATOM 2692 N N . LYS B 1 120 ? 0.92 -21.219 6.242 1 97.62 120 LYS B N 1
ATOM 2693 C CA . LYS B 1 120 ? 0.268 -22.469 5.883 1 97.62 120 LYS B CA 1
ATOM 2694 C C . LYS B 1 120 ? -1.154 -22.531 6.434 1 97.62 120 LYS B C 1
ATOM 2696 O O . LYS B 1 120 ? -2.068 -23 5.758 1 97.62 120 LYS B O 1
ATOM 2701 N N . ASN B 1 121 ? -1.322 -21.984 7.613 1 97.75 121 ASN B N 1
ATOM 2702 C CA . ASN B 1 121 ? -2.576 -22.234 8.32 1 97.75 121 ASN B CA 1
ATOM 2703 C C . ASN B 1 121 ? -3.537 -21.047 8.172 1 97.75 121 ASN B C 1
ATOM 2705 O O . ASN B 1 121 ? -4.746 -21.203 8.375 1 97.75 121 ASN B O 1
ATOM 2709 N N . ASP B 1 122 ? -3.035 -19.906 7.828 1 97.5 122 ASP B N 1
ATOM 2710 C CA . ASP B 1 122 ? -3.898 -18.734 7.809 1 97.5 122 ASP B CA 1
ATOM 2711 C C . ASP B 1 122 ? -3.875 -18.062 6.441 1 97.5 122 ASP B C 1
ATOM 2713 O O . ASP B 1 122 ? -4.926 -17.844 5.832 1 97.5 122 ASP B O 1
ATOM 2717 N N . ILE B 1 123 ? -2.709 -17.828 5.953 1 98.31 123 ILE B N 1
ATOM 2718 C CA . ILE B 1 123 ? -2.574 -17 4.758 1 98.31 123 ILE B CA 1
ATOM 2719 C C . ILE B 1 123 ? -3.01 -17.797 3.527 1 98.31 123 ILE B C 1
ATOM 2721 O O . ILE B 1 123 ? -3.916 -17.375 2.803 1 98.31 123 ILE B O 1
ATOM 2725 N N . MET B 1 124 ? -2.43 -18.969 3.277 1 98.5 124 MET B N 1
ATOM 2726 C CA . MET B 1 124 ? -2.727 -19.75 2.08 1 98.5 124 MET B CA 1
ATOM 2727 C C . MET B 1 124 ? -4.195 -20.156 2.043 1 98.5 124 MET B C 1
ATOM 2729 O O . MET B 1 124 ? -4.867 -19.969 1.026 1 98.5 124 MET B O 1
ATOM 2733 N N . PRO B 1 125 ? -4.75 -20.594 3.164 1 98.19 125 PRO B N 1
ATOM 2734 C CA . PRO B 1 125 ? -6.16 -20.984 3.127 1 98.19 125 PRO B CA 1
ATOM 2735 C C . PRO B 1 125 ? -7.09 -19.828 2.811 1 98.19 125 PRO B C 1
ATOM 2737 O O . PRO B 1 125 ? -8.156 -20.016 2.229 1 98.19 125 PRO B O 1
ATOM 2740 N N . LYS B 1 126 ? -6.672 -18.656 3.129 1 97.69 126 LYS B N 1
ATOM 2741 C CA . LYS B 1 126 ? -7.5 -17.484 2.848 1 97.69 126 LYS B CA 1
ATOM 2742 C C . LYS B 1 126 ? -7.375 -17.062 1.389 1 97.69 126 LYS B C 1
ATOM 2744 O O . LYS B 1 126 ? -8.375 -16.875 0.698 1 97.69 126 LYS B O 1
ATOM 2749 N N . TYR B 1 127 ? -6.199 -17 0.88 1 98.75 127 TYR B N 1
ATOM 2750 C CA . TYR B 1 127 ? -5.973 -16.25 -0.347 1 98.75 127 TYR B CA 1
ATOM 2751 C C . TYR B 1 127 ? -5.91 -17.172 -1.554 1 98.75 127 TYR B C 1
ATOM 2753 O O . TYR B 1 127 ? -6.27 -16.781 -2.666 1 98.75 127 TYR B O 1
ATOM 2761 N N . MET B 1 128 ? -5.469 -18.422 -1.406 1 98.81 128 MET B N 1
ATOM 2762 C CA . MET B 1 128 ? -5.328 -19.312 -2.553 1 98.81 128 MET B CA 1
ATOM 2763 C C . MET B 1 128 ? -6.684 -19.578 -3.203 1 98.81 128 MET B C 1
ATOM 2765 O O . MET B 1 128 ? -6.812 -19.516 -4.426 1 98.81 128 MET B O 1
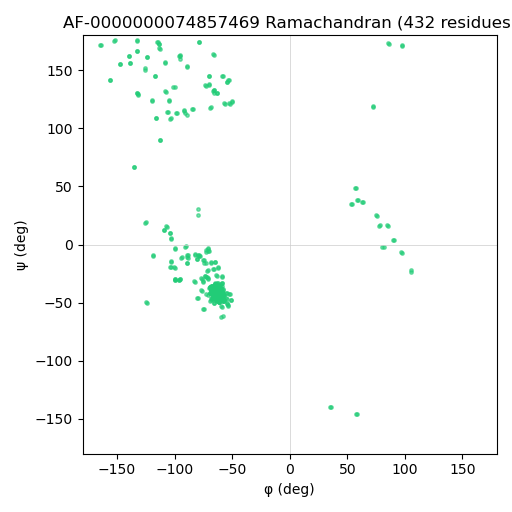ATOM 2769 N N . PRO B 1 129 ? -7.73 -19.828 -2.371 1 98.62 129 PRO B N 1
ATOM 2770 C CA . PRO B 1 129 ? -9.031 -20 -3.025 1 98.62 129 PRO B CA 1
ATOM 2771 C C . PRO B 1 129 ? -9.484 -18.75 -3.768 1 98.62 129 PRO B C 1
ATOM 2773 O O . PRO B 1 129 ? -10.148 -18.844 -4.801 1 98.62 129 PRO B O 1
ATOM 2776 N N . ILE B 1 130 ? -9.18 -17.594 -3.27 1 98.69 130 ILE B N 1
ATOM 2777 C CA . ILE B 1 130 ? -9.578 -16.344 -3.887 1 98.69 130 ILE B CA 1
ATOM 2778 C C . ILE B 1 130 ? -8.875 -16.188 -5.234 1 98.69 130 ILE B C 1
ATOM 2780 O O . ILE B 1 130 ? -9.523 -15.914 -6.25 1 98.69 130 ILE B O 1
ATOM 2784 N N . PHE B 1 131 ? -7.578 -16.359 -5.254 1 98.88 131 PHE B N 1
ATOM 2785 C CA . PHE B 1 131 ? -6.828 -16.172 -6.492 1 98.88 131 PHE B CA 1
ATOM 2786 C C . PHE B 1 131 ? -7.102 -17.312 -7.465 1 98.88 131 PHE B C 1
ATOM 2788 O O . PHE B 1 131 ? -7.031 -17.125 -8.68 1 98.88 131 PHE B O 1
ATOM 2795 N N . GLU B 1 132 ? -7.445 -18.516 -6.918 1 98.88 132 GLU B N 1
ATOM 2796 C CA . GLU B 1 132 ? -7.949 -19.578 -7.773 1 98.88 132 GLU B CA 1
ATOM 2797 C C . GLU B 1 132 ? -9.195 -19.125 -8.531 1 98.88 132 GLU B C 1
ATOM 2799 O O . GLU B 1 132 ? -9.305 -19.344 -9.742 1 98.88 132 GLU B O 1
ATOM 2804 N N . LYS B 1 133 ? -10.094 -18.547 -7.828 1 98.56 133 LYS B N 1
ATOM 2805 C CA . LYS B 1 133 ? -11.328 -18.062 -8.438 1 98.56 133 LYS B CA 1
ATOM 2806 C C . LYS B 1 133 ? -11.047 -16.969 -9.461 1 98.56 133 LYS B C 1
ATOM 2808 O O . LYS B 1 133 ? -11.594 -17 -10.57 1 98.56 133 LYS B O 1
ATOM 2813 N N . VAL B 1 134 ? -10.203 -16.031 -9.109 1 98.75 134 VAL B N 1
ATOM 2814 C CA . VAL B 1 134 ? -9.852 -14.922 -9.992 1 98.75 134 VAL B CA 1
ATOM 2815 C C . VAL B 1 134 ? -9.234 -15.461 -11.281 1 98.75 134 VAL B C 1
ATOM 2817 O O . VAL B 1 134 ? -9.641 -15.07 -12.383 1 98.75 134 VAL B O 1
ATOM 2820 N N . ALA B 1 135 ? -8.305 -16.359 -11.148 1 98.81 135 ALA B N 1
ATOM 2821 C CA . ALA B 1 135 ? -7.617 -16.922 -12.305 1 98.81 135 ALA B CA 1
ATOM 2822 C C . ALA B 1 135 ? -8.586 -17.734 -13.172 1 98.81 135 ALA B C 1
ATOM 2824 O O . ALA B 1 135 ? -8.539 -17.641 -14.398 1 98.81 135 ALA B O 1
ATOM 2825 N N . SER B 1 136 ? -9.391 -18.484 -12.484 1 98.75 136 SER B N 1
ATOM 2826 C CA . SER B 1 136 ? -10.352 -19.312 -13.203 1 98.75 136 SER B CA 1
ATOM 2827 C C . SER B 1 136 ? -11.328 -18.469 -14 1 98.75 136 SER B C 1
ATOM 2829 O O . SER B 1 136 ? -11.602 -18.75 -15.164 1 98.75 136 SER B O 1
ATOM 2831 N N . GLU B 1 137 ? -11.844 -17.422 -13.406 1 98.25 137 GLU B N 1
ATOM 2832 C CA . GLU B 1 137 ? -12.836 -16.562 -14.039 1 98.25 137 GLU B CA 1
ATOM 2833 C C . GLU B 1 137 ? -12.219 -15.781 -15.195 1 98.25 137 GLU B C 1
ATOM 2835 O O . GLU B 1 137 ? -12.875 -15.539 -16.203 1 98.25 137 GLU B O 1
ATOM 2840 N N . ASN B 1 138 ? -10.961 -15.336 -15 1 98.12 138 ASN B N 1
ATOM 2841 C CA . ASN B 1 138 ? -10.297 -14.641 -16.109 1 98.12 138 ASN B CA 1
ATOM 2842 C C . ASN B 1 138 ? -10 -15.594 -17.266 1 98.12 138 ASN B C 1
ATOM 2844 O O . ASN B 1 138 ? -10.211 -15.242 -18.422 1 98.12 138 ASN B O 1
ATOM 2848 N N . GLY B 1 139 ? -9.43 -16.781 -17.031 1 97.56 139 GLY B N 1
ATOM 2849 C CA . GLY B 1 139 ? -9.328 -17.891 -17.953 1 97.56 139 GLY B CA 1
ATOM 2850 C C . GLY B 1 139 ? -8.188 -17.734 -18.953 1 97.56 139 GLY B C 1
ATOM 2851 O O . GLY B 1 139 ? -7.93 -18.641 -19.75 1 97.56 139 GLY B O 1
ATOM 2852 N N . THR B 1 140 ? -7.426 -16.625 -18.953 1 97.88 140 THR B N 1
ATOM 2853 C CA . THR B 1 140 ? -6.422 -16.359 -19.969 1 97.88 140 THR B CA 1
ATOM 2854 C C . THR B 1 140 ? -5.051 -16.859 -19.531 1 97.88 140 THR B C 1
ATOM 2856 O O . THR B 1 140 ? -4.105 -16.875 -20.328 1 97.88 140 THR B O 1
ATOM 2859 N N . GLY B 1 141 ? -4.965 -17.219 -18.266 1 98.06 141 GLY B N 1
ATOM 2860 C CA . GLY B 1 141 ? -3.668 -17.562 -17.703 1 98.06 141 GLY B CA 1
ATOM 2861 C C . GLY B 1 141 ? -3.027 -16.422 -16.953 1 98.06 141 GLY B C 1
ATOM 2862 O O . GLY B 1 141 ? -1.981 -16.578 -16.312 1 98.06 141 GLY B O 1
ATOM 2863 N N . TYR B 1 142 ? -3.639 -15.266 -17.047 1 98.81 142 TYR B N 1
ATOM 2864 C CA . TYR B 1 142 ? -3.293 -14.102 -16.234 1 98.81 142 TYR B CA 1
ATOM 2865 C C . TYR B 1 142 ? -4.418 -13.758 -15.258 1 98.81 142 TYR B C 1
ATOM 2867 O O . TYR B 1 142 ? -5.5 -14.352 -15.32 1 98.81 142 TYR B O 1
ATOM 2875 N N . LEU B 1 143 ? -4.137 -12.891 -14.328 1 98.88 143 LEU B N 1
ATOM 2876 C CA . LEU B 1 143 ? -5.164 -12.523 -13.359 1 98.88 143 LEU B CA 1
ATOM 2877 C C . LEU B 1 143 ? -6.09 -11.453 -13.93 1 98.88 143 LEU B C 1
ATOM 2879 O O . LEU B 1 143 ? -7.254 -11.359 -13.531 1 98.88 143 LEU B O 1
ATOM 2883 N N . VAL B 1 144 ? -5.52 -10.586 -14.797 1 98.81 144 VAL B N 1
ATOM 2884 C CA . VAL B 1 144 ? -6.293 -9.516 -15.422 1 98.81 144 VAL B CA 1
ATOM 2885 C C . VAL B 1 144 ? -6.031 -9.492 -16.922 1 98.81 144 VAL B C 1
ATOM 2887 O O . VAL B 1 144 ? -4.879 -9.461 -17.359 1 98.81 144 VAL B O 1
ATOM 2890 N N . GLY B 1 145 ? -7.086 -9.484 -17.688 1 98.25 145 GLY B N 1
ATOM 2891 C CA . GLY B 1 145 ? -6.926 -9.406 -19.141 1 98.25 145 GLY B CA 1
ATOM 2892 C C . GLY B 1 145 ? -6.098 -10.547 -19.703 1 98.25 145 GLY B C 1
ATOM 2893 O O . GLY B 1 145 ? -6.199 -11.688 -19.25 1 98.25 145 GLY B O 1
ATOM 2894 N N . ASP B 1 146 ? -5.34 -10.25 -20.734 1 98.31 146 ASP B N 1
ATOM 2895 C CA . ASP B 1 146 ? -4.629 -11.305 -21.453 1 98.31 146 ASP B CA 1
ATOM 2896 C C . ASP B 1 146 ? -3.135 -11 -21.531 1 98.31 146 ASP B C 1
ATOM 2898 O O . ASP B 1 146 ? -2.447 -11.477 -22.438 1 98.31 146 ASP B O 1
ATOM 2902 N N . SER B 1 147 ? -2.699 -10.148 -20.688 1 98.06 147 SER B N 1
ATOM 2903 C CA . SER B 1 147 ? -1.28 -9.812 -20.656 1 98.06 147 SER B CA 1
ATOM 2904 C C . SER B 1 147 ? -0.783 -9.664 -19.219 1 98.06 147 SER B C 1
ATOM 2906 O O . SER B 1 147 ? -1.581 -9.516 -18.281 1 98.06 147 SER B O 1
ATOM 2908 N N . LEU B 1 148 ? 0.523 -9.719 -19.078 1 98.81 148 LEU B N 1
ATOM 2909 C CA . LEU B 1 148 ? 1.168 -9.641 -17.781 1 98.81 148 LEU B CA 1
ATOM 2910 C C . LEU B 1 148 ? 0.944 -8.266 -17.141 1 98.81 148 LEU B C 1
ATOM 2912 O O . LEU B 1 148 ? 1.057 -7.242 -17.812 1 98.81 148 LEU B O 1
ATOM 2916 N N . THR B 1 149 ? 0.562 -8.211 -15.883 1 98.94 149 THR B N 1
ATOM 2917 C CA . THR B 1 149 ? 0.432 -6.984 -15.102 1 98.94 149 THR B CA 1
ATOM 2918 C C . THR B 1 149 ? 1.102 -7.133 -13.742 1 98.94 149 THR B C 1
ATOM 2920 O O . THR B 1 149 ? 1.556 -8.227 -13.383 1 98.94 149 THR B O 1
ATOM 2923 N N . ILE B 1 150 ? 1.154 -6.094 -12.953 1 98.88 150 ILE B N 1
ATOM 2924 C CA . ILE B 1 150 ? 1.757 -6.148 -11.625 1 98.88 150 ILE B CA 1
ATOM 2925 C C . ILE B 1 150 ? 0.865 -6.957 -10.688 1 98.88 150 ILE B C 1
ATOM 2927 O O . ILE B 1 150 ? 1.315 -7.414 -9.633 1 98.88 150 ILE B O 1
ATOM 2931 N N . ALA B 1 151 ? -0.426 -7.094 -10.984 1 98.94 151 ALA B N 1
ATOM 2932 C CA . ALA B 1 151 ? -1.261 -8.016 -10.219 1 98.94 151 ALA B CA 1
ATOM 2933 C C . ALA B 1 151 ? -0.699 -9.438 -10.273 1 98.94 151 ALA B C 1
ATOM 2935 O O . ALA B 1 151 ? -0.624 -10.117 -9.25 1 98.94 151 ALA B O 1
ATOM 2936 N N . ASP B 1 152 ? -0.288 -9.859 -11.445 1 98.94 152 ASP B N 1
ATOM 2937 C CA . ASP B 1 152 ? 0.303 -11.188 -11.617 1 98.94 152 ASP B CA 1
ATOM 2938 C C . ASP B 1 152 ? 1.594 -11.32 -10.812 1 98.94 152 ASP B C 1
ATOM 2940 O O . ASP B 1 152 ? 1.794 -12.305 -10.102 1 98.94 152 ASP B O 1
ATOM 2944 N N . LEU B 1 153 ? 2.398 -10.32 -10.914 1 98.94 153 LEU B N 1
ATOM 2945 C CA . LEU B 1 153 ? 3.725 -10.383 -10.312 1 98.94 153 LEU B CA 1
ATOM 2946 C C . LEU B 1 153 ? 3.633 -10.383 -8.789 1 98.94 153 LEU B C 1
ATOM 2948 O O . LEU B 1 153 ? 4.434 -11.039 -8.117 1 98.94 153 LEU B O 1
ATOM 2952 N N . SER B 1 154 ? 2.695 -9.609 -8.266 1 98.81 154 SER B N 1
ATOM 2953 C CA . SER B 1 154 ? 2.521 -9.547 -6.816 1 98.81 154 SER B CA 1
ATOM 2954 C C . SER B 1 154 ? 2.117 -10.906 -6.246 1 98.81 154 SER B C 1
ATOM 2956 O O . SER B 1 154 ? 2.578 -11.297 -5.172 1 98.81 154 SER B O 1
ATOM 2958 N N . VAL B 1 155 ? 1.272 -11.641 -6.949 1 98.88 155 VAL B N 1
ATOM 2959 C CA . VAL B 1 155 ? 0.834 -12.961 -6.52 1 98.88 155 VAL B CA 1
ATOM 2960 C C . VAL B 1 155 ? 1.94 -13.984 -6.785 1 98.88 155 VAL B C 1
ATOM 2962 O O . VAL B 1 155 ? 2.199 -14.852 -5.953 1 98.88 155 VAL B O 1
ATOM 2965 N N . LEU B 1 156 ? 2.615 -13.867 -7.895 1 98.88 156 LEU B N 1
ATOM 2966 C CA . LEU B 1 156 ? 3.689 -14.781 -8.258 1 98.88 156 LEU B CA 1
ATOM 2967 C C . LEU B 1 156 ? 4.773 -14.805 -7.184 1 98.88 156 LEU B C 1
ATOM 2969 O O . LEU B 1 156 ? 5.297 -15.867 -6.844 1 98.88 156 LEU B O 1
ATOM 2973 N N . GLU B 1 157 ? 5.148 -13.625 -6.688 1 98 157 GLU B N 1
ATOM 2974 C CA . GLU B 1 157 ? 6.18 -13.539 -5.66 1 98 157 GLU B CA 1
ATOM 2975 C C . GLU B 1 157 ? 5.883 -14.477 -4.496 1 98 157 GLU B C 1
ATOM 2977 O O . GLU B 1 157 ? 6.758 -15.219 -4.047 1 98 157 GLU B O 1
ATOM 2982 N N . GLY B 1 158 ? 4.613 -14.438 -3.994 1 97.81 158 GLY B N 1
ATOM 2983 C CA . GLY B 1 158 ? 4.207 -15.305 -2.898 1 97.81 158 GLY B CA 1
ATOM 2984 C C . GLY B 1 158 ? 4.23 -16.781 -3.262 1 97.81 158 GLY B C 1
ATOM 2985 O O . GLY B 1 158 ? 4.742 -17.609 -2.5 1 97.81 158 GLY B O 1
ATOM 2986 N N . LEU B 1 159 ? 3.729 -17.078 -4.434 1 98.69 159 LEU B N 1
ATOM 2987 C CA . LEU B 1 159 ? 3.652 -18.469 -4.863 1 98.69 159 LEU B CA 1
ATOM 2988 C C . LEU B 1 159 ? 5.047 -19.062 -5.031 1 98.69 159 LEU B C 1
ATOM 2990 O O . LEU B 1 159 ? 5.27 -20.234 -4.719 1 98.69 159 LEU B O 1
ATOM 2994 N N . LEU B 1 160 ? 5.965 -18.281 -5.559 1 98 160 LEU B N 1
ATOM 2995 C CA . LEU B 1 160 ? 7.348 -18.734 -5.668 1 98 160 LEU B CA 1
ATOM 2996 C C . LEU B 1 160 ? 7.914 -19.078 -4.297 1 98 160 LEU B C 1
ATOM 2998 O O . LEU B 1 160 ? 8.523 -20.141 -4.117 1 98 160 LEU B O 1
ATOM 3002 N N . THR B 1 161 ? 7.684 -18.203 -3.322 1 96.44 161 THR B N 1
ATOM 3003 C CA . THR B 1 161 ? 8.164 -18.422 -1.965 1 96.44 161 THR B CA 1
ATOM 3004 C C . THR B 1 161 ? 7.512 -19.672 -1.357 1 96.44 161 THR B C 1
ATOM 3006 O O . THR B 1 161 ? 8.195 -20.516 -0.773 1 96.44 161 THR B O 1
ATOM 3009 N N . PHE B 1 162 ? 6.199 -19.797 -1.521 1 97.88 162 PHE B N 1
ATOM 3010 C CA . PHE B 1 162 ? 5.457 -20.906 -0.918 1 97.88 162 PHE B CA 1
ATOM 3011 C C . PHE B 1 162 ? 5.867 -22.234 -1.539 1 97.88 162 PHE B C 1
ATOM 3013 O O . PHE B 1 162 ? 5.984 -23.234 -0.839 1 97.88 162 PHE B O 1
ATOM 3020 N N . THR B 1 163 ? 6.098 -22.25 -2.848 1 97.75 163 THR B N 1
ATOM 3021 C CA . THR B 1 163 ? 6.539 -23.469 -3.512 1 97.75 163 THR B CA 1
ATOM 3022 C C . THR B 1 163 ? 7.922 -23.875 -3.016 1 97.75 163 THR B C 1
ATOM 3024 O O . THR B 1 163 ? 8.219 -25.078 -2.912 1 97.75 163 THR B O 1
ATOM 3027 N N . GLU B 1 164 ? 8.703 -22.906 -2.727 1 95.44 164 GLU B N 1
ATOM 3028 C CA . GLU B 1 164 ? 10.047 -23.188 -2.219 1 95.44 164 GLU B CA 1
ATOM 3029 C C . GLU B 1 164 ? 9.984 -23.875 -0.854 1 95.44 164 GLU B C 1
ATOM 3031 O O . GLU B 1 164 ? 10.797 -24.75 -0.554 1 95.44 164 GLU B O 1
ATOM 3036 N N . TYR B 1 165 ? 9.062 -23.5 -0.039 1 95.38 165 TYR B N 1
ATOM 3037 C CA . TYR B 1 165 ? 9.039 -23.984 1.339 1 95.38 165 TYR B CA 1
ATOM 3038 C C . TYR B 1 165 ? 8.117 -25.188 1.479 1 95.38 165 TYR B C 1
ATOM 3040 O O . TYR B 1 165 ? 8.359 -26.062 2.316 1 95.38 165 TYR B O 1
ATOM 3048 N N . PHE B 1 166 ? 7.07 -25.266 0.659 1 97.38 166 PHE B N 1
ATOM 3049 C CA . PHE B 1 166 ? 6.055 -26.297 0.891 1 97.38 166 PHE B CA 1
ATOM 3050 C C . PHE B 1 166 ? 5.957 -27.234 -0.299 1 97.38 166 PHE B C 1
ATOM 3052 O O . PHE B 1 166 ? 5.254 -28.25 -0.236 1 97.38 166 PHE B O 1
ATOM 3059 N N . GLY B 1 167 ? 6.625 -26.891 -1.411 1 97.62 167 GLY B N 1
ATOM 3060 C CA . GLY B 1 167 ? 6.555 -27.719 -2.611 1 97.62 167 GLY B CA 1
ATOM 3061 C C . GLY B 1 167 ? 5.359 -27.391 -3.488 1 97.62 167 GLY B C 1
ATOM 3062 O O . GLY B 1 167 ? 4.508 -26.578 -3.111 1 97.62 167 GLY B O 1
ATOM 3063 N N . LYS B 1 168 ? 5.285 -27.953 -4.609 1 97.56 168 LYS B N 1
ATOM 3064 C CA . LYS B 1 168 ? 4.25 -27.688 -5.602 1 97.56 168 LYS B CA 1
ATOM 3065 C C . LYS B 1 168 ? 2.908 -28.281 -5.172 1 97.56 168 LYS B C 1
ATOM 3067 O O . LYS B 1 168 ? 1.877 -28 -5.789 1 97.56 168 LYS B O 1
ATOM 3072 N N . GLU B 1 169 ? 2.916 -29 -4.113 1 98 169 GLU B N 1
ATOM 3073 C CA . GLU B 1 169 ? 1.686 -29.578 -3.588 1 98 169 GLU B CA 1
ATOM 3074 C C . GLU B 1 169 ? 0.716 -28.5 -3.121 1 98 169 GLU B C 1
ATOM 3076 O O . GLU B 1 169 ? -0.476 -28.766 -2.947 1 98 169 GLU B O 1
ATOM 3081 N N . ILE B 1 170 ? 1.233 -27.297 -2.969 1 98.38 170 ILE B N 1
ATOM 3082 C CA . ILE B 1 170 ? 0.376 -26.203 -2.535 1 98.38 170 ILE B CA 1
ATOM 3083 C C . ILE B 1 170 ? -0.722 -25.969 -3.57 1 98.38 170 ILE B C 1
ATOM 3085 O O . ILE B 1 170 ? -1.729 -25.312 -3.277 1 98.38 170 ILE B O 1
ATOM 3089 N N . PHE B 1 171 ? -0.51 -26.453 -4.797 1 98.69 171 PHE B N 1
ATOM 3090 C CA . PHE B 1 171 ? -1.456 -26.172 -5.875 1 98.69 171 PHE B CA 1
ATOM 3091 C C . PHE B 1 171 ? -2.547 -27.234 -5.922 1 98.69 171 PHE B C 1
ATOM 3093 O O . PHE B 1 171 ? -3.482 -27.141 -6.719 1 98.69 171 PHE B O 1
ATOM 3100 N N . GLU B 1 172 ? -2.387 -28.344 -5.125 1 98.44 172 GLU B N 1
ATOM 3101 C CA . GLU B 1 172 ? -3.455 -29.328 -5.066 1 98.44 172 GLU B CA 1
ATOM 3102 C C . GLU B 1 172 ? -4.797 -28.688 -4.746 1 98.44 172 GLU B C 1
ATOM 3104 O O . GLU B 1 172 ? -4.934 -27.984 -3.736 1 98.44 172 GLU B O 1
ATOM 3109 N N . GLY B 1 173 ? -5.754 -28.812 -5.566 1 98.38 173 GLY B N 1
ATOM 3110 C CA . GLY B 1 173 ? -7.062 -28.203 -5.391 1 98.38 173 GLY B CA 1
ATOM 3111 C C . GLY B 1 173 ? -7.168 -26.828 -6.008 1 98.38 173 GLY B C 1
ATOM 3112 O O . GLY B 1 173 ? -8.211 -26.188 -5.918 1 98.38 173 GLY B O 1
ATOM 3113 N N . PHE B 1 174 ? -6.094 -26.406 -6.68 1 98.75 174 PHE B N 1
ATOM 3114 C CA . PHE B 1 174 ? -6.074 -25.078 -7.262 1 98.75 174 PHE B CA 1
ATOM 3115 C C . PHE B 1 174 ? -5.523 -25.109 -8.68 1 98.75 174 PHE B C 1
ATOM 3117 O O . PHE B 1 174 ? -4.496 -24.5 -8.977 1 98.75 174 PHE B O 1
ATOM 3124 N N . PRO B 1 175 ? -6.227 -25.734 -9.609 1 98.62 175 PRO B N 1
ATOM 3125 C CA . PRO B 1 175 ? -5.707 -25.922 -10.961 1 98.62 175 PRO B CA 1
ATOM 3126 C C . PRO B 1 175 ? -5.551 -24.609 -11.734 1 98.62 175 PRO B C 1
ATOM 3128 O O . PRO B 1 175 ? -4.629 -24.469 -12.539 1 98.62 175 PRO B O 1
ATOM 3131 N N . ALA B 1 176 ? -6.488 -23.656 -11.594 1 98.75 176 ALA B N 1
ATOM 3132 C CA . ALA B 1 176 ? -6.379 -22.375 -12.297 1 98.75 176 ALA B CA 1
ATOM 3133 C C . ALA B 1 176 ? -5.164 -21.578 -11.82 1 98.75 176 ALA B C 1
ATOM 3135 O O . ALA B 1 176 ? -4.488 -20.938 -12.617 1 98.75 176 ALA B O 1
ATOM 3136 N N . LEU B 1 177 ? -4.93 -21.641 -10.57 1 98.69 177 LEU B N 1
ATOM 3137 C CA . LEU B 1 177 ? -3.768 -20.969 -10 1 98.69 177 LEU B CA 1
ATOM 3138 C C . LEU B 1 177 ? -2.475 -21.609 -10.477 1 98.69 177 LEU B C 1
ATOM 3140 O O . LEU B 1 177 ? -1.476 -20.922 -10.711 1 98.69 177 LEU B O 1
ATOM 3144 N N . GLU B 1 178 ? -2.467 -22.938 -10.516 1 98.69 178 GLU B N 1
ATOM 3145 C CA . GLU B 1 178 ? -1.309 -23.641 -11.062 1 98.69 178 GLU B CA 1
ATOM 3146 C C . GLU B 1 178 ? -1.056 -23.234 -12.516 1 98.69 178 GLU B C 1
ATOM 3148 O O . GLU B 1 178 ? 0.089 -23.016 -12.914 1 98.69 178 GLU B O 1
ATOM 3153 N N . LYS B 1 179 ? -2.135 -23.203 -13.281 1 98.56 179 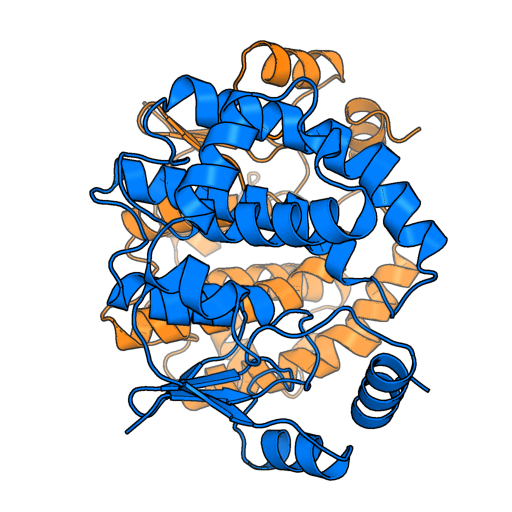LYS B N 1
ATOM 3154 C CA . LYS B 1 179 ? -2.023 -22.75 -14.672 1 98.56 179 LYS B CA 1
ATOM 3155 C C . LYS B 1 179 ? -1.436 -21.344 -14.758 1 98.56 179 LYS B C 1
ATOM 3157 O O . LYS B 1 179 ? -0.56 -21.094 -15.578 1 98.56 179 LYS B O 1
ATOM 3162 N N . PHE B 1 180 ? -1.942 -20.453 -13.977 1 98.75 180 PHE B N 1
ATOM 3163 C CA . PHE B 1 180 ? -1.417 -19.109 -13.867 1 98.75 180 PHE B CA 1
ATOM 3164 C C . PHE B 1 180 ? 0.071 -19.125 -13.539 1 98.75 180 PHE B C 1
ATOM 3166 O O . PHE B 1 180 ? 0.868 -18.453 -14.203 1 98.75 180 PHE B O 1
ATOM 3173 N N . PHE B 1 181 ? 0.439 -19.891 -12.492 1 98.81 181 PHE B N 1
ATOM 3174 C CA . PHE B 1 181 ? 1.821 -19.984 -12.039 1 98.81 181 PHE B CA 1
ATOM 3175 C C . PHE B 1 181 ? 2.729 -20.469 -13.172 1 98.81 181 PHE B C 1
ATOM 3177 O O . PHE B 1 181 ? 3.77 -19.859 -13.43 1 98.81 181 PHE B O 1
ATOM 3184 N N . ASN B 1 182 ? 2.336 -21.5 -13.82 1 98.62 182 ASN B N 1
ATOM 3185 C CA . ASN B 1 182 ? 3.115 -22.062 -14.914 1 98.62 182 ASN B CA 1
ATOM 3186 C C . ASN B 1 182 ? 3.234 -21.094 -16.094 1 98.62 182 ASN B C 1
ATOM 3188 O O . ASN B 1 182 ? 4.309 -20.953 -16.672 1 98.62 182 ASN B O 1
ATOM 3192 N N . LYS B 1 183 ? 2.158 -20.484 -16.422 1 98.62 183 LYS B N 1
ATOM 3193 C CA . LYS B 1 183 ? 2.16 -19.516 -17.516 1 98.62 183 LYS B CA 1
ATOM 3194 C C . LYS B 1 183 ? 3.137 -18.375 -17.234 1 98.62 183 LYS B C 1
ATOM 3196 O O . LYS B 1 183 ? 3.998 -18.078 -18.062 1 98.62 183 LYS B O 1
ATOM 3201 N N . VAL B 1 184 ? 3.031 -17.75 -16.125 1 98.81 184 VAL B N 1
ATOM 3202 C CA . VAL B 1 184 ? 3.814 -16.547 -15.836 1 98.81 184 VAL B CA 1
ATOM 3203 C C . VAL B 1 184 ? 5.285 -16.922 -15.672 1 98.81 184 VAL B C 1
ATOM 3205 O O . VAL B 1 184 ? 6.172 -16.203 -16.141 1 98.81 184 VAL B O 1
ATOM 3208 N N . THR B 1 185 ? 5.582 -18.078 -15.062 1 98.62 185 THR B N 1
ATOM 3209 C CA . THR B 1 185 ? 6.969 -18.484 -14.859 1 98.62 185 THR B CA 1
ATOM 3210 C C . THR B 1 185 ? 7.59 -18.953 -16.172 1 98.62 185 THR B C 1
ATOM 3212 O O . THR B 1 185 ? 8.812 -19.094 -16.281 1 98.62 185 THR B O 1
ATOM 3215 N N . SER B 1 186 ? 6.793 -19.219 -17.141 1 98.38 186 SER B N 1
ATOM 3216 C CA . SER B 1 186 ? 7.312 -19.672 -18.438 1 98.38 186 SER B CA 1
ATOM 3217 C C . SER B 1 186 ? 7.617 -18.5 -19.359 1 98.38 186 SER B C 1
ATOM 3219 O O . SER B 1 186 ? 8.258 -18.672 -20.391 1 98.38 186 SER B O 1
ATOM 3221 N N . LEU B 1 187 ? 7.078 -17.297 -19.031 1 98.56 187 LEU B N 1
ATOM 3222 C CA . LEU B 1 187 ? 7.41 -16.141 -19.859 1 98.56 187 LEU B CA 1
ATOM 3223 C C . LEU B 1 187 ? 8.922 -15.969 -19.969 1 98.56 187 LEU B C 1
ATOM 3225 O O . LEU B 1 187 ? 9.641 -16.125 -18.984 1 98.56 187 LEU B O 1
ATOM 3229 N N . GLU B 1 188 ? 9.406 -15.633 -21.109 1 98.25 188 GLU B N 1
ATOM 3230 C CA . GLU B 1 188 ? 10.828 -15.672 -21.422 1 98.25 188 GLU B CA 1
ATOM 3231 C C . GLU B 1 188 ? 11.648 -14.883 -20.406 1 98.25 188 GLU B C 1
ATOM 3233 O O . GLU B 1 188 ? 12.578 -15.422 -19.797 1 98.25 188 GLU B O 1
ATOM 3238 N N . LYS B 1 189 ? 11.305 -13.656 -20.156 1 97.88 189 LYS B N 1
ATOM 3239 C CA . LYS B 1 189 ? 12.086 -12.805 -19.25 1 97.88 189 LYS B CA 1
ATOM 3240 C C . LYS B 1 189 ? 12.016 -13.312 -17.812 1 97.88 189 LYS B C 1
ATOM 3242 O O . LYS B 1 189 ? 13.023 -13.312 -17.109 1 97.88 189 LYS B O 1
ATOM 3247 N N . ILE B 1 190 ? 10.844 -13.734 -17.344 1 98.56 190 ILE B N 1
ATOM 3248 C CA . ILE B 1 190 ? 10.656 -14.203 -15.977 1 98.56 190 ILE B CA 1
ATOM 3249 C C . ILE B 1 190 ? 11.391 -15.523 -15.781 1 98.56 190 ILE B C 1
ATOM 3251 O O . ILE B 1 190 ? 12.109 -15.695 -14.789 1 98.56 190 ILE B O 1
ATOM 3255 N N . SER B 1 191 ? 11.227 -16.391 -16.719 1 98.62 191 SER B N 1
ATOM 3256 C CA . SER B 1 191 ? 11.898 -17.688 -16.672 1 98.62 191 SER B CA 1
ATOM 3257 C C . SER B 1 191 ? 13.406 -17.516 -16.594 1 98.62 191 SER B C 1
ATOM 3259 O O . SER B 1 191 ? 14.07 -18.172 -15.789 1 98.62 191 SER B O 1
ATOM 3261 N N . ALA B 1 192 ? 13.961 -16.656 -17.453 1 98.25 192 ALA B N 1
ATOM 3262 C CA . ALA B 1 192 ? 15.398 -16.406 -17.469 1 98.25 192 ALA B CA 1
ATOM 3263 C C . ALA B 1 192 ? 15.875 -15.875 -16.125 1 98.25 192 ALA B C 1
ATOM 3265 O O . ALA B 1 192 ? 16.922 -16.297 -15.609 1 98.25 192 ALA B O 1
ATOM 3266 N N . TYR B 1 193 ? 15.141 -14.992 -15.57 1 98.06 193 TYR B N 1
ATOM 3267 C CA . TYR B 1 193 ? 15.5 -14.406 -14.281 1 98.06 193 TYR B CA 1
ATOM 3268 C C . TYR B 1 193 ? 15.492 -15.469 -13.188 1 98.06 193 TYR B C 1
ATOM 3270 O O . TYR B 1 193 ? 16.438 -15.555 -12.398 1 98.06 193 TYR B O 1
ATOM 3278 N N . LEU B 1 194 ? 14.422 -16.328 -13.156 1 97.75 194 LEU B N 1
ATOM 3279 C CA . LEU B 1 194 ? 14.25 -17.312 -12.094 1 97.75 194 LEU B CA 1
ATOM 3280 C C . LEU B 1 194 ? 15.344 -18.359 -12.156 1 97.75 194 LEU B C 1
ATOM 3282 O O . LEU B 1 194 ? 15.672 -18.984 -11.148 1 97.75 194 LEU B O 1
ATOM 3286 N N . LYS B 1 195 ? 15.977 -18.5 -13.297 1 96.94 195 LYS B N 1
ATOM 3287 C CA . LYS B 1 195 ? 17.016 -19.5 -13.484 1 96.94 195 LYS B CA 1
ATOM 3288 C C . LYS B 1 195 ? 18.406 -18.875 -13.367 1 96.94 195 LYS B C 1
ATOM 3290 O O . LYS B 1 195 ? 19.422 -19.594 -13.422 1 96.94 195 LYS B O 1
ATOM 3295 N N . SER B 1 196 ? 18.469 -17.625 -13.195 1 96.06 196 SER B N 1
ATOM 3296 C CA . SER B 1 196 ? 19.734 -16.906 -13.188 1 96.06 196 SER B CA 1
ATOM 3297 C C . SER B 1 196 ? 20.266 -16.719 -11.766 1 96.06 196 SER B C 1
ATOM 3299 O O . SER B 1 196 ? 19.5 -16.828 -10.805 1 96.06 196 SER B O 1
ATOM 3301 N N . PRO B 1 197 ? 21.562 -16.406 -11.656 1 92.94 197 PRO B N 1
ATOM 3302 C CA . PRO B 1 197 ? 22.125 -16.125 -10.328 1 92.94 197 PRO B CA 1
ATOM 3303 C C . PRO B 1 197 ? 21.625 -14.805 -9.742 1 92.94 197 PRO B C 1
ATOM 3305 O O . PRO B 1 197 ? 21.875 -14.508 -8.57 1 92.94 197 PRO B O 1
ATOM 3308 N N . ARG B 1 198 ? 20.891 -14.039 -10.477 1 92.56 198 ARG B N 1
ATOM 3309 C CA . ARG B 1 198 ? 20.344 -12.781 -9.969 1 92.56 198 ARG B CA 1
ATOM 3310 C C . ARG B 1 198 ? 19.188 -13.039 -9 1 92.56 198 ARG B C 1
ATOM 3312 O O . ARG B 1 198 ? 18.859 -12.18 -8.18 1 92.56 198 ARG B O 1
ATOM 3319 N N . ARG B 1 199 ? 18.547 -14.195 -9.234 1 94.62 199 ARG B N 1
ATOM 3320 C CA . ARG B 1 199 ? 17.5 -14.578 -8.289 1 94.62 199 ARG B CA 1
ATOM 3321 C C . ARG B 1 199 ? 18.094 -14.93 -6.93 1 94.62 199 ARG B C 1
ATOM 3323 O O . ARG B 1 199 ? 18.828 -15.906 -6.805 1 94.62 199 ARG B O 1
ATOM 3330 N N . LYS B 1 200 ? 17.656 -14.117 -5.984 1 91.31 200 LYS B N 1
ATOM 3331 C CA . LYS B 1 200 ? 18.219 -14.312 -4.652 1 91.31 200 LYS B CA 1
ATOM 3332 C C . LYS B 1 200 ? 17.719 -15.602 -4.023 1 91.31 200 LYS B C 1
ATOM 3334 O O . LYS B 1 200 ? 16.547 -15.969 -4.195 1 91.31 200 LYS B O 1
ATOM 3339 N N . LYS B 1 201 ? 18.562 -16.203 -3.289 1 85.44 201 LYS B N 1
ATOM 3340 C CA . LYS B 1 201 ? 18.203 -17.438 -2.59 1 85.44 201 LYS B CA 1
ATOM 3341 C C . LYS B 1 201 ? 17.391 -17.156 -1.335 1 85.44 201 LYS B C 1
ATOM 3343 O O . LYS B 1 201 ? 17.25 -15.992 -0.94 1 85.44 201 LYS B O 1
ATOM 3348 N N . LYS B 1 202 ? 16.938 -18.219 -0.72 1 84.44 202 LYS B N 1
ATOM 3349 C CA . LYS B 1 202 ? 16.234 -18.094 0.558 1 84.44 202 LYS B CA 1
ATOM 3350 C C . LYS B 1 202 ? 17.125 -17.422 1.601 1 84.44 202 LYS B C 1
ATOM 3352 O O . LYS B 1 202 ? 18.328 -17.656 1.642 1 84.44 202 LYS B O 1
ATOM 3357 N N . ASN B 1 203 ? 16.406 -16.688 2.373 1 80.88 203 ASN B N 1
ATOM 3358 C CA . ASN B 1 203 ? 17.156 -16.016 3.432 1 80.88 203 ASN B CA 1
ATOM 3359 C C . ASN B 1 203 ? 17.797 -17.031 4.391 1 80.88 203 ASN B C 1
ATOM 3361 O O . ASN B 1 203 ? 17.188 -18.047 4.723 1 80.88 203 ASN B O 1
ATOM 3365 N N . ASP B 1 204 ? 19.078 -16.781 4.602 1 80.5 204 ASP B N 1
ATOM 3366 C CA . ASP B 1 204 ? 19.75 -17.625 5.586 1 80.5 204 ASP B CA 1
ATOM 3367 C C . ASP B 1 204 ? 20.203 -16.797 6.793 1 80.5 204 ASP B C 1
ATOM 3369 O O . ASP B 1 204 ? 19.969 -15.594 6.848 1 80.5 204 ASP B O 1
ATOM 3373 N N . GLU B 1 205 ? 20.703 -17.5 7.75 1 81.88 205 GLU B N 1
ATOM 3374 C CA . GLU B 1 205 ? 21.062 -16.859 9.016 1 81.88 205 GLU B CA 1
ATOM 3375 C C . GLU B 1 205 ? 22.078 -15.758 8.805 1 81.88 205 GLU B C 1
ATOM 3377 O O . GLU B 1 205 ? 22.062 -14.742 9.516 1 81.88 205 GLU B O 1
ATOM 3382 N N . HIS B 1 206 ? 22.891 -15.938 7.902 1 81.38 206 HIS B N 1
ATOM 3383 C CA . HIS B 1 206 ? 23.938 -14.953 7.641 1 81.38 206 HIS B CA 1
ATOM 3384 C C . HIS B 1 206 ? 23.344 -13.656 7.09 1 81.38 206 HIS B C 1
ATOM 3386 O O . HIS B 1 206 ? 23.719 -12.562 7.512 1 81.38 206 HIS B O 1
ATOM 3392 N N . CYS B 1 207 ? 22.422 -13.82 6.219 1 82.19 207 CYS B N 1
ATOM 3393 C CA . CYS B 1 207 ? 21.75 -12.664 5.633 1 82.19 207 CYS B CA 1
ATOM 3394 C C . CYS B 1 207 ? 20.969 -11.891 6.688 1 82.19 207 CYS B C 1
ATOM 3396 O O . CYS B 1 207 ? 21.031 -10.656 6.734 1 82.19 207 CYS B O 1
ATOM 3398 N N . ILE B 1 208 ? 20.438 -12.57 7.559 1 83.5 208 ILE B N 1
ATOM 3399 C CA . ILE B 1 208 ? 19.609 -11.961 8.594 1 83.5 208 ILE B CA 1
ATOM 3400 C C . ILE B 1 208 ? 20.484 -11.203 9.578 1 83.5 208 ILE B C 1
ATOM 3402 O O . ILE B 1 208 ? 20.156 -10.086 9.992 1 83.5 208 ILE B O 1
ATOM 3406 N N . ALA B 1 209 ? 21.578 -11.852 9.914 1 84.81 209 ALA B N 1
ATOM 3407 C CA . ALA B 1 209 ? 22.516 -11.211 10.836 1 84.81 209 ALA B CA 1
ATOM 3408 C C . ALA B 1 209 ? 23.047 -9.906 10.242 1 84.81 209 ALA B C 1
ATOM 3410 O O . ALA B 1 209 ? 23.203 -8.914 10.961 1 84.81 209 ALA B O 1
ATOM 3411 N N . LYS B 1 210 ? 23.312 -9.922 8.992 1 87.75 210 LYS B N 1
ATOM 3412 C CA . LYS B 1 210 ? 23.844 -8.742 8.312 1 87.75 210 LYS B CA 1
ATOM 3413 C C . LYS B 1 210 ? 22.828 -7.613 8.289 1 87.75 210 LYS B C 1
ATOM 3415 O O . LYS B 1 210 ? 23.156 -6.449 8.516 1 87.75 210 LYS B O 1
ATOM 3420 N N . VAL B 1 211 ? 21.609 -7.949 8.008 1 88.25 211 VAL B N 1
ATOM 3421 C CA . VAL B 1 211 ? 20.531 -6.965 7.965 1 88.25 211 VAL B CA 1
ATOM 3422 C C . VAL B 1 211 ? 20.344 -6.34 9.344 1 88.25 211 VAL B C 1
ATOM 3424 O O . VAL B 1 211 ? 20.219 -5.117 9.469 1 88.25 211 VAL B O 1
ATOM 3427 N N . LYS B 1 212 ? 20.391 -7.156 10.367 1 87.19 212 LYS B N 1
ATOM 3428 C CA . LYS B 1 212 ? 20.219 -6.672 11.734 1 87.19 212 LYS B CA 1
ATOM 3429 C C . LYS B 1 212 ? 21.359 -5.738 12.125 1 87.19 212 LYS B C 1
ATOM 3431 O O . LYS B 1 212 ? 21.141 -4.73 12.805 1 87.19 212 LYS B O 1
ATOM 3436 N N . GLU B 1 213 ? 22.5 -6.102 11.719 1 89.12 213 GLU B N 1
ATOM 3437 C CA . GLU B 1 213 ? 23.672 -5.266 11.984 1 89.12 213 GLU B CA 1
ATOM 3438 C C . GLU B 1 213 ? 23.547 -3.908 11.305 1 89.12 213 GLU B C 1
ATOM 3440 O O . GLU B 1 213 ? 23.781 -2.871 11.922 1 89.12 213 GLU B O 1
ATOM 3445 N N . ILE B 1 214 ? 23.141 -3.943 10.102 1 91.06 214 ILE B N 1
ATOM 3446 C CA . ILE B 1 214 ? 23.094 -2.73 9.289 1 91.06 214 ILE B CA 1
ATOM 3447 C C . ILE B 1 214 ? 21.984 -1.815 9.812 1 91.06 214 ILE B C 1
ATOM 3449 O O . ILE B 1 214 ? 22.156 -0.596 9.867 1 91.06 214 ILE B O 1
ATOM 3453 N N . LEU B 1 215 ? 20.859 -2.396 10.25 1 87.75 215 LEU B N 1
ATOM 3454 C CA . LEU B 1 215 ? 19.719 -1.61 10.695 1 87.75 215 LEU B CA 1
ATOM 3455 C C . LEU B 1 215 ? 19.797 -1.326 12.188 1 87.75 215 LEU B C 1
ATOM 3457 O O . LEU B 1 215 ? 18.922 -0.644 12.742 1 87.75 215 LEU B O 1
ATOM 3461 N N . ASP B 1 216 ? 20.781 -1.804 12.852 1 86.31 216 ASP B N 1
ATOM 3462 C CA . ASP B 1 216 ? 21 -1.636 14.281 1 86.31 216 ASP B CA 1
ATOM 3463 C C . ASP B 1 216 ? 19.828 -2.174 15.094 1 86.31 216 ASP B C 1
ATOM 3465 O O . ASP B 1 216 ? 19.297 -1.487 15.977 1 86.31 216 ASP B O 1
ATOM 3469 N N . TRP B 1 217 ? 19.25 -3.275 14.672 1 72 217 TRP B N 1
ATOM 3470 C CA . TRP B 1 217 ? 18.156 -3.947 15.367 1 72 217 TRP B CA 1
ATOM 3471 C C . TRP B 1 217 ? 18.688 -4.785 16.531 1 72 217 TRP B C 1
ATOM 3473 O O . TRP B 1 217 ? 17.922 -5.449 17.234 1 72 217 TRP B O 1
ATOM 3483 N N . ASN B 1 218 ? 19.797 -4.414 17.188 1 55.5 218 ASN B N 1
ATOM 3484 C CA . ASN B 1 218 ? 20.375 -5.254 18.219 1 55.5 218 ASN B CA 1
ATOM 3485 C C . ASN B 1 218 ? 19.5 -5.285 19.469 1 55.5 218 ASN B C 1
ATOM 3487 O O . ASN B 1 218 ? 18.844 -4.293 19.797 1 55.5 218 ASN B O 1
#

Radius of gyration: 21.48 Å; Cα contacts (8 Å, |Δi|>4): 648; chains: 2; bounding box: 54×56×47 Å

Foldseek 3Di:
DAKEWEDALACFLCVLVVLLCLLLVGGYHYDHDQALVSLVVCVVVVLEVPSDDGWMDDPNDTDDDSVRSSVVSQVSSVQQDDDPVLNVVLVVLLVLLCQLAVLQSCCLVDDNVVSLCCNVPPRLVPRLVVQLVQLVVQVCLASTHNDHHSSLSSNLNRVVVCCVVPNPCSCVVRVSVVSNNVVVCPPPSNVPCCPDPSDGDDDDNVSSVSVCRSVVVD/DAKEWEDALFCFLCVLVVLLCLLLVGGYHYDHDQALVSLVVCVVVVLEVPSDDGWMDDPNDTDHDSVRSSVVSQVSSVQQDDDDVLNVVLVVLLVLLCQLAVLQSCCLVDDNVVSVCCNVPPRLVPRLVVQLVQLVVQVCLASTHNDHHSSLSSNLNRVVVCCVVPNPCSCVVRVSVVSSNVVVCPPPSNVPCCPDPSDGDDDDNVSSVSVCRSVVVD

Sequence (436 aa):
MSAKLYYFYHRGAAELTRLTCVAAGIEYTEVNPETRSDFLKWIEEGKLLFKQIPMLEIDGRQIVQTRAIIRYVARKGALLGKNADEETTVDMLFEGGRDFTTPSLAIGFRPEADVLSNVKNDIMPKYMPIFEKVASENGTGYLVGDSLTIADLSVLEGLLTFTEYFGKEIFEGFPALEKFFNKVTSLEKISAYLKSPRRKKKNDEHCIAKVKEILDWNMSAKLYYFYHRGAAELTRLTCVAAGIEYTEVNPETRSDFLKWIEEGKLLFKQIPMLEIDGRQIVQTRAIIRYVARKGALLGKNADEETTVDMLFEGGRDFTTPSLAIGFRPEADVLSNVKNDIMPKYMPIFEKVASENGTGYLVGDSLTIADLSVLEGLLTFTEYFGKEIFEGFPALEKFFNKVTSLEKISAYLKSPRRKKKNDEHCIAKVKEILDWN

pLDDT: mean 95.6, std 5.84, range [55.5, 98.94]